Protein 2A67 (pdb70)

Secondary structure (DSSP, 8-state):
---EEEEEE--BTTS--SS---TTHHHHHHHHHHHHHHHHHTT--EEEEEE-BTTB-TTSTTTSBPTTS---TTSEEEEESSSSTTTTSSHHHHHHHTT--EEEEEEE-IIIIIHHHH--TTTT-EE--TT-EE----SSS-HHHHHHHHHHHHBTTTB----/---EEEEEE--BGGG--SS---TTHHHHHHHHHHHHHHHHHTT--EEEEEE-BTTB-TT-TTTSBPTTS---TTSEEEEESSSSTTTTSSHHHHHHHTT--EEEEEEE-IIIIIHHHH--TTTT-EE--TT-EE----SSS-HHHHHHHHHHHHBTTTB-----/---EEEEEE--BGGG-BTTBPPTTHHHHHHHHHHHHHHHHHTT--EEEEEE-BTTB-TTSTTTSB-TTS---TTSEEEEESSSSTTTTSSHHHHHHHTT--EEEEEEE-IIIIIHHHH--TTTT-EE--TT-EE----SSS-HHHHHHHHHHHHBTTTB-PPP-/---EEEEEE--BGGG--SS-PPTTHHHHHHHHHHHHHHHHHTT--EEEEEE-BTTB-TTSTTTSBPTTS---TTSEEEEESSSSTTTTSSHHHHHHHTT--EEEEEEE-IIIIIHHHH--TTTT-EE--TT-EE----SSS-HHHHHHHHHHHHBTTTB-PPP-

InterPro domains:
  IPR000868 Isochorismatase-like domain [PF00857] (5-142)
  IPR036380 Isochorismatase-like superfamily [G3DSA:3.40.50.850] (1-166)
  IPR036380 Isochorismatase-like superfamily [SSF52499] (2-164)
  IPR050272 Isochorismatase-like hydrolase [PTHR43540] (2-146)

Foldseek 3Di:
DPLEEEEEEAQFPQVDDVVWDKPPVVVLQVVVLVVVVVCVVVVHAYEYEFEDDPSQHPPDNRRDHDPSHDDDPPHHYKYDHFLASPVPICVVVVSVVRNHQEYEYAYDDQVTNRLNNLVNQVVRGAYEEPPNHIGQQDVPHHGVRSNVVRVVVCDPPRYHYDD/DPLEEEEEEAQFPLQDDDPKDKPPVVVLQVVVQVVVVVCVVVVHAYEYEWEADPSQHPPDRRSDHDPSHPDDPPGHYWYDHALARVPPTCPVVVSVVRNHQEYEYAYDDQVGSRLNNQVCQVVRHAYEEPSNHIYTCDVPHGRVVSNVVRVVVCDPPRYHYDDD/DPLEEEEEEAQFQLLDDPVWDWPPVVVLLVVVLVVVVVCVVVVHAYEYEFEDDPSQHPPDNRRDHDPSHDDDPPHHYKYDHFLASVPPTCVVVVSVVRSHQEYEYAYDDLVGNRLNNLVNQVVRRAYEEPPNHTYTQDVPGGRVRSNVVRVVVCDPPRYHYDDD/DPLEEEEEEAQFPQVDDPVWDWPPVVVLLVVVLVVVVVCVVVVHAYEYEFEDDPSQHPPDNRRDHDPSHDDDPRHHYKYDHALASPVPICVVVVSVVRSHQEYEYAYDDLVTSRLRNLCNQVVRGAYEEPSNHIYTQPVPHGRVRSNVVSVVVCDPPRYHYDDD

Nearest PDB structures (foldseek):
  2a67-assembly1_A  TM=1.003E+00  e=1.237E-33  Enterococcus faecalis V583
  5ha8-assembly1_A-2  TM=8.898E-01  e=1.789E-13  Microbacterium hydrocarbonoxydans
  5hwg-assembly1_A  TM=9.023E-01  e=3.830E-13  Microbacterium hydrocarbonoxydans
  6azn-assembly1_B  TM=8.658E-01  e=1.253E-11  Rhizobium johnstonii 3841
  6kua-assembly2_F  TM=7.590E-01  e=1.915E-10  Staphylococcus aureus

Sequence (655 aa):
AKNRALLLIDFQKGIESPTQQQLYRLPAVLDKVNQRIAVYRQHHAPIIFVQHEETEELPFGSDSWQLFEKLDTQPTDFFIRKTHANAFYQTNNLNDLLTEQAVQTLEIAGVQTEFCVDTTIRAHGLGYTCLTPKTTSTLDNGHLTAAQIIQHHEAIWAGRFLTFLSAKNRALLLIDFQKGIESPTQQLYRLPAVLDKVNQRIAVYRQHHAPIIFVQHEETELPFGSDSWQLFEKLDTQPTDFFIRKTHANAFYQTNLNDLLTEQAVQQTLEIAGVQTEFCVDTTIRAHGLGYTCLTPKTTSTLDNGHLTAAQIIQQHHEAIWAGRFLTFLSLAKNRALLLIDFQKGIESPTQQLYRLPAVLDKVNQRIAVYRQHHAPIIFVQHEETELPFGSDSWQLFEKLDTQPTDFFIRKTHANAFYQTNLNDLLTEQAVQTLEIAGVQTEFCVDTTIRAHGLGYTCLTPKTTSTLDNGHLTAAQIIQHHEAIWAGRFLTFLSLAKNRALLLIDFQKGIESPTQQQLYRLPAVLDKVNQRIAVYRQHHAPIIFVQHEETTEELPFGSDSWQLFEKLDDTQPTDFFIRKTHANAFYQTNNLNDLLTEQAVQTLEIAGVQTEFCVDTTIRAHGLGYTCLTPKTTSTLDNGHLTAAQIIQHHEAIWAGRFLTFLSL

Solvent-accessible surface area: 29812 Å² total

Structure (mmCIF, N/CA/C/O backbone):
data_2A67
#
_entry.id   2A67
#
_cell.length_a   114.972
_cell.length_b   102.601
_cell.length_c   91.088
_cell.angle_alpha   90.00
_cell.angle_beta   116.93
_cell.angle_gamma   90.00
#
_symmetry.space_group_name_H-M   'C 1 2 1'
#
loop_
_entity.id
_entity.type
_entity.pdbx_description
1 polymer 'isochorismatase family protein'
2 water water
#
loop_
_atom_site.group_PDB
_atom_site.id
_atom_site.type_symbol
_atom_site.label_atom_id
_atom_site.label_alt_id
_atom_site.label_comp_id
_atom_site.label_asym_id
_atom_site.label_entity_id
_atom_site.label_seq_id
_atom_site.pdbx_PDB_ins_code
_atom_site.Cartn_x
_atom_site.Cartn_y
_atom_site.Cartn_z
_atom_site.occupancy
_atom_site.B_iso_or_equiv
_atom_site.auth_seq_id
_atom_site.auth_comp_id
_atom_site.auth_asym_id
_atom_site.auth_atom_id
_atom_site.pdbx_PDB_model_num
ATOM 1 N N . ALA A 1 1 ? 51.959 40.209 29.536 1.00 37.25 0 ALA A N 1
ATOM 2 C CA . ALA A 1 1 ? 53.292 39.624 29.172 1.00 38.59 0 ALA A CA 1
ATOM 3 C C . ALA A 1 1 ? 53.233 38.887 27.840 1.00 38.33 0 ALA A C 1
ATOM 4 O O . ALA A 1 1 ? 54.311 38.628 27.228 1.00 38.52 0 ALA A O 1
ATOM 14 N N . LYS A 1 3 ? 50.987 39.936 25.290 1.00 36.84 2 LYS A N 1
ATOM 15 C CA . LYS A 1 3 ? 50.465 40.877 24.299 1.00 36.66 2 LYS A CA 1
ATOM 16 C C . LYS A 1 3 ? 51.614 41.475 23.492 1.00 33.71 2 LYS A C 1
ATOM 17 O O . LYS A 1 3 ? 52.744 41.582 23.999 1.00 33.73 2 LYS A O 1
ATOM 23 N N . ASN A 1 4 ? 51.322 41.910 22.269 1.00 32.46 3 ASN A N 1
ATOM 24 C CA . ASN A 1 4 ? 52.300 42.585 21.400 1.00 29.77 3 ASN A CA 1
ATOM 25 C C . ASN A 1 4 ? 53.600 41.814 21.351 1.00 26.98 3 ASN A C 1
ATOM 26 O O . ASN A 1 4 ? 54.656 42.407 21.463 1.00 26.11 3 ASN A O 1
ATOM 31 N N . ARG A 1 5 ? 53.502 40.495 21.214 1.00 25.65 4 ARG A N 1
ATOM 32 C CA . ARG A 1 5 ? 54.641 39.575 21.350 1.00 27.53 4 ARG A CA 1
ATOM 33 C C . ARG A 1 5 ? 54.488 38.447 20.344 1.00 27.76 4 ARG A C 1
ATOM 34 O O . ARG A 1 5 ? 53.366 37.954 20.151 1.00 28.03 4 ARG A O 1
ATOM 42 N N . ALA A 1 6 ? 55.586 38.071 19.671 1.00 26.88 5 ALA A N 1
ATOM 43 C CA . ALA A 1 6 ? 55.569 36.993 18.677 1.00 25.90 5 ALA A CA 1
ATOM 44 C C . ALA A 1 6 ? 56.676 36.013 18.974 1.00 25.35 5 ALA A C 1
ATOM 45 O O . ALA A 1 6 ? 57.738 36.373 19.510 1.00 26.04 5 ALA A O 1
ATOM 47 N N . LEU A 1 7 ? 56.419 34.758 18.623 1.00 25.23 6 LEU A N 1
ATOM 48 C CA . LEU A 1 7 ? 57.442 33.715 18.576 1.00 24.63 6 LEU A CA 1
ATOM 49 C C . LEU A 1 7 ? 58.107 33.686 17.161 1.00 24.00 6 LEU A C 1
ATOM 50 O O . LEU A 1 7 ? 57.440 33.539 16.135 1.00 25.24 6 LEU A O 1
ATOM 55 N N . LEU A 1 8 ? 59.410 33.886 17.127 1.00 23.76 7 LEU A N 1
ATOM 56 C CA . LEU A 1 8 ? 60.142 34.048 15.815 1.00 23.20 7 LEU A CA 1
ATOM 57 C C . LEU A 1 8 ? 61.079 32.833 15.655 1.00 23.57 7 LEU A C 1
ATOM 58 O O . LEU A 1 8 ? 62.069 32.682 16.389 1.00 24.19 7 LEU A O 1
ATOM 63 N N . LEU A 1 9 ? 60.710 31.901 14.778 1.00 24.32 8 LEU A N 1
ATOM 64 C CA . LEU A 1 9 ? 61.386 30.576 14.687 1.00 25.09 8 LEU A CA 1
ATOM 65 C C . LEU A 1 9 ? 62.242 30.531 13.380 1.00 25.86 8 LEU A C 1
ATOM 66 O O . LEU A 1 9 ? 61.695 30.491 12.271 1.00 27.60 8 LEU A O 1
ATOM 71 N N . ILE A 1 10 ? 63.560 30.511 13.541 1.00 26.31 9 ILE A N 1
ATOM 72 C CA . ILE A 1 10 ? 64.483 30.778 12.429 1.00 26.95 9 ILE A CA 1
ATOM 73 C C . ILE A 1 10 ? 65.070 29.514 11.846 1.00 27.20 9 ILE A C 1
ATOM 74 O O . ILE A 1 10 ? 65.754 28.723 12.516 1.00 25.65 9 ILE A O 1
ATOM 79 N N . ASP A 1 11 ? 64.718 29.300 10.585 1.00 27.82 10 ASP A N 1
ATOM 80 C CA . ASP A 1 11 ? 65.399 28.335 9.713 1.00 28.96 10 ASP A CA 1
ATOM 81 C C . ASP A 1 11 ? 65.328 26.887 10.078 1.00 29.56 10 ASP A C 1
ATOM 82 O O . ASP A 1 11 ? 66.270 26.127 9.824 1.00 31.00 10 ASP A O 1
ATOM 87 N N . PHE A 1 12 ? 64.172 26.467 10.580 1.00 28.41 11 PHE A N 1
ATOM 88 C CA . PHE A 1 12 ? 63.966 25.093 10.970 1.00 29.36 11 PHE A CA 1
ATOM 89 C C . PHE A 1 12 ? 63.541 24.278 9.740 1.00 29.24 11 PHE A C 1
ATOM 90 O O . PHE A 1 12 ? 62.411 23.786 9.646 1.00 28.60 11 PHE A O 1
ATOM 98 N N . GLN A 1 13 ? 64.492 24.080 8.833 1.00 29.46 12 GLN A N 1
ATOM 99 C CA . GLN A 1 13 ? 64.218 23.488 7.510 1.00 31.18 12 GLN A CA 1
ATOM 100 C C . GLN A 1 13 ? 65.014 22.214 7.344 1.00 32.23 12 GLN A C 1
ATOM 101 O O . GLN A 1 13 ? 66.131 22.139 7.835 1.00 32.36 12 GLN A O 1
ATOM 107 N N . LYS A 1 14 ? 64.425 21.231 6.671 1.00 33.66 13 LYS A N 1
ATOM 108 C CA . LYS A 1 14 ? 65.017 19.905 6.492 1.00 36.15 13 LYS A CA 1
ATOM 109 C C . LYS A 1 14 ? 66.485 19.923 6.009 1.00 37.66 13 LYS A C 1
ATOM 110 O O . LYS A 1 14 ? 67.334 19.234 6.584 1.00 37.22 13 LYS A O 1
ATOM 116 N N . GLY A 1 15 ? 66.796 20.757 5.017 1.00 38.71 14 GLY A N 1
ATOM 117 C CA . GLY A 1 15 ? 68.127 20.777 4.437 1.00 42.44 14 GLY A CA 1
ATOM 118 C C . GLY A 1 15 ? 69.245 21.467 5.199 1.00 45.25 14 GLY A C 1
ATOM 119 O O . GLY A 1 15 ? 70.319 21.688 4.638 1.00 45.62 14 GLY A O 1
ATOM 120 N N . ILE A 1 16 ? 69.053 21.781 6.482 1.00 47.99 15 ILE A N 1
ATOM 121 C CA . ILE A 1 16 ? 70.086 22.588 7.212 1.00 50.01 15 ILE A CA 1
ATOM 122 C C . ILE A 1 16 ? 71.539 22.083 7.553 1.00 52.06 15 ILE A C 1
ATOM 123 O O . ILE A 1 16 ? 72.462 22.837 7.228 1.00 52.85 15 ILE A O 1
ATOM 128 N N . GLU A 1 17 ? 71.865 20.897 8.118 1.00 54.08 16 GLU A N 1
ATOM 129 C CA . GLU A 1 17 ? 71.239 19.540 8.170 1.00 55.56 16 GLU A CA 1
ATOM 130 C C . GLU A 1 17 ? 71.630 18.614 6.984 1.00 56.59 16 GLU A C 1
ATOM 131 O O . GLU A 1 17 ? 71.581 19.011 5.802 1.00 56.60 16 GLU A O 1
ATOM 137 N N . SER A 1 18 ? 72.075 17.405 7.340 1.00 57.14 17 SER A N 1
ATOM 138 C CA . SER A 1 18 ? 72.430 16.333 6.396 1.00 57.40 17 SER A CA 1
ATOM 139 C C . SER A 1 18 ? 73.155 15.214 7.151 1.00 57.81 17 SER A C 1
ATOM 140 O O . SER A 1 18 ? 73.540 15.409 8.315 1.00 57.81 17 SER A O 1
ATOM 143 N N . PRO A 1 19 ? 73.348 14.039 6.500 1.00 57.92 18 PRO A N 1
ATOM 144 C CA . PRO A 1 19 ? 74.366 13.129 7.022 1.00 57.89 18 PRO A CA 1
ATOM 145 C C . PRO A 1 19 ? 75.709 13.865 7.021 1.00 57.90 18 PRO A C 1
ATOM 146 O O . PRO A 1 19 ? 75.981 14.625 6.084 1.00 58.07 18 PRO A O 1
ATOM 150 N N . THR A 1 20 ? 76.510 13.663 8.073 1.00 57.74 19 THR A N 1
ATOM 151 C CA . THR A 1 20 ? 77.805 14.364 8.308 1.00 57.66 19 THR A CA 1
ATOM 152 C C . THR A 1 20 ? 77.669 15.789 8.870 1.00 56.58 19 THR A C 1
ATOM 153 O O . THR A 1 20 ? 78.549 16.245 9.610 1.00 57.62 19 THR A O 1
ATOM 157 N N . GLN A 1 21 ? 76.584 16.477 8.500 1.00 54.93 20 GLN A N 1
ATOM 158 C CA A GLN A 1 21 ? 76.326 17.838 8.973 0.50 53.74 20 GLN A CA 1
ATOM 159 C CA B GLN A 1 21 ? 76.304 17.853 8.934 0.50 53.36 20 GLN A CA 1
ATOM 160 C C . GLN A 1 21 ? 75.073 17.882 9.871 1.00 52.65 20 GLN A C 1
ATOM 161 O O . GLN A 1 21 ? 73.964 18.265 9.464 1.00 52.85 20 GLN A O 1
ATOM 172 N N . GLN A 1 22 ? 75.275 17.469 11.118 1.00 50.30 21 GLN A N 1
ATOM 173 C CA . GLN A 1 22 ? 74.188 17.292 12.070 1.00 48.21 21 GLN A CA 1
ATOM 174 C C . GLN A 1 22 ? 74.096 18.365 13.165 1.00 45.01 21 GLN A C 1
ATOM 175 O O . GLN A 1 22 ? 75.071 18.658 13.873 1.00 44.42 21 GLN A O 1
ATOM 181 N N . LEU A 1 23 ? 72.909 18.938 13.302 1.00 41.22 22 LEU A N 1
ATOM 182 C CA . LEU A 1 23 ? 72.696 19.994 14.271 1.00 38.65 22 LEU A CA 1
ATOM 183 C C . LEU A 1 23 ? 72.745 19.410 15.683 1.00 38.29 22 LEU A C 1
ATOM 184 O O . LEU A 1 23 ? 72.128 18.377 15.955 1.00 38.05 22 LEU A O 1
ATOM 189 N N . TYR A 1 24 ? 73.512 20.054 16.551 1.00 37.14 23 TYR A N 1
ATOM 190 C CA . TYR A 1 24 ? 73.658 19.654 17.943 1.00 37.14 23 TYR A CA 1
ATOM 191 C C . TYR A 1 24 ? 72.333 19.605 18.724 1.00 36.61 23 TYR A C 1
ATOM 192 O O . TYR A 1 24 ? 71.634 20.618 18.867 1.00 35.73 23 TYR A O 1
ATOM 201 N N . ARG A 1 25 ? 71.980 18.417 19.216 1.00 36.05 24 ARG A N 1
ATOM 202 C CA . ARG A 1 25 ? 70.805 18.266 20.082 1.00 35.53 24 ARG A CA 1
ATOM 203 C C . ARG A 1 25 ? 69.524 18.802 19.480 1.00 34.94 24 ARG A C 1
ATOM 204 O O . ARG A 1 25 ? 68.680 19.347 20.204 1.00 34.09 24 ARG A O 1
ATOM 212 N N . LEU A 1 26 ? 69.374 18.622 18.159 1.00 34.56 25 LEU A N 1
ATOM 213 C CA . LEU A 1 26 ? 68.198 19.109 17.421 1.00 34.83 25 LEU A CA 1
ATOM 214 C C . LEU A 1 26 ? 66.846 18.582 17.936 1.00 34.87 25 LEU A C 1
ATOM 215 O O . LEU A 1 26 ? 65.896 19.359 18.024 1.00 34.25 25 LEU A O 1
ATOM 220 N N . PRO A 1 27 ? 66.729 17.252 18.215 1.00 35.21 26 PRO A N 1
ATOM 221 C CA . PRO A 1 27 ? 65.407 16.797 18.680 1.00 35.13 26 PRO A CA 1
ATOM 222 C C . PRO A 1 27 ? 64.908 17.511 19.933 1.00 34.34 26 PRO A C 1
ATOM 223 O O . PRO A 1 27 ? 63.768 17.915 19.977 1.00 33.85 26 PRO A O 1
ATOM 227 N N . ALA A 1 28 ? 65.776 17.670 20.929 1.00 34.39 27 ALA A N 1
ATOM 228 C CA . ALA A 1 28 ? 65.450 18.417 22.131 1.00 33.02 27 ALA A CA 1
ATOM 229 C C . ALA A 1 28 ? 65.105 19.873 21.844 1.00 32.41 27 ALA A C 1
ATOM 230 O O . ALA A 1 28 ? 64.244 20.460 22.505 1.00 31.25 27 ALA A O 1
ATOM 232 N N . VAL A 1 29 ? 65.772 20.493 20.871 1.00 31.26 28 VAL A N 1
ATOM 233 C CA . VAL A 1 29 ? 65.384 21.860 20.498 1.00 30.14 28 VAL A CA 1
ATOM 234 C C . VAL A 1 29 ? 63.968 21.910 19.916 1.00 29.46 28 VAL A C 1
ATOM 235 O O . VAL A 1 29 ? 63.170 22.758 20.259 1.00 29.31 28 VAL A O 1
ATOM 239 N N . LEU A 1 30 ? 63.666 20.985 19.019 1.00 30.00 29 LEU A N 1
ATOM 240 C CA . LEU A 1 30 ? 62.388 21.020 18.340 1.00 29.96 29 LEU A CA 1
ATOM 241 C C . LEU A 1 30 ? 61.279 20.680 19.302 1.00 30.38 29 LEU A C 1
ATOM 242 O O . LEU A 1 30 ? 60.170 21.214 19.184 1.00 31.38 29 LEU A O 1
ATOM 247 N N . ASP A 1 31 ? 61.566 19.799 20.268 1.00 31.07 30 ASP A N 1
ATOM 248 C CA . ASP A 1 31 ? 60.584 19.538 21.345 1.00 29.93 30 ASP A CA 1
ATOM 249 C C . ASP A 1 31 ? 60.286 20.783 22.153 1.00 29.17 30 ASP A C 1
ATOM 250 O O . ASP A 1 31 ? 59.116 21.071 22.437 1.00 30.58 30 ASP A O 1
ATOM 255 N N . LYS A 1 32 ? 61.310 21.507 22.596 1.00 28.85 31 LYS A N 1
ATOM 256 C CA . LYS A 1 32 ? 61.049 22.751 23.377 1.00 29.54 31 LYS A CA 1
ATOM 257 C C . LYS A 1 32 ? 60.341 23.832 22.574 1.00 30.09 31 LYS A C 1
ATOM 258 O O . LYS A 1 32 ? 59.512 24.559 23.108 1.00 30.53 31 LYS A O 1
ATOM 264 N N . VAL A 1 33 ? 60.697 23.976 21.283 1.00 30.12 32 VAL A N 1
ATOM 265 C CA . VAL A 1 33 ? 59.984 24.921 20.400 1.00 28.51 32 VAL A CA 1
ATOM 266 C C . VAL A 1 33 ? 58.472 24.586 20.275 1.00 27.65 32 VAL A C 1
ATOM 267 O O . VAL A 1 33 ? 57.608 25.473 20.318 1.00 25.83 32 VAL A O 1
ATOM 271 N N . ASN A 1 34 ? 58.155 23.312 20.067 1.00 29.12 33 ASN A N 1
ATOM 272 C CA . ASN A 1 34 ? 56.732 22.882 20.016 1.00 30.34 33 ASN A CA 1
ATOM 273 C C . ASN A 1 34 ? 55.918 23.196 21.275 1.00 29.75 33 ASN A C 1
ATOM 274 O O . ASN A 1 34 ? 54.700 23.446 21.151 1.00 28.68 33 ASN A O 1
ATOM 279 N N . GLN A 1 35 ? 56.589 23.194 22.437 1.00 29.72 34 GLN A N 1
ATOM 280 C CA . GLN A 1 35 ? 56.021 23.601 23.744 1.00 31.26 34 GLN A CA 1
ATOM 281 C C . GLN A 1 35 ? 55.696 25.058 23.697 1.00 30.69 34 GLN A C 1
ATOM 282 O O . GLN A 1 35 ? 54.610 25.455 24.077 1.00 27.53 34 GLN A O 1
ATOM 288 N N . ARG A 1 36 ? 56.634 25.859 23.174 1.00 30.39 35 ARG A N 1
ATOM 289 C CA . ARG A 1 36 ? 56.421 27.307 23.106 1.00 30.09 35 ARG A CA 1
ATOM 290 C C . ARG A 1 36 ? 55.337 27.606 22.105 1.00 29.81 35 ARG A C 1
ATOM 291 O O . ARG A 1 36 ? 54.516 28.464 22.364 1.00 29.88 35 ARG A O 1
ATOM 299 N N . ILE A 1 37 ? 55.380 26.957 20.927 1.00 30.35 36 ILE A N 1
ATOM 300 C CA . ILE A 1 37 ? 54.291 27.073 19.921 1.00 28.75 36 ILE A CA 1
ATOM 301 C C . ILE A 1 37 ? 52.918 26.864 20.647 1.00 29.79 36 ILE A C 1
ATOM 302 O O . ILE A 1 37 ? 52.003 27.707 20.552 1.00 29.24 36 ILE A O 1
ATOM 307 N N . ALA A 1 38 ? 52.825 25.789 21.431 1.00 29.71 37 ALA A N 1
ATOM 308 C CA . ALA A 1 38 ? 51.556 25.529 22.194 1.00 30.67 37 ALA A CA 1
ATOM 309 C C . ALA A 1 38 ? 51.170 26.716 23.081 1.00 30.07 37 ALA A C 1
ATOM 310 O O . ALA A 1 38 ? 50.026 27.121 23.082 1.00 32.27 37 ALA A O 1
ATOM 312 N N . VAL A 1 39 ? 52.121 27.276 23.838 1.00 31.09 38 VAL A N 1
ATOM 313 C CA . VAL A 1 39 ? 51.854 28.466 24.658 1.00 30.75 38 VAL A CA 1
ATOM 314 C C . VAL A 1 39 ? 51.297 29.625 23.828 1.00 30.72 38 VAL A C 1
ATOM 315 O O . VAL A 1 39 ? 50.269 30.240 24.189 1.00 30.46 38 VAL A O 1
ATOM 319 N N . TYR A 1 40 ? 51.946 29.908 22.693 1.00 29.28 39 TYR A N 1
ATOM 320 C CA . TYR A 1 40 ? 51.513 30.997 21.792 1.00 26.99 39 TYR A CA 1
ATOM 321 C C . TYR A 1 40 ? 50.108 30.803 21.252 1.00 27.94 39 TYR A C 1
ATOM 322 O O . TYR A 1 40 ? 49.336 31.777 21.176 1.00 28.83 39 TYR A O 1
ATOM 331 N N . ARG A 1 41 ? 49.750 29.576 20.858 1.00 28.78 40 ARG A N 1
ATOM 332 C CA . ARG A 1 41 ? 48.390 29.337 20.317 1.00 29.47 40 ARG A CA 1
ATOM 333 C C . ARG A 1 41 ? 47.367 29.568 21.441 1.00 31.79 40 ARG A C 1
ATOM 334 O O . ARG A 1 41 ? 46.333 30.213 21.230 1.00 31.27 40 ARG A O 1
ATOM 342 N N . GLN A 1 42 ? 47.690 29.088 22.638 1.00 32.94 41 GLN A N 1
ATOM 343 C CA . GLN A 1 42 ? 46.815 29.335 23.770 1.00 35.33 41 GLN A CA 1
ATOM 344 C C . GLN A 1 42 ? 46.505 30.803 24.002 1.00 35.33 41 GLN A C 1
ATOM 345 O O . GLN A 1 42 ? 45.373 31.159 24.351 1.00 36.02 41 GLN A O 1
ATOM 351 N N . HIS A 1 43 ? 47.508 31.648 23.883 1.00 34.53 42 HIS A N 1
ATOM 352 C CA . HIS A 1 43 ? 47.286 33.066 24.030 1.00 34.75 42 HIS A CA 1
ATOM 353 C C . HIS A 1 43 ? 46.919 33.764 22.688 1.00 35.17 42 HIS A C 1
ATOM 354 O O . HIS A 1 43 ? 46.855 34.996 22.628 1.00 35.64 42 HIS A O 1
ATOM 361 N N . HIS A 1 44 ? 46.642 33.013 21.617 1.00 35.35 43 HIS A N 1
ATOM 362 C CA . HIS A 1 44 ? 46.316 33.663 20.344 1.00 36.79 43 HIS A CA 1
ATOM 363 C C . HIS A 1 44 ? 47.395 34.722 19.997 1.00 35.78 43 HIS A C 1
ATOM 364 O O . HIS A 1 44 ? 47.080 35.859 19.591 1.00 35.50 43 HIS A O 1
ATOM 371 N N . ALA A 1 45 ? 48.667 34.343 20.197 1.00 34.64 44 ALA A N 1
ATOM 372 C CA . ALA A 1 45 ? 49.829 35.209 19.916 1.00 33.47 44 ALA A CA 1
ATOM 373 C C . ALA A 1 45 ? 50.589 34.761 18.617 1.00 32.16 44 ALA A C 1
ATOM 374 O O . ALA A 1 45 ? 50.698 33.566 18.355 1.00 31.70 44 ALA A O 1
ATOM 376 N N . PRO A 1 46 ? 51.009 35.728 17.779 1.00 31.78 45 PRO A N 1
ATOM 377 C CA . PRO A 1 46 ? 51.619 35.377 16.475 1.00 30.95 45 PRO A CA 1
ATOM 378 C C . PRO A 1 46 ? 52.847 34.467 16.561 1.00 29.56 45 PRO A C 1
ATOM 379 O O . PRO A 1 46 ? 53.708 34.617 17.423 1.00 27.38 45 PRO A O 1
ATOM 383 N N . ILE A 1 47 ? 52.899 33.495 15.647 1.00 29.66 46 ILE A N 1
ATOM 384 C CA . ILE A 1 47 ? 54.035 32.589 15.537 1.00 26.40 46 ILE A CA 1
ATOM 385 C C . ILE A 1 47 ? 54.531 32.814 14.089 1.00 27.67 46 ILE A C 1
ATOM 386 O O . ILE A 1 47 ? 53.722 32.780 13.164 1.00 27.58 46 ILE A O 1
ATOM 391 N N . ILE A 1 48 ? 55.829 33.058 13.930 1.00 27.40 47 ILE A N 1
ATOM 392 C CA . ILE A 1 48 ? 56.408 33.406 12.614 1.00 27.25 47 ILE A CA 1
ATOM 393 C C . ILE A 1 48 ? 57.580 32.532 12.305 1.00 27.22 47 ILE A C 1
ATOM 394 O O . ILE A 1 48 ? 58.568 32.518 13.030 1.00 27.01 47 ILE A O 1
ATOM 399 N N . PHE A 1 49 ? 57.483 31.808 11.197 1.00 26.58 48 PHE A N 1
ATOM 400 C CA . PHE A 1 49 ? 58.534 30.909 10.818 1.00 26.34 48 PHE A CA 1
ATOM 401 C C . PHE A 1 49 ? 59.328 31.651 9.750 1.00 26.03 48 PHE A C 1
ATOM 402 O O . PHE A 1 49 ? 58.748 32.150 8.796 1.00 25.70 48 PHE A O 1
ATOM 410 N N . VAL A 1 50 ? 60.640 31.740 9.941 1.00 26.36 49 VAL A N 1
ATOM 411 C CA . VAL A 1 50 ? 61.535 32.245 8.891 1.00 26.52 49 VAL A CA 1
ATOM 412 C C . VAL A 1 50 ? 62.120 31.074 8.097 1.00 27.35 49 VAL A C 1
ATOM 413 O O . VAL A 1 50 ? 62.569 30.069 8.690 1.00 27.61 49 VAL A O 1
ATOM 417 N N . GLN A 1 51 ? 62.132 31.189 6.745 1.00 27.83 50 GLN A N 1
ATOM 418 C CA . GLN A 1 51 ? 62.730 30.149 5.901 1.00 26.60 50 GLN A CA 1
ATOM 419 C C . GLN A 1 51 ? 63.733 30.808 4.966 1.00 26.53 50 GLN A C 1
ATOM 420 O O . GLN A 1 51 ? 63.421 31.767 4.294 1.00 24.51 50 GLN A O 1
ATOM 426 N N . HIS A 1 52 ? 64.947 30.304 5.010 1.00 26.36 51 HIS A N 1
ATOM 427 C CA . HIS A 1 52 ? 66.049 30.774 4.149 1.00 25.76 51 HIS A CA 1
ATOM 428 C C . HIS A 1 52 ? 65.946 30.083 2.792 1.00 25.03 51 HIS A C 1
ATOM 429 O O . HIS A 1 52 ? 65.456 28.952 2.664 1.00 25.02 51 HIS A O 1
ATOM 436 N N . GLU A 1 53 ? 66.414 30.772 1.761 1.00 27.04 52 GLU A N 1
ATOM 437 C CA . GLU A 1 53 ? 66.479 30.164 0.416 1.00 25.48 52 GLU A CA 1
ATOM 438 C C . GLU A 1 53 ? 67.804 30.580 -0.188 1.00 26.01 52 GLU A C 1
ATOM 439 O O . GLU A 1 53 ? 68.314 31.640 0.097 1.00 23.93 52 GLU A O 1
ATOM 445 N N . GLU A 1 54 ? 68.375 29.672 -0.988 1.00 26.92 53 GLU A N 1
ATOM 446 C CA . GLU A 1 54 ? 69.632 29.894 -1.688 1.00 29.22 53 GLU A CA 1
ATOM 447 C C . GLU A 1 54 ? 69.722 28.795 -2.720 1.00 29.46 53 GLU A C 1
ATOM 448 O O . GLU A 1 54 ? 68.931 27.868 -2.690 1.00 28.78 53 GLU A O 1
ATOM 454 N N . THR A 1 55 ? 70.718 28.854 -3.589 1.00 31.05 54 THR A N 1
ATOM 455 C CA . THR A 1 55 ? 70.784 27.854 -4.653 1.00 32.83 54 THR A CA 1
ATOM 456 C C . THR A 1 55 ? 70.883 26.437 -4.065 1.00 32.70 54 THR A C 1
ATOM 457 O O . THR A 1 55 ? 70.263 25.528 -4.581 1.00 32.89 54 THR A O 1
ATOM 461 N N . GLU A 1 56 ? 71.522 26.296 -2.907 1.00 33.76 55 GLU A N 1
ATOM 462 C CA A GLU A 1 56 ? 71.635 24.972 -2.292 0.50 34.37 55 GLU A CA 1
ATOM 463 C CA B GLU A 1 56 ? 71.699 25.034 -2.184 0.50 34.47 55 GLU A CA 1
ATOM 464 C C . GLU A 1 56 ? 70.483 24.643 -1.322 1.00 34.54 55 GLU A C 1
ATOM 465 O O . GLU A 1 56 ? 70.465 23.594 -0.687 1.00 35.10 55 GLU A O 1
ATOM 476 N N . LEU A 1 57 ? 69.490 25.517 -1.245 1.00 33.77 56 LEU A N 1
ATOM 477 C CA . LEU A 1 57 ? 68.275 25.270 -0.456 1.00 31.69 56 LEU A CA 1
ATOM 478 C C . LEU A 1 57 ? 67.160 25.929 -1.270 1.00 30.17 56 LEU A C 1
ATOM 479 O O . LEU A 1 57 ? 66.693 26.996 -0.916 1.00 29.81 56 LEU A O 1
ATOM 484 N N . PRO A 1 58 ? 66.810 25.349 -2.427 1.00 28.56 57 PRO A N 1
ATOM 485 C CA . PRO A 1 58 ? 65.960 26.125 -3.315 1.00 28.22 57 PRO A CA 1
ATOM 486 C C . PRO A 1 58 ? 64.546 26.421 -2.798 1.00 27.67 57 PRO A C 1
ATOM 487 O O . PRO A 1 58 ? 63.923 25.563 -2.180 1.00 26.77 57 PRO A O 1
ATOM 491 N N . PHE A 1 59 ? 64.053 27.619 -3.121 1.00 27.73 58 PHE A N 1
ATOM 492 C CA . PHE A 1 59 ? 62.788 28.081 -2.612 1.00 28.37 58 PHE A CA 1
ATOM 493 C C . PHE A 1 59 ? 61.688 27.075 -3.006 1.00 28.67 58 PHE A C 1
ATOM 494 O O . PHE A 1 59 ? 61.595 26.674 -4.170 1.00 26.57 58 PHE A O 1
ATOM 502 N N . GLY A 1 60 ? 60.887 26.660 -2.024 1.00 27.99 59 GLY A N 1
ATOM 503 C CA . GLY A 1 60 ? 59.779 25.747 -2.273 1.00 28.10 59 GLY A CA 1
ATOM 504 C C . GLY A 1 60 ? 60.133 24.280 -2.437 1.00 28.88 59 GLY A C 1
ATOM 505 O O . GLY A 1 60 ? 59.241 23.471 -2.676 1.00 29.70 59 GLY A O 1
ATOM 506 N N . SER A 1 61 ? 61.431 23.946 -2.383 1.00 29.44 60 SER A N 1
ATOM 507 C CA . SER A 1 61 ? 61.920 22.572 -2.559 1.00 30.47 60 SER A CA 1
ATOM 508 C C . SER A 1 61 ? 61.666 21.734 -1.289 1.00 30.56 60 SER A C 1
ATOM 509 O O . SER A 1 61 ? 61.439 22.292 -0.192 1.00 30.47 60 SER A O 1
ATOM 512 N N . ASP A 1 62 ? 61.720 20.407 -1.408 1.00 30.19 61 ASP A N 1
ATOM 513 C CA . ASP A 1 62 ? 61.543 19.553 -0.221 1.00 31.59 61 ASP A CA 1
ATOM 514 C C . ASP A 1 62 ? 62.587 19.915 0.845 1.00 30.95 61 ASP A C 1
ATOM 515 O O . ASP A 1 62 ? 62.300 19.902 2.015 1.00 31.38 61 ASP A O 1
ATOM 520 N N . SER A 1 63 ? 63.822 20.219 0.443 1.00 31.04 62 SER A N 1
ATOM 521 C CA . SER A 1 63 ? 64.854 20.517 1.440 1.00 30.75 62 SER A CA 1
ATOM 522 C C . SER A 1 63 ? 64.572 21.864 2.170 1.00 30.68 62 SER A C 1
ATOM 523 O O . SER A 1 63 ? 64.951 22.022 3.324 1.00 31.54 62 SER A O 1
ATOM 526 N N . TRP A 1 64 ? 63.845 22.784 1.522 1.00 29.29 63 TRP A N 1
ATOM 527 C CA . TRP A 1 64 ? 63.585 24.100 2.053 1.00 27.26 63 TRP A CA 1
ATOM 528 C C . TRP A 1 64 ? 62.398 24.068 3.016 1.00 27.76 63 TRP A C 1
ATOM 529 O O . TRP A 1 64 ? 62.238 24.958 3.807 1.00 27.67 63 TRP A O 1
ATOM 540 N N . GLN A 1 65 ? 61.571 23.037 2.913 1.00 27.45 64 GLN A N 1
ATOM 541 C CA . GLN A 1 65 ? 60.410 22.854 3.752 1.00 28.29 64 GLN A CA 1
ATOM 542 C C . GLN A 1 65 ? 60.784 22.669 5.242 1.00 28.35 64 GLN A C 1
ATOM 543 O O . GLN A 1 65 ? 61.821 22.080 5.566 1.00 27.46 64 GLN A O 1
ATOM 549 N N . LEU A 1 66 ? 59.950 23.213 6.124 1.00 29.31 65 LEU A N 1
ATOM 550 C CA . LEU A 1 66 ? 60.114 23.069 7.578 1.00 30.25 65 LEU A CA 1
ATOM 551 C C . LEU A 1 66 ? 60.122 21.617 8.037 1.00 31.60 65 LEU A C 1
ATOM 552 O O . LEU A 1 66 ? 59.371 20.771 7.496 1.00 32.07 65 LEU A O 1
ATOM 557 N N . PHE A 1 67 ? 60.928 21.328 9.057 1.00 32.76 66 PHE A N 1
ATOM 558 C CA . PHE A 1 67 ? 60.957 19.980 9.649 1.00 35.24 66 PHE A CA 1
ATOM 559 C C . PHE A 1 67 ? 59.522 19.540 9.956 1.00 36.63 66 PHE A C 1
ATOM 560 O O . PHE A 1 67 ? 58.744 20.320 10.515 1.00 37.00 66 PHE A O 1
ATOM 568 N N . GLU A 1 68 ? 59.158 18.308 9.600 1.00 39.07 67 GLU A N 1
ATOM 569 C CA . GLU A 1 68 ? 57.768 17.822 9.774 1.00 41.45 67 GLU A CA 1
ATOM 570 C C . GLU A 1 68 ? 57.292 17.847 11.239 1.00 41.58 67 GLU A C 1
ATOM 571 O O . GLU A 1 68 ? 56.098 18.045 11.509 1.00 41.05 67 GLU A O 1
ATOM 577 N N . LYS A 1 69 ? 58.241 17.649 12.156 1.00 41.69 68 LYS A N 1
ATOM 578 C CA . LYS A 1 69 ? 58.001 17.562 13.608 1.00 41.89 6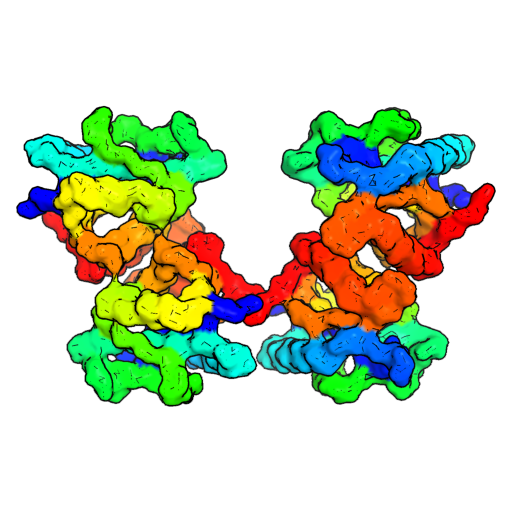8 LYS A CA 1
ATOM 579 C C . LYS A 1 69 ? 57.398 18.848 14.169 1.00 41.66 68 LYS A C 1
ATOM 580 O O . LYS A 1 69 ? 56.742 18.821 15.198 1.00 41.46 68 LYS A O 1
ATOM 586 N N . LEU A 1 70 ? 57.649 19.980 13.516 1.00 41.12 69 LEU A N 1
ATOM 587 C CA . LEU A 1 70 ? 57.130 21.262 14.008 1.00 40.83 69 LEU A CA 1
ATOM 588 C C . LEU A 1 70 ? 55.633 21.353 13.827 1.00 40.16 69 LEU A C 1
ATOM 589 O O . LEU A 1 70 ? 55.083 20.922 12.811 1.00 39.01 69 LEU A O 1
ATOM 594 N N . ASP A 1 71 ? 54.979 21.932 14.832 1.00 41.14 70 ASP A N 1
ATOM 595 C CA . ASP A 1 71 ? 53.538 22.064 14.834 1.00 40.94 70 ASP A CA 1
ATOM 596 C C . ASP A 1 71 ? 53.185 23.396 14.218 1.00 39.98 70 ASP A C 1
ATOM 597 O O . ASP A 1 71 ? 53.044 24.396 14.915 1.00 39.98 70 ASP A O 1
ATOM 602 N N . THR A 1 72 ? 53.033 23.398 12.899 1.00 39.24 71 THR A N 1
ATOM 603 C CA . THR A 1 72 ? 52.656 24.613 12.164 1.00 37.51 71 THR A CA 1
ATOM 604 C C . THR A 1 72 ? 51.187 24.573 11.830 1.00 37.85 71 THR A C 1
ATOM 605 O O . THR A 1 72 ? 50.572 23.521 11.799 1.00 38.47 71 THR A O 1
ATOM 609 N N . GLN A 1 73 ? 50.627 25.731 11.550 1.00 38.23 72 GLN A N 1
ATOM 610 C CA . GLN A 1 73 ? 49.261 25.826 11.121 1.00 39.33 72 GLN A CA 1
ATOM 611 C C . GLN A 1 73 ? 49.224 26.813 9.989 1.00 38.53 72 GLN A C 1
ATOM 612 O O . GLN A 1 73 ? 50.120 27.643 9.877 1.00 38.82 72 GLN A O 1
ATOM 618 N N . PRO A 1 74 ? 48.190 26.728 9.134 1.00 38.96 73 PRO A N 1
ATOM 619 C CA . PRO A 1 74 ? 48.055 27.553 7.908 1.00 39.05 73 PRO A CA 1
ATOM 620 C C . PRO A 1 74 ? 47.980 29.051 8.226 1.00 38.83 73 PRO A C 1
ATOM 621 O O . PRO A 1 74 ? 48.361 29.885 7.405 1.00 40.81 73 PRO A O 1
ATOM 625 N N . THR A 1 75 ? 47.505 29.308 9.436 1.00 38.34 74 THR A N 1
ATOM 626 C CA . THR A 1 75 ? 47.298 30.561 10.134 1.00 38.12 74 THR A CA 1
ATOM 627 C C . THR A 1 75 ? 48.561 31.273 10.694 1.00 35.17 74 THR A C 1
ATOM 628 O O . THR A 1 75 ? 48.544 32.471 10.964 1.00 34.86 74 THR A O 1
ATOM 632 N N . ASP A 1 76 ? 49.633 30.529 10.890 1.00 32.43 75 ASP A N 1
ATOM 633 C CA . ASP A 1 76 ? 50.931 31.105 11.253 1.00 30.62 75 ASP A CA 1
ATOM 634 C C . ASP A 1 76 ? 51.451 32.011 10.159 1.00 29.89 75 ASP A C 1
ATOM 635 O O . ASP A 1 76 ? 50.900 31.994 9.046 1.00 28.53 75 ASP A O 1
ATOM 640 N N . PHE A 1 77 ? 52.480 32.809 10.464 1.00 28.82 76 PHE A N 1
ATOM 641 C CA . PHE A 1 77 ? 53.110 33.690 9.445 1.00 27.88 76 PHE A CA 1
ATOM 642 C C . PHE A 1 77 ? 54.416 33.100 8.978 1.00 27.34 76 PHE A C 1
ATOM 643 O O . PHE A 1 77 ? 55.059 32.340 9.727 1.00 27.35 76 PHE A O 1
ATOM 651 N N . PHE A 1 78 ? 54.793 33.420 7.732 1.00 25.75 77 PHE A N 1
ATOM 652 C CA . PHE A 1 78 ? 55.994 32.867 7.114 1.00 26.40 77 PHE A CA 1
ATOM 653 C C . PHE A 1 78 ? 56.720 33.961 6.428 1.00 25.30 77 PHE A C 1
ATOM 654 O O . PHE A 1 78 ? 56.107 34.732 5.669 1.00 28.34 77 PHE A O 1
ATOM 662 N N . ILE A 1 79 ? 58.024 34.021 6.679 1.00 24.70 78 ILE A N 1
ATOM 663 C CA . ILE A 1 79 ? 58.921 35.034 6.133 1.00 25.15 78 ILE A CA 1
ATOM 664 C C . ILE A 1 79 ? 60.006 34.323 5.301 1.00 25.59 78 ILE A C 1
ATOM 665 O O . ILE A 1 79 ? 60.652 33.372 5.769 1.00 26.19 78 ILE A O 1
ATOM 670 N N . ARG A 1 80 ? 60.193 34.790 4.062 1.00 25.50 79 ARG A N 1
ATOM 671 C CA . ARG A 1 80 ? 61.327 34.354 3.217 1.00 25.13 79 ARG A CA 1
ATOM 672 C C . ARG A 1 80 ? 62.509 35.253 3.458 1.00 24.80 79 ARG A C 1
ATOM 673 O O . ARG A 1 80 ? 62.376 36.482 3.444 1.00 26.70 79 ARG A O 1
ATOM 681 N N . LYS A 1 81 ? 63.685 34.645 3.564 1.00 25.68 80 LYS A N 1
ATOM 682 C CA . LYS A 1 81 ? 64.923 35.393 3.639 1.00 27.41 80 LYS A CA 1
ATOM 683 C C . LYS A 1 81 ? 66.046 34.835 2.744 1.00 26.62 80 LYS A C 1
ATOM 684 O O . LYS A 1 81 ? 66.019 33.712 2.378 1.00 25.93 80 LYS A O 1
ATOM 690 N N . THR A 1 82 ? 67.027 35.663 2.463 1.00 27.13 81 THR A N 1
ATOM 691 C CA . THR A 1 82 ? 68.110 35.279 1.556 1.00 29.35 81 THR A CA 1
ATOM 692 C C . THR A 1 82 ? 69.474 35.494 2.219 1.00 28.91 81 THR A C 1
ATOM 693 O O . THR A 1 82 ? 70.507 35.079 1.665 1.00 27.54 81 THR A O 1
ATOM 697 N N . HIS A 1 83 ? 69.489 36.198 3.374 1.00 28.65 82 HIS A N 1
ATOM 698 C CA . HIS A 1 83 ? 70.746 36.538 4.073 1.00 29.72 82 HIS A CA 1
ATOM 699 C C . HIS A 1 83 ? 70.631 36.082 5.528 1.00 29.60 82 HIS A C 1
ATOM 700 O O . HIS A 1 83 ? 69.499 35.806 5.964 1.00 27.89 82 HIS A O 1
ATOM 707 N N . ALA A 1 84 ? 71.757 35.965 6.260 1.00 28.62 83 ALA A N 1
ATOM 708 C CA . ALA A 1 84 ? 71.685 35.608 7.737 1.00 29.37 83 ALA A CA 1
ATOM 709 C C . ALA A 1 84 ? 70.705 36.518 8.486 1.00 28.59 83 ALA A C 1
ATOM 710 O O . ALA A 1 84 ? 69.924 36.083 9.388 1.00 30.21 83 ALA A O 1
ATOM 712 N N . ASN A 1 85 ? 70.700 37.799 8.140 1.00 28.14 84 ASN A N 1
ATOM 713 C CA . ASN A 1 85 ? 69.793 38.753 8.818 1.00 27.56 84 ASN A CA 1
ATOM 714 C C . ASN A 1 85 ? 68.305 38.574 8.378 1.00 27.79 84 ASN A C 1
ATOM 715 O O . ASN A 1 85 ? 67.961 38.839 7.218 1.00 25.73 84 ASN A O 1
ATOM 720 N N . ALA A 1 86 ? 67.398 38.149 9.291 1.00 27.44 85 ALA A N 1
ATOM 721 C CA . ALA A 1 86 ? 65.987 37.890 8.893 1.00 25.33 85 ALA A CA 1
ATOM 722 C C . ALA A 1 86 ? 65.222 39.151 8.548 1.00 25.55 85 ALA A C 1
ATOM 723 O O . ALA A 1 86 ? 64.090 39.070 8.019 1.00 26.04 85 ALA A O 1
ATOM 725 N N . PHE A 1 87 ? 65.809 40.324 8.818 1.00 24.28 86 PHE A N 1
ATOM 726 C CA . PHE A 1 87 ? 65.192 41.580 8.406 1.00 24.60 86 PHE A CA 1
ATOM 727 C C . PHE A 1 87 ? 65.720 42.088 7.035 1.00 25.42 86 PHE A C 1
ATOM 728 O O . PHE A 1 87 ? 65.114 42.972 6.449 1.00 27.24 86 PHE A O 1
ATOM 736 N N . TYR A 1 88 ? 66.848 41.574 6.560 1.00 23.78 87 TYR A N 1
ATOM 737 C CA . TYR A 1 88 ? 67.556 42.237 5.424 1.00 25.17 87 TYR A CA 1
ATOM 738 C C . TYR A 1 88 ? 66.831 41.870 4.115 1.00 25.21 87 TYR A C 1
ATOM 739 O O . TYR A 1 88 ? 66.800 40.696 3.768 1.00 26.37 87 TYR A O 1
ATOM 748 N N . GLN A 1 89 ? 66.170 42.865 3.511 1.00 25.78 88 GLN A N 1
ATOM 749 C CA . GLN A 1 89 ? 65.408 42.741 2.264 1.00 27.37 88 GLN A CA 1
ATOM 750 C C . GLN A 1 89 ? 64.237 41.807 2.429 1.00 28.21 88 GLN A C 1
ATOM 751 O O . GLN A 1 89 ? 63.869 41.114 1.490 1.00 28.36 88 GLN A O 1
ATOM 757 N N . THR A 1 90 ? 63.661 41.756 3.646 1.00 27.15 89 THR A N 1
ATOM 758 C CA . THR A 1 90 ? 62.488 40.944 3.869 1.00 27.01 89 THR A CA 1
ATOM 759 C C . THR A 1 90 ? 61.325 41.805 4.352 1.00 26.58 89 THR A C 1
ATOM 760 O O . THR A 1 90 ? 61.437 43.008 4.580 1.00 27.27 89 THR A O 1
ATOM 764 N N . ASN A 1 91 ? 60.199 41.164 4.502 1.00 26.43 90 ASN A N 1
ATOM 765 C CA A ASN A 1 91 ? 59.056 41.928 5.032 0.50 27.44 90 ASN A CA 1
ATOM 766 C CA B ASN A 1 91 ? 58.962 41.749 4.982 0.50 27.30 90 ASN A CA 1
ATOM 767 C C . ASN A 1 91 ? 58.815 41.641 6.517 1.00 27.47 90 ASN A C 1
ATOM 768 O O . ASN A 1 91 ? 57.732 41.975 7.075 1.00 27.31 90 ASN A O 1
ATOM 777 N N . LEU A 1 92 ? 59.848 41.109 7.185 1.00 26.24 91 LEU A N 1
ATOM 778 C CA . LEU A 1 92 ? 59.734 40.928 8.661 1.00 26.46 91 LEU A CA 1
ATOM 779 C C . LEU A 1 92 ? 59.324 42.219 9.399 1.00 27.72 91 LEU A C 1
ATOM 780 O O . LEU A 1 92 ? 58.301 42.260 10.111 1.00 29.98 91 LEU A O 1
ATOM 785 N N . ASN A 1 93 ? 60.097 43.281 9.249 1.00 29.44 92 ASN A N 1
ATOM 786 C CA . ASN A 1 93 ? 59.766 44.503 9.942 1.00 32.04 92 ASN A CA 1
ATOM 787 C C . ASN A 1 93 ? 58.306 44.990 9.667 1.00 32.59 92 ASN A C 1
ATOM 788 O O . ASN A 1 93 ? 57.568 45.303 10.632 1.00 31.02 92 ASN A O 1
ATOM 793 N N . ASP A 1 94 ? 57.874 45.008 8.397 1.00 32.03 93 ASP A N 1
ATOM 794 C CA . ASP A 1 94 ? 56.484 45.351 8.024 1.00 32.05 93 ASP A CA 1
ATOM 795 C C . ASP A 1 94 ? 55.425 44.451 8.667 1.00 30.40 93 ASP A C 1
ATOM 796 O O . ASP A 1 94 ? 54.353 44.926 9.065 1.00 30.44 93 ASP A O 1
ATOM 801 N N . LEU A 1 95 ? 55.695 43.148 8.753 1.00 29.45 94 LEU A N 1
ATOM 802 C CA . LEU A 1 95 ? 54.738 42.227 9.358 1.00 30.75 94 LEU A CA 1
ATOM 803 C C . LEU A 1 95 ? 54.622 42.535 10.867 1.00 30.43 94 LEU A C 1
ATOM 804 O O . LEU A 1 95 ? 53.500 42.579 11.464 1.00 31.71 94 LEU A O 1
ATOM 809 N N . LEU A 1 96 ? 55.777 42.719 11.503 1.00 29.95 95 LEU A N 1
ATOM 810 C CA . LEU A 1 96 ? 55.798 43.050 12.954 1.00 29.38 95 LEU A CA 1
ATOM 811 C C . LEU A 1 96 ? 55.041 44.337 13.219 1.00 30.06 95 LEU A C 1
ATOM 812 O O . LEU A 1 96 ? 54.269 44.428 14.171 1.00 31.30 95 LEU A O 1
ATOM 817 N N . THR A 1 97 ? 55.280 45.356 12.389 1.00 31.54 96 THR A N 1
ATOM 818 C CA . THR A 1 97 ? 54.568 46.624 12.493 1.00 32.82 96 THR A CA 1
ATOM 819 C C . THR A 1 97 ? 53.055 46.405 12.318 1.00 33.26 96 THR A C 1
ATOM 820 O O . THR A 1 97 ? 52.242 46.927 13.086 1.00 32.08 96 THR A O 1
ATOM 824 N N . GLU A 1 98 ? 52.682 45.677 11.268 1.00 33.51 97 GLU A N 1
ATOM 825 C CA . GLU A 1 98 ? 51.275 45.363 11.029 1.00 34.83 97 GLU A CA 1
ATOM 826 C C . GLU A 1 98 ? 50.602 44.559 12.192 1.00 34.02 97 GLU A C 1
ATOM 827 O O . GLU A 1 98 ? 49.428 44.761 12.499 1.00 32.42 97 GLU A O 1
ATOM 833 N N . GLN A 1 99 ? 51.337 43.627 12.797 1.00 33.18 98 GLN A N 1
ATOM 834 C CA . GLN A 1 99 ? 50.781 42.840 13.882 1.00 33.87 98 GLN A CA 1
ATOM 835 C C . GLN A 1 99 ? 50.918 43.484 15.257 1.00 33.24 98 GLN A C 1
ATOM 836 O O . GLN A 1 99 ? 50.587 42.847 16.242 1.00 34.40 98 GLN A O 1
ATOM 842 N N . ALA A 1 100 ? 51.417 44.721 15.319 1.00 31.95 99 ALA A N 1
ATOM 843 C CA . ALA A 1 100 ? 51.661 45.459 16.564 1.00 31.67 99 ALA A CA 1
ATOM 844 C C . ALA A 1 100 ? 52.554 44.720 17.568 1.00 31.86 99 ALA A C 1
ATOM 845 O O . ALA A 1 100 ? 52.295 44.704 18.798 1.00 30.28 99 ALA A O 1
ATOM 847 N N . VAL A 1 101 ? 53.625 44.116 17.040 1.00 30.91 100 VAL A N 1
ATOM 848 C CA . VAL A 1 101 ? 54.595 43.391 17.843 1.00 30.29 100 VAL A CA 1
ATOM 849 C C . VAL A 1 101 ? 55.785 44.229 18.283 1.00 30.83 100 VAL A C 1
ATOM 850 O O . VAL A 1 101 ? 56.425 44.900 17.482 1.00 30.25 100 VAL A O 1
ATOM 854 N N . GLN A 1 102 ? 56.035 44.228 19.599 1.00 31.17 101 GLN A N 1
ATOM 855 C CA . GLN A 1 102 ? 57.157 44.922 20.199 1.00 30.75 101 GLN A CA 1
ATOM 856 C C . GLN A 1 102 ? 58.160 43.921 20.782 1.00 29.34 101 GLN A C 1
ATOM 857 O O . GLN A 1 102 ? 59.358 44.197 20.803 1.00 29.36 101 GLN A O 1
ATOM 863 N N . THR A 1 103 ? 57.666 42.749 21.203 1.00 27.62 102 THR A N 1
ATOM 864 C CA . THR A 1 103 ? 58.486 41.712 21.869 1.00 24.98 102 THR A CA 1
ATOM 865 C C . THR A 1 103 ? 58.583 40.451 21.040 1.00 25.53 102 THR A C 1
ATOM 866 O O . THR A 1 103 ? 57.574 39.957 20.498 1.00 25.94 102 THR A O 1
ATOM 870 N N . LEU A 1 104 ? 59.828 39.985 20.872 1.00 25.16 103 LEU A N 1
ATOM 871 C CA . LEU A 1 104 ? 60.137 38.838 20.090 1.00 25.30 103 LEU A CA 1
ATOM 872 C C . LEU A 1 104 ? 60.808 37.787 20.956 1.00 25.18 103 LEU A C 1
ATOM 873 O O . LEU A 1 104 ? 61.819 38.048 21.612 1.00 24.98 103 LEU A O 1
ATOM 878 N N . GLU A 1 105 ? 60.255 36.589 20.946 1.00 25.20 104 GLU A N 1
ATOM 879 C CA . GLU A 1 105 ? 60.959 35.444 21.513 1.00 27.14 104 GLU A CA 1
ATOM 880 C C . GLU A 1 105 ? 61.541 34.607 20.397 1.00 26.71 104 GLU A C 1
ATOM 881 O O . GLU A 1 105 ? 60.811 34.125 19.537 1.00 27.18 104 GLU A O 1
ATOM 887 N N . ILE A 1 106 ? 62.856 34.425 20.408 1.00 26.71 105 ILE A N 1
ATOM 888 C CA . ILE A 1 106 ? 63.573 34.039 19.152 1.00 27.25 105 ILE A CA 1
ATOM 889 C C . ILE A 1 106 ? 64.195 32.677 19.414 1.00 27.63 105 ILE A C 1
ATOM 890 O O . ILE A 1 106 ? 64.734 32.431 20.525 1.00 26.03 105 ILE A O 1
ATOM 895 N N . ALA A 1 107 ? 64.084 31.792 18.432 1.00 27.11 106 ALA A N 1
ATOM 896 C CA . ALA A 1 107 ? 64.696 30.465 18.461 1.00 27.05 106 ALA A CA 1
ATOM 897 C C . ALA A 1 107 ? 65.124 30.161 17.024 1.00 27.74 106 ALA A C 1
ATOM 898 O O . ALA A 1 107 ? 64.646 30.804 16.102 1.00 26.62 106 ALA A O 1
ATOM 900 N N . GLY A 1 108 ? 66.038 29.209 16.851 1.00 27.92 107 GLY A N 1
ATOM 901 C CA . GLY A 1 108 ? 66.386 28.708 15.537 1.00 27.46 107 GLY A CA 1
ATOM 902 C C . GLY A 1 108 ? 67.813 28.234 15.331 1.00 27.61 107 GLY A C 1
ATOM 903 O O . GLY A 1 108 ? 68.558 27.989 16.278 1.00 26.44 107 GLY A O 1
ATOM 904 N N . VAL A 1 109 ? 68.200 28.166 14.054 1.00 27.96 108 VAL A N 1
ATOM 905 C CA . VAL A 1 109 ? 69.487 27.731 13.649 1.00 26.81 108 VAL A CA 1
ATOM 906 C C . VAL A 1 109 ? 69.941 28.646 12.478 1.00 28.02 108 VAL A C 1
ATOM 907 O O . VAL A 1 109 ? 69.103 29.239 11.826 1.00 27.03 108 VAL A O 1
ATOM 911 N N . GLN A 1 110 ? 71.244 28.828 12.249 1.00 27.29 109 GLN A N 1
ATOM 912 C CA . GLN A 1 110 ? 72.304 28.368 13.130 1.00 26.90 109 GLN A CA 1
ATOM 913 C C . GLN A 1 110 ? 72.657 29.499 14.131 1.00 26.78 109 GLN A C 1
ATOM 914 O O . GLN A 1 110 ? 72.676 30.697 13.778 1.00 26.25 109 GLN A O 1
ATOM 920 N N . THR A 1 111 ? 72.991 29.110 15.351 1.00 24.42 110 THR A N 1
ATOM 921 C CA . THR A 1 111 ? 73.353 30.052 16.424 1.00 25.38 110 THR A CA 1
ATOM 922 C C . THR A 1 111 ? 74.155 31.265 16.000 1.00 25.39 110 THR A C 1
ATOM 923 O O . THR A 1 111 ? 73.747 32.385 16.290 1.00 25.33 110 THR A O 1
ATOM 927 N N . GLU A 1 112 ? 75.324 31.042 15.378 1.00 24.05 111 GLU A N 1
ATOM 928 C CA . GLU A 1 112 ? 76.272 32.124 15.182 1.00 26.37 111 GLU A CA 1
ATOM 929 C C . GLU A 1 112 ? 75.999 32.928 13.886 1.00 25.84 111 GLU A C 1
ATOM 930 O O . GLU A 1 112 ? 76.605 33.975 13.649 1.00 27.48 111 GLU A O 1
ATOM 936 N N . PHE A 1 113 ? 75.134 32.393 13.025 1.00 26.04 112 PHE A N 1
ATOM 937 C CA . PHE A 1 113 ? 74.833 33.047 11.743 1.00 25.17 112 PHE A CA 1
ATOM 938 C C . PHE A 1 113 ? 73.472 33.734 11.850 1.00 24.57 112 PHE A C 1
ATOM 939 O O . PHE A 1 113 ? 73.416 34.866 12.292 1.00 25.64 112 PHE A O 1
ATOM 947 N N . CYS A 1 114 ? 72.400 33.083 11.423 1.00 23.36 113 CYS A N 1
ATOM 948 C CA . CYS A 1 114 ? 71.114 33.728 11.229 1.00 26.48 113 CYS A CA 1
ATOM 949 C C . CYS A 1 114 ? 70.538 34.154 12.583 1.00 24.48 113 CYS A C 1
ATOM 950 O O . CYS A 1 114 ? 69.902 35.186 12.676 1.00 23.71 113 CYS A O 1
ATOM 953 N N . VAL A 1 115 ? 70.727 33.328 13.613 1.00 24.88 114 VAL A N 1
ATOM 954 C CA . VAL A 1 115 ? 70.108 33.633 14.922 1.00 23.67 114 VAL A CA 1
ATOM 955 C C . VAL A 1 115 ? 70.831 34.825 15.562 1.00 23.30 114 VAL A C 1
ATOM 956 O O . VAL A 1 115 ? 70.190 35.813 15.908 1.00 23.48 114 VAL A O 1
ATOM 960 N N . ASP A 1 116 ? 72.164 34.751 15.696 1.00 23.02 115 ASP A N 1
ATOM 961 C CA . ASP A 1 116 ? 72.918 35.893 16.223 1.00 23.25 115 ASP A CA 1
ATOM 962 C C . ASP A 1 116 ? 72.577 37.188 15.445 1.00 24.16 115 ASP A C 1
ATOM 963 O O . ASP A 1 116 ? 72.254 38.230 16.012 1.00 23.70 115 ASP A O 1
ATOM 968 N N . THR A 1 117 ? 72.625 37.119 14.121 1.00 22.92 116 THR A N 1
ATOM 969 C CA . THR A 1 117 ? 72.388 38.352 13.329 1.00 22.58 116 THR A CA 1
ATOM 970 C C . THR A 1 117 ? 71.005 38.942 13.590 1.00 23.07 116 THR A C 1
ATOM 971 O O . THR A 1 117 ? 70.868 40.136 13.735 1.00 22.37 116 THR A O 1
ATOM 975 N N . THR A 1 118 ? 69.993 38.091 13.591 1.00 22.71 117 THR A N 1
ATOM 976 C CA . THR A 1 118 ? 68.611 38.543 13.687 1.00 24.99 117 THR A CA 1
ATOM 977 C C . THR A 1 118 ? 68.338 39.119 15.108 1.00 24.41 117 THR A C 1
ATOM 978 O O . THR A 1 118 ? 67.638 40.106 15.275 1.00 25.42 117 THR A O 1
ATOM 982 N N . ILE A 1 119 ? 68.974 38.527 16.095 1.00 25.02 118 ILE A N 1
ATOM 983 C CA . ILE A 1 119 ? 68.935 39.073 17.468 1.00 23.76 118 ILE A CA 1
ATOM 984 C C . ILE A 1 119 ? 69.554 40.451 17.534 1.00 24.19 118 ILE A C 1
ATOM 985 O O . ILE A 1 119 ? 68.959 41.376 18.118 1.00 23.44 118 ILE A O 1
ATOM 990 N N . ARG A 1 120 ? 70.771 40.621 16.983 1.00 23.28 119 ARG A N 1
ATOM 991 C CA . ARG A 1 120 ? 71.448 41.928 17.112 1.00 23.08 119 ARG A CA 1
ATOM 992 C C . ARG A 1 120 ? 70.714 42.979 16.320 1.00 23.89 119 ARG A C 1
ATOM 993 O O . ARG A 1 120 ? 70.656 44.161 16.745 1.00 23.26 119 ARG A O 1
ATOM 1009 N N . ALA A 1 122 ? 67.321 42.861 15.612 1.00 22.03 121 ALA A N 1
ATOM 1010 C CA . ALA A 1 122 ? 66.024 43.107 16.271 1.00 23.54 121 ALA A CA 1
ATOM 1011 C C . ALA A 1 122 ? 66.271 44.011 17.456 1.00 22.28 121 ALA A C 1
ATOM 1012 O O . ALA A 1 122 ? 65.587 44.999 17.613 1.00 25.33 121 ALA A O 1
ATOM 1014 N N . HIS A 1 123 ? 67.304 43.741 18.240 1.00 23.07 122 HIS A N 1
ATOM 1015 C CA . HIS A 1 123 ? 67.580 44.637 19.379 1.00 23.83 122 HIS A CA 1
ATOM 1016 C C . HIS A 1 123 ? 67.857 46.059 18.851 1.00 23.65 122 HIS A C 1
ATOM 1017 O O . HIS A 1 123 ? 67.357 47.080 19.357 1.00 21.25 122 HIS A O 1
ATOM 1024 N N . GLY A 1 124 ? 68.690 46.160 17.812 1.00 21.20 123 GLY A N 1
ATOM 1025 C CA . GLY A 1 124 ? 69.126 47.491 17.372 1.00 20.87 123 GLY A CA 1
ATOM 1026 C C . GLY A 1 124 ? 68.021 48.271 16.689 1.00 22.01 123 GLY A C 1
ATOM 1027 O O . GLY A 1 124 ? 68.111 49.506 16.594 1.00 22.68 123 GLY A O 1
ATOM 1028 N N . LEU A 1 125 ? 66.974 47.575 16.223 1.00 21.87 124 LEU A N 1
ATOM 1029 C CA . LEU A 1 125 ? 65.772 48.247 15.671 1.00 24.40 124 LEU A CA 1
ATOM 1030 C C . LEU A 1 125 ? 64.722 48.645 16.763 1.00 25.16 124 LEU A C 1
ATOM 1031 O O . LEU A 1 125 ? 63.725 49.298 16.468 1.00 23.90 124 LEU A O 1
ATOM 1036 N N . GLY A 1 126 ? 64.956 48.184 17.986 1.00 26.42 125 GLY A N 1
ATOM 1037 C CA . GLY A 1 126 ? 64.159 48.622 19.144 1.00 26.64 125 GLY A CA 1
ATOM 1038 C C . GLY A 1 126 ? 63.156 47.597 19.628 1.00 27.59 125 GLY A C 1
ATOM 1039 O O . GLY A 1 126 ? 62.317 47.927 20.470 1.00 26.94 125 GLY A O 1
ATOM 1040 N N . TYR A 1 127 ? 63.228 46.371 19.117 1.00 26.44 126 TYR A N 1
ATOM 1041 C CA . TYR A 1 127 ? 62.392 45.298 19.601 1.00 26.87 126 TYR A CA 1
ATOM 1042 C C . TYR A 1 127 ? 62.932 44.802 20.925 1.00 26.85 126 TYR A C 1
ATOM 1043 O O . TYR A 1 127 ? 64.153 44.841 21.147 1.00 26.88 126 TYR A O 1
ATOM 1052 N N . THR A 1 128 ? 62.013 44.404 21.832 1.00 26.32 127 THR A N 1
ATOM 1053 C CA . THR A 1 128 ? 62.425 43.757 23.105 1.00 25.77 127 THR A CA 1
ATOM 1054 C C . THR A 1 128 ? 62.537 42.292 22.842 1.00 26.66 127 THR A C 1
ATOM 1055 O O . THR A 1 128 ? 61.609 41.709 22.282 1.00 29.09 127 THR A O 1
ATOM 1059 N N . CYS A 1 129 ? 63.695 41.695 23.142 1.00 26.60 128 CYS A N 1
ATOM 1060 C CA . CYS A 1 129 ? 63.969 40.327 22.729 1.00 25.17 128 CYS A CA 1
ATOM 1061 C C . CYS A 1 129 ? 64.038 39.378 23.897 1.00 25.55 128 CYS A C 1
ATOM 1062 O O . CYS A 1 129 ? 64.617 39.717 24.953 1.00 23.86 128 CYS A O 1
ATOM 1065 N N . LEU A 1 130 ? 63.545 38.165 23.656 1.00 25.16 129 LEU A N 1
ATOM 1066 C CA . LEU A 1 130 ? 63.510 37.104 24.668 1.00 26.52 129 LEU A CA 1
ATOM 1067 C C . LEU A 1 130 ? 63.933 35.799 24.060 1.00 27.49 129 LEU A C 1
ATOM 1068 O O . LEU A 1 130 ? 63.893 35.614 22.817 1.00 26.40 129 LEU A O 1
ATOM 1081 N N . THR A 1 132 ? 63.915 31.383 25.116 1.00 28.86 131 THR A N 1
ATOM 1082 C CA . THR A 1 132 ? 63.846 30.165 25.902 1.00 28.65 131 THR A CA 1
ATOM 1083 C C . THR A 1 132 ? 65.208 29.446 25.872 1.00 28.87 131 THR A C 1
ATOM 1084 O O . THR A 1 132 ? 65.790 29.220 24.787 1.00 27.39 131 THR A O 1
ATOM 1088 N N . PRO A 1 133 ? 65.753 29.087 27.067 1.00 28.13 132 PRO A N 1
ATOM 1089 C CA . PRO A 1 133 ? 67.038 28.408 27.077 1.00 28.47 132 PRO A CA 1
ATOM 1090 C C . PRO A 1 133 ? 66.974 27.118 26.215 1.00 28.70 132 PRO A C 1
ATOM 1091 O O . PRO A 1 133 ? 65.901 26.461 26.140 1.00 25.78 132 PRO A O 1
ATOM 1095 N N . LYS A 1 134 ? 68.089 26.815 25.553 1.00 28.21 133 LYS A N 1
ATOM 1096 C CA . LYS A 1 134 ? 68.266 25.594 24.699 1.00 30.19 133 LYS A CA 1
ATOM 1097 C C . LYS A 1 134 ? 67.340 25.542 23.489 1.00 29.36 133 LYS A C 1
ATOM 1098 O O . LYS A 1 134 ? 66.744 24.498 23.175 1.00 29.20 133 LYS A O 1
ATOM 1104 N N . THR A 1 135 ? 67.177 26.682 22.807 1.00 28.78 134 THR A N 1
ATOM 1105 C CA . THR A 1 135 ? 66.314 26.694 21.620 1.00 27.65 134 THR A CA 1
ATOM 1106 C C . THR A 1 135 ? 67.122 27.196 20.390 1.00 26.92 134 THR A C 1
ATOM 1107 O O . THR A 1 135 ? 66.527 27.594 19.409 1.00 27.89 134 THR A O 1
ATOM 1111 N N . THR A 1 136 ? 68.450 27.226 20.492 1.00 26.63 135 THR A N 1
ATOM 1112 C CA . THR A 1 136 ? 69.308 27.369 19.274 1.00 26.84 135 THR A CA 1
ATOM 1113 C C . THR A 1 136 ? 70.201 26.126 19.053 1.00 27.71 135 THR A C 1
ATOM 1114 O O . THR A 1 136 ? 70.438 25.349 19.975 1.00 26.13 135 THR A O 1
ATOM 1118 N N . SER A 1 137 ? 70.701 25.936 17.821 1.00 26.64 136 SER A N 1
ATOM 1119 C CA . SER A 1 137 ? 71.615 24.843 17.562 1.00 26.86 136 SER A CA 1
ATOM 1120 C C . SER A 1 137 ? 72.480 25.258 16.397 1.00 27.08 136 SER A C 1
ATOM 1121 O O . SER A 1 137 ? 72.172 26.228 15.698 1.00 26.78 136 SER A O 1
ATOM 1124 N N . THR A 1 138 ? 73.578 24.542 16.218 1.00 28.03 137 THR A N 1
ATOM 1125 C CA . THR A 1 138 ? 74.543 24.833 15.158 1.00 29.25 137 THR A CA 1
ATOM 1126 C C . THR A 1 138 ? 75.415 23.569 14.938 1.00 29.97 137 THR A C 1
ATOM 1127 O O . THR A 1 138 ? 75.138 22.526 15.547 1.00 28.59 137 THR A O 1
ATOM 1131 N N . LEU A 1 139 ? 76.429 23.659 14.059 1.00 31.07 138 LEU A N 1
ATOM 1132 C CA . LEU A 1 139 ? 77.307 22.518 13.673 1.00 32.43 138 LEU A CA 1
ATOM 1133 C C . LEU A 1 139 ? 78.700 22.699 14.310 1.00 33.59 138 LEU A C 1
ATOM 1134 O O . LEU A 1 139 ? 79.103 23.846 14.583 1.00 34.42 138 LEU A O 1
ATOM 1139 N N . ASP A 1 140 ? 79.444 21.605 14.532 1.00 33.71 139 ASP A N 1
ATOM 1140 C CA . ASP A 1 140 ? 80.887 21.723 14.786 1.00 35.05 139 ASP A CA 1
ATOM 1141 C C . ASP A 1 140 ? 81.463 22.409 13.512 1.00 34.67 139 ASP A C 1
ATOM 1142 O O . ASP A 1 140 ? 80.962 22.168 12.402 1.00 34.22 139 ASP A O 1
ATOM 1147 N N . ASN A 1 141 ? 82.436 23.308 13.665 1.00 34.54 140 ASN A N 1
ATOM 1148 C CA . ASN A 1 141 ? 82.888 24.110 12.506 1.00 35.43 140 ASN A CA 1
ATOM 1149 C C . ASN A 1 141 ? 84.346 23.892 12.109 1.00 35.56 140 ASN A C 1
ATOM 1150 O O . ASN A 1 141 ? 84.906 24.683 11.352 1.00 34.96 140 ASN A O 1
ATOM 1155 N N . GLY A 1 142 ? 84.970 22.844 12.649 1.00 35.74 141 GLY A N 1
ATOM 1156 C CA . GLY A 1 142 ? 86.380 22.612 12.355 1.00 36.62 141 GLY A CA 1
ATOM 1157 C C . GLY A 1 142 ? 87.325 23.315 13.307 1.00 36.64 141 GLY A C 1
ATOM 1158 O O . GLY A 1 142 ? 88.494 22.959 13.387 1.00 37.55 141 GLY A O 1
ATOM 1159 N N . HIS A 1 143 ? 86.855 24.319 14.024 1.00 36.12 142 HIS A N 1
ATOM 1160 C CA . HIS A 1 143 ? 87.695 24.983 15.042 1.00 35.90 142 HIS A CA 1
ATOM 1161 C C . HIS A 1 143 ? 87.071 24.881 16.395 1.00 35.89 142 HIS A C 1
ATOM 1162 O O . HIS A 1 143 ? 87.757 24.696 17.412 1.00 35.37 142 HIS A O 1
ATOM 1169 N N . LEU A 1 144 ? 85.747 24.992 16.392 1.00 35.36 143 LEU A N 1
ATOM 1170 C CA . LEU A 1 144 ? 84.973 25.033 17.594 1.00 35.41 143 LEU A CA 1
ATOM 1171 C C . LEU A 1 144 ? 83.823 24.031 17.473 1.00 34.95 143 LEU A C 1
ATOM 1172 O O . LEU A 1 144 ? 83.272 23.837 16.372 1.00 34.93 143 LEU A O 1
ATOM 1177 N N . THR A 1 145 ? 83.476 23.382 18.597 1.00 34.03 144 THR A N 1
ATOM 1178 C CA . THR A 1 145 ? 82.383 22.421 18.604 1.00 33.22 144 THR A CA 1
ATOM 1179 C C . THR A 1 145 ? 81.063 23.208 18.654 1.00 32.84 144 THR A C 1
ATOM 1180 O O . THR A 1 145 ? 81.072 24.400 18.984 1.00 33.10 144 THR A O 1
ATOM 1184 N N . ALA A 1 146 ? 79.943 22.554 18.334 1.00 31.33 145 ALA A N 1
ATOM 1185 C CA . ALA A 1 146 ? 78.653 23.218 18.426 1.00 30.74 145 ALA A CA 1
ATOM 1186 C C . ALA A 1 146 ? 78.426 23.743 19.841 1.00 30.52 145 ALA A C 1
ATOM 1187 O O . ALA A 1 146 ? 77.994 24.866 20.002 1.00 29.43 145 ALA A O 1
ATOM 1189 N N . ALA A 1 147 ? 78.735 22.949 20.869 1.00 31.05 146 ALA A N 1
ATOM 1190 C CA . ALA A 1 147 ? 78.487 23.363 22.274 1.00 30.40 146 ALA A CA 1
ATOM 1191 C C . ALA A 1 147 ? 79.289 24.637 22.644 1.00 29.99 146 ALA A C 1
ATOM 1192 O O . ALA A 1 147 ? 78.792 25.520 23.314 1.00 29.66 146 ALA A O 1
ATOM 1194 N N . GLN A 1 148 ? 80.550 24.705 22.233 1.00 29.96 147 GLN A N 1
ATOM 1195 C CA . GLN A 1 148 ? 81.370 25.905 22.482 1.00 30.65 147 GLN A CA 1
ATOM 1196 C C . GLN A 1 148 ? 80.778 27.161 21.815 1.00 30.35 147 GLN A C 1
ATOM 1197 O O . GLN A 1 148 ? 80.728 28.243 22.419 1.00 30.33 147 GLN A O 1
ATOM 1203 N N . ILE A 1 149 ? 80.359 27.000 20.567 1.00 30.24 148 ILE A N 1
ATOM 1204 C CA . ILE A 1 149 ? 79.725 28.106 19.805 1.00 28.89 148 ILE A CA 1
ATOM 1205 C C . ILE A 1 149 ? 78.442 28.575 20.513 1.00 29.04 148 ILE A C 1
ATOM 1206 O O . ILE A 1 149 ? 78.190 29.773 20.633 1.00 29.37 148 ILE A O 1
ATOM 1211 N N . ILE A 1 150 ? 77.603 27.631 20.937 1.00 29.47 149 ILE A N 1
ATOM 1212 C CA . ILE A 1 150 ? 76.339 27.962 21.638 1.00 29.84 149 ILE A CA 1
ATOM 1213 C C . ILE A 1 150 ? 76.654 28.688 22.933 1.00 31.26 149 ILE A C 1
ATOM 1214 O O . ILE A 1 150 ? 76.091 29.732 23.235 1.00 31.96 149 ILE A O 1
ATOM 1219 N N . GLN A 1 151 ? 77.606 28.163 23.704 1.00 32.78 150 GLN A N 1
ATOM 1220 C CA . GLN A 1 151 ? 77.950 28.807 24.967 1.00 33.69 150 GLN A CA 1
ATOM 1221 C C . GLN A 1 151 ? 78.439 30.232 24.685 1.00 32.02 150 GLN A C 1
ATOM 1222 O O . GLN A 1 151 ? 78.059 31.186 25.386 1.00 30.83 150 GLN A O 1
ATOM 1228 N N . HIS A 1 152 ? 79.278 30.376 23.644 1.00 29.77 151 HIS A N 1
ATOM 1229 C CA . HIS A 1 152 ? 79.866 31.677 23.342 1.00 28.42 151 HIS A CA 1
ATOM 1230 C C . HIS A 1 152 ? 78.792 32.710 22.984 1.00 28.29 151 HIS A C 1
ATOM 1231 O O . HIS A 1 152 ? 78.729 33.784 23.570 1.00 27.28 151 HIS A O 1
ATOM 1238 N N . HIS A 1 153 ? 77.901 32.363 22.062 1.00 28.27 152 HIS A N 1
ATOM 1239 C CA . HIS A 1 153 ? 76.965 33.355 21.585 1.00 27.73 152 HIS A CA 1
ATOM 1240 C C . HIS A 1 153 ? 75.882 33.660 22.609 1.00 28.15 152 HIS A C 1
ATOM 1241 O O . HIS A 1 153 ? 75.502 34.803 22.775 1.00 29.52 152 HIS A O 1
ATOM 1248 N N . GLU A 1 154 ? 75.355 32.631 23.247 1.00 28.68 153 GLU A N 1
ATOM 1249 C CA . GLU A 1 154 ? 74.314 32.822 24.245 1.00 28.45 153 GLU A CA 1
ATOM 1250 C C . GLU A 1 154 ? 74.774 33.725 25.404 1.00 28.39 153 GLU A C 1
ATOM 1251 O O . GLU A 1 154 ? 74.011 34.562 25.876 1.00 27.14 153 GLU A O 1
ATOM 1257 N N . ALA A 1 155 ? 76.037 33.598 25.800 1.00 28.39 154 ALA A N 1
ATOM 1258 C CA . ALA A 1 155 ? 76.642 34.476 26.808 1.00 28.25 154 ALA A CA 1
ATOM 1259 C C . ALA A 1 155 ? 76.748 35.916 26.345 1.00 27.68 154 ALA A C 1
ATOM 1260 O O . ALA A 1 155 ? 76.560 36.825 27.132 1.00 26.62 154 ALA A O 1
ATOM 1262 N N . ILE A 1 156 ? 77.069 36.152 25.062 1.00 26.11 155 ILE A N 1
ATOM 1263 C CA . ILE A 1 156 ? 77.014 37.511 24.563 1.00 25.35 155 ILE A CA 1
ATOM 1264 C C . ILE A 1 156 ? 75.592 38.075 24.641 1.00 24.69 155 ILE A C 1
ATOM 1265 O O . ILE A 1 156 ? 75.388 39.240 25.050 1.00 24.23 155 ILE A O 1
ATOM 1270 N N . TRP A 1 157 ? 74.606 37.286 24.183 1.00 24.31 156 TRP A N 1
ATOM 1271 C CA . TRP A 1 157 ? 73.240 37.780 24.047 1.00 24.27 156 TRP A CA 1
ATOM 1272 C C . TRP A 1 157 ? 72.607 38.117 25.384 1.00 25.99 156 TRP A C 1
ATOM 1273 O O . TRP A 1 157 ? 71.833 39.049 25.465 1.00 23.92 156 TRP A O 1
ATOM 1284 N N . ALA A 1 158 ? 72.920 37.314 26.394 1.00 26.09 157 ALA A N 1
ATOM 1285 C CA . ALA A 1 158 ? 72.251 37.448 27.745 1.00 26.69 157 ALA A CA 1
ATOM 1286 C C . ALA A 1 158 ? 72.495 38.843 28.309 1.00 28.01 157 ALA A C 1
ATOM 1287 O O . ALA A 1 158 ? 73.637 39.222 28.481 1.00 28.67 157 ALA A O 1
ATOM 1289 N N . GLY A 1 159 ? 71.432 39.590 28.619 1.00 30.60 158 GLY A N 1
ATOM 1290 C CA . GLY A 1 159 ? 71.533 40.939 29.234 1.00 32.17 158 GLY A CA 1
ATOM 1291 C C . GLY A 1 159 ? 71.738 42.025 28.181 1.00 34.73 158 GLY A C 1
ATOM 1292 O O . GLY A 1 159 ? 71.099 43.092 28.195 1.00 36.78 158 GLY A O 1
ATOM 1293 N N . ARG A 1 160 ? 72.586 41.739 27.205 1.00 34.02 159 ARG A N 1
ATOM 1294 C CA . ARG A 1 160 ? 72.982 42.738 26.229 1.00 33.14 159 ARG A CA 1
ATOM 1295 C C . ARG A 1 160 ? 71.948 42.914 25.067 1.00 30.73 159 ARG A C 1
ATOM 1296 O O . ARG A 1 160 ? 71.555 44.051 24.740 1.00 28.73 159 ARG A O 1
ATOM 1304 N N . PHE A 1 161 ? 71.457 41.810 24.512 1.00 27.56 160 PHE A N 1
ATOM 1305 C CA . PHE A 1 161 ? 70.498 41.929 23.425 1.00 26.90 160 PHE A CA 1
ATOM 1306 C C . PHE A 1 161 ? 69.120 41.390 23.787 1.00 26.64 160 PHE A C 1
ATOM 1307 O O . PHE A 1 161 ? 68.107 41.771 23.156 1.00 25.37 160 PHE A O 1
ATOM 1315 N N . LEU A 1 162 ? 69.092 40.444 24.735 1.00 24.62 161 LEU A N 1
ATOM 1316 C CA . LEU A 1 162 ? 67.838 39.781 25.064 1.00 25.22 161 LEU A CA 1
ATOM 1317 C C . LEU A 1 162 ? 67.828 39.277 26.502 1.00 25.20 161 LEU A C 1
ATOM 1318 O O . LEU A 1 162 ? 68.851 39.294 27.164 1.00 25.78 161 LEU A O 1
ATOM 1323 N N . THR A 1 163 ? 66.681 38.798 26.954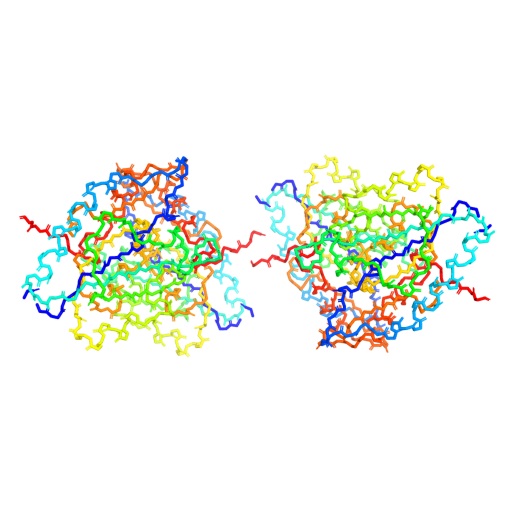 1.00 24.89 162 THR A N 1
ATOM 1324 C CA . THR A 1 163 ? 66.633 38.191 28.295 1.00 25.90 162 THR A CA 1
ATOM 1325 C C . THR A 1 163 ? 66.280 36.752 28.124 1.00 24.82 162 THR A C 1
ATOM 1326 O O . THR A 1 163 ? 65.301 36.449 27.495 1.00 24.60 162 THR A O 1
ATOM 1330 N N . PHE A 1 164 ? 67.051 35.859 28.727 1.00 26.06 163 PHE A N 1
ATOM 1331 C CA . PHE A 1 164 ? 66.609 34.500 28.787 1.00 27.46 163 PHE A CA 1
ATOM 1332 C C . PHE A 1 164 ? 65.432 34.357 29.700 1.00 29.08 163 PHE A C 1
ATOM 1333 O O . PHE A 1 164 ? 65.447 34.863 30.824 1.00 29.40 163 PHE A O 1
ATOM 1341 N N . LEU A 1 165 ? 64.440 33.618 29.245 1.00 29.69 164 LEU A N 1
ATOM 1342 C CA . LEU A 1 165 ? 63.304 33.290 30.115 1.00 30.07 164 LEU A CA 1
ATOM 1343 C C . LEU A 1 165 ? 63.791 32.477 31.346 1.00 32.15 164 LEU A C 1
ATOM 1344 O O . LEU A 1 165 ? 64.729 31.668 31.194 1.00 31.18 164 LEU A O 1
ATOM 1349 N N . SER A 1 166 ? 63.201 32.810 32.528 1.00 32.41 165 SER A N 1
ATOM 1350 C CA . SER A 1 166 ? 63.357 32.107 33.900 1.00 32.77 165 SER A CA 1
ATOM 1351 C C . SER A 1 166 ? 62.615 30.838 34.031 1.00 31.36 165 SER A C 1
ATOM 1352 O O . SER A 1 166 ? 61.418 30.982 34.063 1.00 32.83 165 SER A O 1
ATOM 1354 N N . ALA B 1 1 ? 60.272 37.614 84.130 1.00 51.21 0 ALA B N 1
ATOM 1355 C CA . ALA B 1 1 ? 59.547 38.514 83.159 1.00 50.83 0 ALA B CA 1
ATOM 1356 C C . ALA B 1 1 ? 60.514 39.360 82.320 1.00 50.26 0 ALA B C 1
ATOM 1357 O O . ALA B 1 1 ? 60.448 39.322 81.070 1.00 49.57 0 ALA B O 1
ATOM 1367 N N . LYS B 1 3 ? 63.917 38.969 82.573 1.00 43.93 2 LYS B N 1
ATOM 1368 C CA . LYS B 1 3 ? 65.149 38.193 82.418 1.00 41.93 2 LYS B CA 1
ATOM 1369 C C . LYS B 1 3 ? 65.251 37.535 81.034 1.00 39.39 2 LYS B C 1
ATOM 1370 O O . LYS B 1 3 ? 64.238 37.074 80.493 1.00 38.71 2 LYS B O 1
ATOM 1376 N N . ASN B 1 4 ? 66.478 37.434 80.509 1.00 36.38 3 ASN B N 1
ATOM 1377 C CA . ASN B 1 4 ? 66.760 36.750 79.239 1.00 34.41 3 ASN B CA 1
ATOM 1378 C C . ASN B 1 4 ? 65.939 37.358 78.103 1.00 32.60 3 ASN B C 1
ATOM 1379 O O . ASN B 1 4 ? 65.333 36.638 77.332 1.00 31.92 3 ASN B O 1
ATOM 1384 N N . ARG B 1 5 ? 65.898 38.677 78.042 1.00 31.54 4 ARG B N 1
ATOM 1385 C CA . ARG B 1 5 ? 64.964 39.368 77.194 1.00 31.18 4 ARG B CA 1
ATOM 1386 C C . ARG B 1 5 ? 65.627 40.619 76.648 1.00 31.90 4 ARG B C 1
ATOM 1387 O O . ARG B 1 5 ? 66.366 41.311 77.371 1.00 32.57 4 ARG B O 1
ATOM 1395 N N . ALA B 1 6 ? 65.320 40.961 75.400 1.00 30.08 5 ALA B N 1
ATOM 1396 C CA . ALA B 1 6 ? 65.896 42.147 74.850 1.00 30.05 5 ALA B CA 1
ATOM 1397 C C . ALA B 1 6 ? 64.875 42.965 74.110 1.00 29.58 5 ALA B C 1
ATOM 1398 O O . ALA B 1 6 ? 63.902 42.430 73.547 1.00 28.99 5 ALA B O 1
ATOM 1400 N N . LEU B 1 7 ? 65.086 44.272 74.105 1.00 29.94 6 LEU B N 1
ATOM 1401 C CA . LEU B 1 7 ? 64.310 45.116 73.194 1.00 30.01 6 LEU B CA 1
ATOM 1402 C C . LEU B 1 7 ? 65.044 45.249 71.845 1.00 30.31 6 LEU B C 1
ATOM 1403 O O . LEU B 1 7 ? 66.168 45.748 71.808 1.00 30.78 6 LEU B O 1
ATOM 1408 N N . LEU B 1 8 ? 64.394 44.811 70.755 1.00 30.46 7 LEU B N 1
ATOM 1409 C CA . LEU B 1 8 ? 64.987 44.768 69.404 1.00 29.82 7 LEU B CA 1
ATOM 1410 C C . LEU B 1 8 ? 64.347 45.835 68.516 1.00 29.24 7 LEU B C 1
ATOM 1411 O O . LEU B 1 8 ? 63.174 45.730 68.180 1.00 30.18 7 LEU B O 1
ATOM 1416 N N . LEU B 1 9 ? 65.105 46.865 68.156 1.00 27.99 8 LEU B N 1
ATOM 1417 C CA . LEU B 1 9 ? 64.545 48.040 67.507 1.00 27.93 8 LEU B CA 1
ATOM 1418 C C . LEU B 1 9 ? 65.077 48.173 66.058 1.00 29.51 8 LEU B C 1
ATOM 1419 O O . LEU B 1 9 ? 66.265 48.497 65.837 1.00 29.78 8 LEU B O 1
ATOM 1424 N N . ILE B 1 10 ? 64.176 47.968 65.107 1.00 29.04 9 ILE B N 1
ATOM 1425 C CA . ILE B 1 10 ? 64.522 47.766 63.701 1.00 29.79 9 ILE B CA 1
ATOM 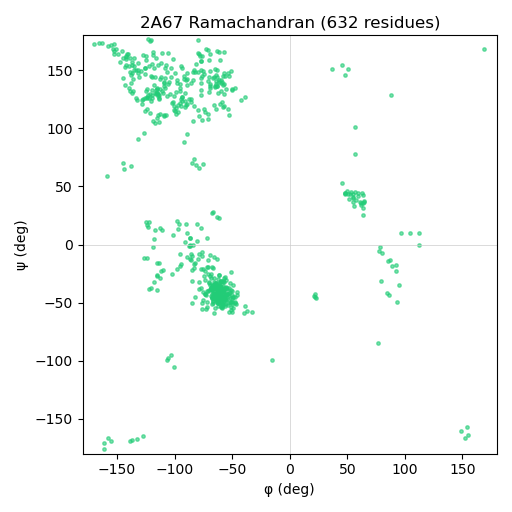1426 C C . ILE B 1 10 ? 64.482 49.025 62.822 1.00 30.32 9 ILE B C 1
ATOM 1427 O O . ILE B 1 10 ? 63.457 49.693 62.670 1.00 27.89 9 ILE B O 1
ATOM 1432 N N . ASP B 1 11 ? 65.647 49.356 62.253 1.00 30.60 10 ASP B N 1
ATOM 1433 C CA . ASP B 1 11 ? 65.733 50.338 61.188 1.00 31.31 10 ASP B CA 1
ATOM 1434 C C . ASP B 1 11 ? 65.153 51.715 61.489 1.00 30.67 10 ASP B C 1
ATOM 1435 O O . ASP B 1 11 ? 64.689 52.402 60.573 1.00 31.09 10 ASP B O 1
ATOM 1440 N N . PHE B 1 12 ? 65.236 52.170 62.739 1.00 29.38 11 PHE B N 1
ATOM 1441 C CA . PHE B 1 12 ? 64.777 53.509 63.044 1.00 29.95 11 PHE B CA 1
ATOM 1442 C C . PHE B 1 12 ? 65.760 54.596 62.553 1.00 30.84 11 PHE B C 1
ATOM 1443 O O . PHE B 1 12 ? 66.324 55.323 63.379 1.00 31.10 11 PHE B O 1
ATOM 1451 N N . GLN B 1 13 ? 65.872 54.774 61.223 1.00 31.18 12 GLN B N 1
ATOM 1452 C CA . GLN B 1 13 ? 66.942 55.625 60.598 1.00 31.38 12 GLN B CA 1
ATOM 1453 C C . GLN B 1 13 ? 66.393 56.681 59.685 1.00 31.58 12 GLN B C 1
ATOM 1454 O O . GLN B 1 13 ? 65.409 56.452 58.975 1.00 31.51 12 GLN B O 1
ATOM 1460 N N . LYS B 1 14 ? 67.073 57.822 59.649 1.00 32.99 13 LYS B N 1
ATOM 1461 C CA . LYS B 1 14 ? 66.608 58.968 58.895 1.00 34.92 13 LYS B CA 1
ATOM 1462 C C . LYS B 1 14 ? 66.321 58.708 57.419 1.00 35.31 13 LYS B C 1
ATOM 1463 O O . LYS B 1 14 ? 65.331 59.208 56.890 1.00 35.56 13 LYS B O 1
ATOM 1469 N N . GLY B 1 15 ? 67.140 57.887 56.781 1.00 35.49 14 GLY B N 1
ATOM 1470 C CA . GLY B 1 15 ? 67.020 57.659 55.336 1.00 36.50 14 GLY B CA 1
ATOM 1471 C C . GLY B 1 15 ? 65.813 56.841 54.906 1.00 37.35 14 GLY B C 1
ATOM 1472 O O . GLY B 1 15 ? 65.683 56.493 53.725 1.00 34.90 14 GLY B O 1
ATOM 1473 N N . ILE B 1 16 ? 64.931 56.509 55.865 1.00 38.27 15 ILE B N 1
ATOM 1474 C CA . ILE B 1 16 ? 63.711 55.753 55.533 1.00 39.05 15 ILE B CA 1
ATOM 1475 C C . ILE B 1 16 ? 62.473 56.355 54.753 1.00 39.69 15 ILE B C 1
ATOM 1476 O O . ILE B 1 16 ? 62.080 55.708 53.812 1.00 40.52 15 ILE B O 1
ATOM 1481 N N . GLU B 1 17 ? 61.802 57.484 54.972 1.00 41.86 16 GLU B N 1
ATOM 1482 C CA . GLU B 1 17 ? 62.060 58.926 55.063 1.00 43.66 16 GLU B CA 1
ATOM 1483 C C . GLU B 1 17 ? 62.729 59.672 53.888 1.00 45.81 16 GLU B C 1
ATOM 1484 O O . GLU B 1 17 ? 63.937 59.595 53.665 1.00 45.31 16 GLU B O 1
ATOM 1490 N N . SER B 1 18 ? 61.862 60.354 53.135 1.00 47.86 17 SER B N 1
ATOM 1491 C CA . SER B 1 18 ? 62.216 61.121 51.933 1.00 49.94 17 SER B CA 1
ATOM 1492 C C . SER B 1 18 ? 61.227 62.279 51.772 1.00 51.36 17 SER B C 1
ATOM 1493 O O . SER B 1 18 ? 60.203 62.312 52.472 1.00 51.48 17 SER B O 1
ATOM 1496 N N . PRO B 1 19 ? 61.531 63.243 50.868 1.00 52.93 18 PRO B N 1
ATOM 1497 C CA . PRO B 1 19 ? 60.686 64.411 50.568 1.00 53.50 18 PRO B CA 1
ATOM 1498 C C . PRO B 1 19 ? 59.185 64.501 50.997 1.00 53.75 18 PRO B C 1
ATOM 1499 O O . PRO B 1 19 ? 58.974 64.803 52.183 1.00 54.09 18 PRO B O 1
ATOM 1503 N N . THR B 1 20 ? 58.138 64.242 50.186 1.00 53.56 19 THR B N 1
ATOM 1504 C CA . THR B 1 20 ? 57.697 63.025 49.428 1.00 52.59 19 THR B CA 1
ATOM 1505 C C . THR B 1 20 ? 57.030 61.960 50.341 1.00 52.11 19 THR B C 1
ATOM 1506 O O . THR B 1 20 ? 55.800 61.972 50.494 1.00 51.81 19 THR B O 1
ATOM 1510 N N . GLN B 1 21 ? 57.830 61.100 50.983 1.00 50.83 20 GLN B N 1
ATOM 1511 C CA . GLN B 1 21 ? 57.330 59.956 51.762 1.00 49.40 20 GLN B CA 1
ATOM 1512 C C . GLN B 1 21 ? 57.726 60.049 53.242 1.00 47.41 20 GLN B C 1
ATOM 1513 O O . GLN B 1 21 ? 58.879 59.857 53.603 1.00 46.68 20 GLN B O 1
ATOM 1519 N N . GLN B 1 22 ? 56.757 60.359 54.087 1.00 45.72 21 GLN B N 1
ATOM 1520 C CA . GLN B 1 22 ? 56.982 60.456 55.519 1.00 44.35 21 GLN B CA 1
ATOM 1521 C C . GLN B 1 22 ? 56.367 59.262 56.271 1.00 42.54 21 GLN B C 1
ATOM 1522 O O . GLN B 1 22 ? 55.342 58.720 55.830 1.00 42.15 21 GLN B O 1
ATOM 1528 N N . LEU B 1 23 ? 56.991 58.854 57.387 1.00 40.51 22 LEU B N 1
ATOM 1529 C CA . LEU B 1 23 ? 56.568 57.657 58.137 1.00 38.18 22 LEU B CA 1
ATOM 1530 C C . LEU B 1 23 ? 55.321 57.959 58.974 1.00 38.09 22 LEU B C 1
ATOM 1531 O O . LEU B 1 23 ? 55.300 58.932 59.750 1.00 38.12 22 LEU B O 1
ATOM 1536 N N . TYR B 1 24 ? 54.304 57.120 58.827 1.00 36.18 23 TYR B N 1
ATOM 1537 C CA . TYR B 1 24 ? 53.048 57.274 59.587 1.00 35.20 23 TYR B CA 1
ATOM 1538 C C . TYR B 1 24 ? 53.199 57.361 61.115 1.00 34.02 23 TYR B C 1
ATOM 1539 O O . TYR B 1 24 ? 53.635 56.420 61.807 1.00 30.93 23 TYR B O 1
ATOM 1548 N N . ARG B 1 25 ? 52.795 58.520 61.632 1.00 34.14 24 ARG B N 1
ATOM 1549 C CA . ARG B 1 25 ? 52.700 58.747 63.077 1.00 34.98 24 ARG B CA 1
ATOM 1550 C C . ARG B 1 25 ? 54.017 58.441 63.770 1.00 34.47 24 ARG B C 1
ATOM 1551 O O . ARG B 1 25 ? 54.070 57.892 64.849 1.00 34.56 24 ARG B O 1
ATOM 1559 N N . LEU B 1 26 ? 55.102 58.828 63.122 1.00 34.06 25 LEU B N 1
ATOM 1560 C CA . LEU B 1 26 ? 56.397 58.545 63.672 1.00 33.97 25 LEU B CA 1
ATOM 1561 C C . LEU B 1 26 ? 56.721 59.192 65.038 1.00 33.73 25 LEU B C 1
ATOM 1562 O O . LEU B 1 26 ? 57.401 58.559 65.833 1.00 33.25 25 LEU B O 1
ATOM 1567 N N . PRO B 1 27 ? 56.321 60.463 65.282 1.00 34.31 26 PRO B N 1
ATOM 1568 C CA . PRO B 1 27 ? 56.554 61.006 66.638 1.00 34.37 26 PRO B CA 1
ATOM 1569 C C . PRO B 1 27 ? 55.946 60.164 67.769 1.00 33.42 26 PRO B C 1
ATOM 1570 O O . PRO B 1 27 ? 56.613 59.933 68.785 1.00 32.04 26 PRO B O 1
ATOM 1574 N N . ALA B 1 28 ? 54.715 59.693 67.581 1.00 32.28 27 ALA B N 1
ATOM 1575 C CA . ALA B 1 28 ? 54.088 58.873 68.602 1.00 32.49 27 ALA B CA 1
ATOM 1576 C C . ALA B 1 28 ? 54.751 57.489 68.704 1.00 32.90 27 ALA B C 1
ATOM 1577 O O . ALA B 1 28 ? 54.893 56.940 69.779 1.00 32.50 27 ALA B O 1
ATOM 1579 N N . VAL B 1 29 ? 55.117 56.897 67.562 1.00 32.79 28 VAL B N 1
ATOM 1580 C CA . VAL B 1 29 ? 55.865 55.636 67.593 1.00 30.94 28 VAL B CA 1
ATOM 1581 C C . VAL B 1 29 ? 57.148 55.807 68.422 1.00 30.75 28 VAL B C 1
ATOM 1582 O O . VAL B 1 29 ? 57.417 55.029 69.334 1.00 30.19 28 VAL B O 1
ATOM 1586 N N . LEU B 1 30 ? 57.935 56.835 68.112 1.00 30.96 29 LEU B N 1
ATOM 1587 C CA . LEU B 1 30 ? 59.202 57.077 68.813 1.00 31.05 29 LEU B CA 1
ATOM 1588 C C . LEU B 1 30 ? 59.057 57.415 70.318 1.00 30.80 29 LEU B C 1
ATOM 1589 O O . LEU B 1 30 ? 59.863 56.982 71.148 1.00 30.05 29 LEU B O 1
ATOM 1594 N N . ASP B 1 31 ? 58.039 58.181 70.669 1.00 31.00 30 ASP B N 1
ATOM 1595 C CA . ASP B 1 31 ? 57.701 58.380 72.086 1.00 31.48 30 ASP B CA 1
ATOM 1596 C C . ASP B 1 31 ? 57.450 57.058 72.830 1.00 31.23 30 ASP B C 1
ATOM 1597 O O . ASP B 1 31 ? 57.973 56.843 73.931 1.00 31.10 30 ASP B O 1
ATOM 1602 N N . LYS B 1 32 ? 56.653 56.173 72.234 1.00 31.15 31 LYS B N 1
ATOM 1603 C CA . LYS B 1 32 ? 56.309 54.910 72.888 1.00 30.51 31 LYS B CA 1
ATOM 1604 C C . LYS B 1 32 ? 57.520 54.025 72.971 1.00 30.17 31 LYS B C 1
ATOM 1605 O O . LYS B 1 32 ? 57.753 53.373 73.988 1.00 29.98 31 LYS B O 1
ATOM 1611 N N . VAL B 1 33 ? 58.346 54.034 71.919 1.00 29.35 32 VAL B N 1
ATOM 1612 C CA . VAL B 1 33 ? 59.590 53.258 71.960 1.00 27.96 32 VAL B CA 1
ATOM 1613 C C . VAL B 1 33 ? 60.545 53.774 73.063 1.00 28.27 32 VAL B C 1
ATOM 1614 O O . VAL B 1 33 ? 61.146 52.988 73.806 1.00 27.57 32 VAL B O 1
ATOM 1618 N N . ASN B 1 34 ? 60.660 55.091 73.174 1.00 27.93 33 ASN B N 1
ATOM 1619 C CA . ASN B 1 34 ? 61.488 55.711 74.234 1.00 29.52 33 ASN B CA 1
ATOM 1620 C C . ASN B 1 34 ? 61.028 55.291 75.643 1.00 29.60 33 ASN B C 1
ATOM 1621 O O . ASN B 1 34 ? 61.837 55.159 76.548 1.00 29.97 33 ASN B O 1
ATOM 1626 N N . GLN B 1 35 ? 59.722 55.126 75.818 1.00 30.61 34 GLN B N 1
ATOM 1627 C CA . GLN B 1 35 ? 59.154 54.662 77.100 1.00 31.37 34 GLN B CA 1
ATOM 1628 C C . GLN B 1 35 ? 59.618 53.239 77.425 1.00 30.99 34 GLN B C 1
ATOM 1629 O O . GLN B 1 35 ? 59.958 52.906 78.569 1.00 30.53 34 GLN B O 1
ATOM 1635 N N . ARG B 1 36 ? 59.612 52.384 76.404 1.00 30.77 35 ARG B N 1
ATOM 1636 C CA . ARG B 1 36 ? 60.057 50.993 76.545 1.00 29.84 35 ARG B CA 1
ATOM 1637 C C . ARG B 1 36 ? 61.543 50.911 76.813 1.00 29.30 35 ARG B C 1
ATOM 1638 O O . ARG B 1 36 ? 61.979 50.133 77.663 1.00 30.29 35 ARG B O 1
ATOM 1646 N N . ILE B 1 37 ? 62.302 51.714 76.092 1.00 29.07 36 ILE B N 1
ATOM 1647 C CA . ILE B 1 37 ? 63.763 51.870 76.306 1.00 29.87 36 ILE B CA 1
ATOM 1648 C C . ILE B 1 37 ? 64.082 52.164 77.792 1.00 30.52 36 ILE B C 1
ATOM 1649 O O . ILE B 1 37 ? 64.894 51.479 78.396 1.00 31.50 36 ILE B O 1
ATOM 1654 N N . ALA B 1 38 ? 63.388 53.137 78.379 1.00 31.38 37 ALA B N 1
ATOM 1655 C CA . ALA B 1 38 ? 63.552 53.488 79.802 1.00 31.08 37 ALA B CA 1
ATOM 1656 C C . ALA B 1 38 ? 63.262 52.269 80.694 1.00 31.40 37 ALA B C 1
ATOM 1657 O O . ALA B 1 38 ? 64.014 51.991 81.603 1.00 31.79 37 ALA B O 1
ATOM 1659 N N . VAL B 1 39 ? 62.196 51.518 80.418 1.00 31.51 38 VAL B N 1
ATOM 1660 C CA . VAL B 1 39 ? 61.898 50.293 81.201 1.00 30.85 38 VAL B CA 1
ATOM 1661 C C . VAL B 1 39 ? 63.023 49.263 81.053 1.00 31.40 38 VAL B C 1
ATOM 1662 O O . VAL B 1 39 ? 63.423 48.621 82.051 1.00 31.15 38 VAL B O 1
ATOM 1666 N N . TYR B 1 40 ? 63.533 49.072 79.822 1.00 30.61 39 TYR B N 1
ATOM 1667 C CA . TYR B 1 40 ? 64.649 48.120 79.674 1.00 30.73 39 TYR B CA 1
ATOM 1668 C C . TYR B 1 40 ? 65.878 48.533 80.482 1.00 33.01 39 TYR B C 1
ATOM 1669 O O . TYR B 1 40 ? 66.509 47.680 81.118 1.00 33.59 39 TYR B O 1
ATOM 1678 N N . ARG B 1 41 ? 66.203 49.832 80.469 1.00 34.63 40 ARG B N 1
ATOM 1679 C CA . ARG B 1 41 ? 67.312 50.360 81.265 1.00 36.74 40 ARG B CA 1
ATOM 1680 C C . ARG B 1 41 ? 67.106 50.073 82.764 1.00 38.14 40 ARG B C 1
ATOM 1681 O O . ARG B 1 41 ? 67.991 49.477 83.388 1.00 38.63 40 ARG B O 1
ATOM 1689 N N . GLN B 1 42 ? 65.952 50.464 83.324 1.00 38.69 41 GLN B N 1
ATOM 1690 C CA . GLN B 1 42 ? 65.596 50.134 84.702 1.00 40.64 41 GLN B CA 1
ATOM 1691 C C . GLN B 1 42 ? 65.863 48.663 85.030 1.00 38.81 41 GLN B C 1
ATOM 1692 O O . GLN B 1 42 ? 66.324 48.362 86.107 1.00 39.44 41 GLN B O 1
ATOM 1698 N N . HIS B 1 43 ? 65.559 47.744 84.120 1.00 37.96 42 HIS B N 1
ATOM 1699 C CA . HIS B 1 43 ? 65.648 46.319 84.426 1.00 37.16 42 HIS B CA 1
ATOM 1700 C C . HIS B 1 43 ? 66.917 45.674 83.978 1.00 36.77 42 HIS B C 1
ATOM 1701 O O . HIS B 1 43 ? 67.004 44.450 83.999 1.00 36.71 42 HIS B O 1
ATOM 1708 N N . HIS B 1 44 ? 67.910 46.490 83.609 1.00 35.76 43 HIS B N 1
ATOM 1709 C CA . HIS B 1 44 ? 69.228 45.976 83.225 1.00 35.82 43 HIS B CA 1
ATOM 1710 C C . HIS B 1 44 ? 69.074 44.985 82.057 1.00 36.20 43 HIS B C 1
ATOM 1711 O O . HIS B 1 44 ? 69.752 43.948 82.037 1.00 36.75 43 HIS B O 1
ATOM 1718 N N . ALA B 1 45 ? 68.164 45.286 81.117 1.00 35.49 44 ALA B N 1
ATOM 1719 C CA . ALA B 1 45 ? 67.857 44.406 79.968 1.00 35.02 44 ALA B CA 1
ATOM 1720 C C . ALA B 1 45 ? 68.392 45.037 78.673 1.00 34.22 44 ALA B C 1
ATOM 1721 O O . ALA B 1 45 ? 68.243 46.227 78.483 1.00 34.06 44 ALA B O 1
ATOM 1723 N N . PRO B 1 46 ? 69.033 44.241 77.788 1.00 34.74 45 PRO B N 1
ATOM 1724 C CA . PRO B 1 46 ? 69.682 44.846 76.608 1.00 34.34 45 PRO B CA 1
ATOM 1725 C C . PRO B 1 46 ? 68.711 45.527 75.633 1.00 33.82 45 PRO B C 1
ATOM 1726 O O . PRO B 1 46 ? 67.637 45.011 75.413 1.00 33.17 45 PRO B O 1
ATOM 1730 N N . ILE B 1 47 ? 69.104 46.679 75.075 1.00 33.28 46 ILE B N 1
ATOM 1731 C CA . ILE B 1 47 ? 68.422 47.310 73.939 1.00 31.99 46 ILE B CA 1
ATOM 1732 C C . ILE B 1 47 ? 69.370 47.162 72.745 1.00 32.51 46 ILE B C 1
ATOM 1733 O O . ILE B 1 47 ? 70.561 47.479 72.857 1.00 32.00 46 ILE B O 1
ATOM 1738 N N . ILE B 1 48 ? 68.827 46.681 71.620 1.00 31.12 47 ILE B N 1
ATOM 1739 C CA . ILE B 1 48 ? 69.572 46.382 70.422 1.00 31.35 47 ILE B CA 1
ATOM 1740 C C . ILE B 1 48 ? 68.987 47.213 69.287 1.00 31.71 47 ILE B C 1
ATOM 1741 O O . ILE B 1 48 ? 67.825 47.012 68.887 1.00 30.63 47 ILE B O 1
ATOM 1746 N N . PHE B 1 49 ? 69.780 48.161 68.795 1.00 30.94 48 PHE B N 1
ATOM 1747 C CA . PHE B 1 49 ? 69.418 48.909 67.592 1.00 31.66 48 PHE B CA 1
ATOM 1748 C C . PHE B 1 49 ? 69.966 48.236 66.353 1.00 33.06 48 PHE B C 1
ATOM 1749 O O . PHE B 1 49 ? 71.196 48.076 66.171 1.00 34.47 48 PHE B O 1
ATOM 1757 N N . VAL B 1 50 ? 69.072 47.831 65.481 1.00 33.98 49 VAL B N 1
ATOM 1758 C CA . VAL B 1 50 ? 69.457 47.307 64.175 1.00 33.59 49 VAL B CA 1
ATOM 1759 C C . VAL B 1 50 ? 69.404 48.439 63.142 1.00 34.18 49 VAL B C 1
ATOM 1760 O O . VAL B 1 50 ? 68.487 49.275 63.176 1.00 34.07 49 VAL B O 1
ATOM 1764 N N . GLN B 1 51 ? 70.404 48.490 62.248 1.00 34.07 50 GLN B N 1
ATOM 1765 C CA . GLN B 1 51 ? 70.499 49.514 61.205 1.00 33.91 50 GLN B CA 1
ATOM 1766 C C . GLN B 1 51 ? 70.806 48.856 59.837 1.00 34.71 50 GLN B C 1
ATOM 1767 O O . GLN B 1 51 ? 71.730 48.076 59.720 1.00 32.29 50 GLN B O 1
ATOM 1773 N N . HIS B 1 52 ? 69.949 49.128 58.853 1.00 35.55 51 HIS B N 1
ATOM 1774 C CA . HIS B 1 52 ? 70.108 48.706 57.485 1.00 36.17 51 HIS B CA 1
ATOM 1775 C C . HIS B 1 52 ? 71.158 49.607 56.819 1.00 36.59 51 HIS B C 1
ATOM 1776 O O . HIS B 1 52 ? 71.224 50.826 57.056 1.00 36.08 51 HIS B O 1
ATOM 1783 N N . GLU B 1 53 ? 71.948 48.991 55.955 1.00 37.78 52 GLU B N 1
ATOM 1784 C CA . GLU B 1 53 ? 72.854 49.741 55.058 1.00 38.79 52 GLU B CA 1
ATOM 1785 C C . GLU B 1 53 ? 72.781 49.229 53.634 1.00 39.70 52 GLU B C 1
ATOM 1786 O O . GLU B 1 53 ? 72.515 48.055 53.414 1.00 39.40 52 GLU B O 1
ATOM 1792 N N . GLU B 1 54 ? 73.027 50.121 52.670 1.00 41.92 53 GLU B N 1
ATOM 1793 C CA . GLU B 1 54 ? 73.154 49.768 51.236 1.00 43.59 53 GLU B CA 1
ATOM 1794 C C . GLU B 1 54 ? 73.846 50.924 50.503 1.00 45.06 53 GLU B C 1
ATOM 1795 O O . GLU B 1 54 ? 74.063 51.991 51.094 1.00 44.58 53 GLU B O 1
ATOM 1801 N N . THR B 1 55 ? 74.164 50.734 49.221 1.00 46.43 54 THR B N 1
ATOM 1802 C CA . THR B 1 55 ? 74.871 51.777 48.460 1.00 48.09 54 THR B CA 1
ATOM 1803 C C . THR B 1 55 ? 74.271 53.193 48.683 1.00 48.77 54 THR B C 1
ATOM 1804 O O . THR B 1 55 ? 75.006 54.146 48.917 1.00 48.84 54 THR B O 1
ATOM 1808 N N . GLU B 1 56 ? 72.939 53.292 48.674 1.00 49.84 55 GLU B N 1
ATOM 1809 C CA . GLU B 1 56 ? 72.188 54.547 48.925 1.00 50.99 55 GLU B CA 1
ATOM 1810 C C . GLU B 1 56 ? 71.843 54.751 50.414 1.00 50.37 55 GLU B C 1
ATOM 1811 O O . GLU B 1 56 ? 70.940 55.517 50.764 1.00 51.29 55 GLU B O 1
ATOM 1817 N N . LEU B 1 57 ? 72.532 54.036 51.293 1.00 49.40 56 LEU B N 1
ATOM 1818 C CA . LEU B 1 57 ? 72.408 54.245 52.739 1.00 47.84 56 LEU B CA 1
ATOM 1819 C C . LEU B 1 57 ? 73.674 53.661 53.338 1.00 46.62 56 LEU B C 1
ATO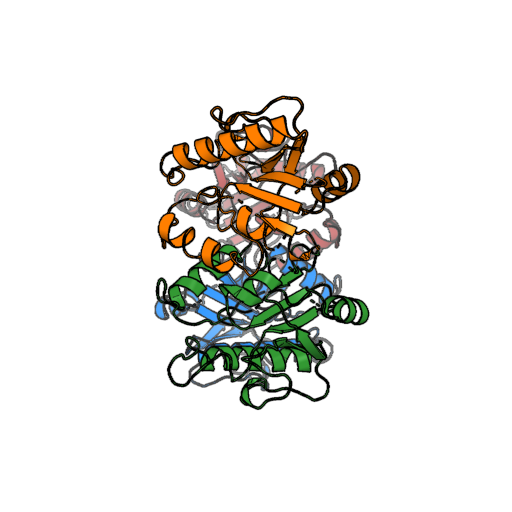M 1820 O O . LEU B 1 57 ? 73.614 52.717 54.121 1.00 46.26 56 LEU B O 1
ATOM 1825 N N . PRO B 1 58 ? 74.848 54.178 52.919 1.00 45.19 57 PRO B N 1
ATOM 1826 C CA . PRO B 1 58 ? 76.033 53.508 53.420 1.00 43.92 57 PRO B CA 1
ATOM 1827 C C . PRO B 1 58 ? 76.195 53.759 54.899 1.00 42.69 57 PRO B C 1
ATOM 1828 O O . PRO B 1 58 ? 75.788 54.805 55.389 1.00 42.92 57 PRO B O 1
ATOM 1832 N N . PHE B 1 59 ? 76.774 52.782 55.580 1.00 41.61 58 PHE B N 1
ATOM 1833 C CA . PHE B 1 59 ? 77.209 52.870 56.970 1.00 41.47 58 PHE B CA 1
ATOM 1834 C C . PHE B 1 59 ? 77.919 54.180 57.361 1.00 41.01 58 PHE B C 1
ATOM 1835 O O . PHE B 1 59 ? 78.944 54.557 56.768 1.00 40.75 58 PHE B O 1
ATOM 1843 N N . GLY B 1 60 ? 77.404 54.858 58.378 1.00 39.84 59 GLY B N 1
ATOM 1844 C CA . GLY B 1 60 ? 78.039 56.077 58.854 1.00 38.70 59 GLY B CA 1
ATOM 1845 C C . GLY B 1 60 ? 77.588 57.324 58.123 1.00 38.56 59 GLY B C 1
ATOM 1846 O O . GLY B 1 60 ? 77.864 58.426 58.586 1.00 38.20 59 GLY B O 1
ATOM 1847 N N . SER B 1 61 ? 76.904 57.173 56.984 1.00 38.65 60 SER B N 1
ATOM 1848 C CA . SER B 1 61 ? 76.297 58.328 56.305 1.00 39.25 60 SER B CA 1
ATOM 1849 C C . SER B 1 61 ? 75.272 59.000 57.212 1.00 39.97 60 SER B C 1
ATOM 1850 O O . SER B 1 61 ? 74.775 58.377 58.164 1.00 39.87 60 SER B O 1
ATOM 1853 N N . ASP B 1 62 ? 74.972 60.268 56.935 1.00 40.64 61 ASP B N 1
ATOM 1854 C CA . ASP B 1 62 ? 74.067 61.054 57.771 1.00 41.50 61 ASP B CA 1
ATOM 1855 C C . ASP B 1 62 ? 72.645 60.502 57.741 1.00 41.04 61 ASP B C 1
ATOM 1856 O O . ASP B 1 62 ? 71.964 60.520 58.760 1.00 40.78 61 ASP B O 1
ATOM 1861 N N . SER B 1 63 ? 72.217 59.999 56.577 1.00 40.45 62 SER B N 1
ATOM 1862 C CA . SER B 1 63 ? 70.883 59.418 56.413 1.00 40.44 62 SER B CA 1
ATOM 1863 C C . SER B 1 63 ? 70.772 57.987 57.009 1.00 39.21 62 SER B C 1
ATOM 1864 O O . SER B 1 63 ? 69.684 57.524 57.342 1.00 39.91 62 SER B O 1
ATOM 1867 N N . TRP B 1 64 ? 71.916 57.319 57.184 1.00 37.85 63 TRP B N 1
ATOM 1868 C CA . TRP B 1 64 ? 72.009 56.034 57.900 1.00 36.29 63 TRP B CA 1
ATOM 1869 C C . TRP B 1 64 ? 71.810 56.174 59.413 1.00 35.54 63 TRP B C 1
ATOM 1870 O O . TRP B 1 64 ? 71.391 55.218 60.072 1.00 35.22 63 TRP B O 1
ATOM 1881 N N . GLN B 1 65 ? 72.095 57.352 59.961 1.00 34.67 64 GLN B N 1
ATOM 1882 C CA . GLN B 1 65 ? 71.920 57.589 61.398 1.00 34.32 64 GLN B CA 1
ATOM 1883 C C . GLN B 1 65 ? 70.490 57.328 61.926 1.00 34.19 64 GLN B C 1
ATOM 1884 O O . GLN B 1 65 ? 69.476 57.542 61.218 1.00 33.04 64 GLN B O 1
ATOM 1890 N N . LEU B 1 66 ? 70.441 56.875 63.178 1.00 33.70 65 LEU B N 1
ATOM 1891 C CA . LEU B 1 66 ? 69.201 56.719 63.927 1.00 34.64 65 LEU B CA 1
ATOM 1892 C C . LEU B 1 66 ? 68.524 58.058 64.136 1.00 35.29 65 LEU B C 1
ATOM 1893 O O . LEU B 1 66 ? 69.192 59.100 64.217 1.00 34.72 65 LEU B O 1
ATOM 1898 N N . PHE B 1 67 ? 67.192 58.038 64.226 1.00 35.59 66 PHE B N 1
ATOM 1899 C CA . PHE B 1 67 ? 66.450 59.270 64.509 1.00 36.30 66 PHE B CA 1
ATOM 1900 C C . PHE B 1 67 ? 66.957 59.904 65.790 1.00 36.65 66 PHE B C 1
ATOM 1901 O O . PHE B 1 67 ? 67.143 59.221 66.813 1.00 37.67 66 PHE B O 1
ATOM 1909 N N . GLU B 1 68 ? 67.181 61.208 65.729 1.00 37.07 67 GLU B N 1
ATOM 1910 C CA . GLU B 1 68 ? 67.750 61.954 66.833 1.00 37.85 67 GLU B CA 1
ATOM 1911 C C . GLU B 1 68 ? 66.886 61.840 68.080 1.00 37.33 67 GLU B C 1
ATOM 1912 O O . GLU B 1 68 ? 67.413 61.783 69.184 1.00 36.93 67 GLU B O 1
ATOM 1918 N N . LYS B 1 69 ? 65.570 61.845 67.876 1.00 36.44 68 LYS B N 1
ATOM 1919 C CA . LYS B 1 69 ? 64.582 61.664 68.947 1.00 36.77 68 LYS B CA 1
ATOM 1920 C C . LYS B 1 69 ? 64.714 60.387 69.791 1.00 35.91 68 LYS B C 1
ATOM 1921 O O . LYS B 1 69 ? 64.276 60.367 70.947 1.00 34.68 68 LYS B O 1
ATOM 1927 N N . LEU B 1 70 ? 65.255 59.313 69.219 1.00 34.54 69 LEU B N 1
ATOM 1928 C CA . LEU B 1 70 ? 65.404 58.074 69.962 1.00 34.27 69 LEU B CA 1
ATOM 1929 C C . LEU B 1 70 ? 66.461 58.188 71.067 1.00 34.57 69 LEU B C 1
ATOM 1930 O O . LEU B 1 70 ? 67.575 58.696 70.847 1.00 32.83 69 LEU B O 1
ATOM 1935 N N . ASP B 1 71 ? 66.128 57.627 72.225 1.00 35.42 70 ASP B N 1
ATOM 1936 C CA . ASP B 1 71 ? 66.990 57.634 73.412 1.00 37.01 70 ASP B CA 1
ATOM 1937 C C . ASP B 1 71 ? 68.053 56.509 73.378 1.00 37.14 70 ASP B C 1
ATOM 1938 O O . ASP B 1 71 ? 67.976 55.485 74.095 1.00 36.93 70 ASP B O 1
ATOM 1943 N N . THR B 1 72 ? 69.050 56.725 72.518 1.00 38.03 71 THR B N 1
ATOM 1944 C CA . THR B 1 72 ? 70.169 55.790 72.290 1.00 38.56 71 THR B CA 1
ATOM 1945 C C . THR B 1 72 ? 71.356 56.175 73.191 1.00 39.56 71 THR B C 1
ATOM 1946 O O . THR B 1 72 ? 71.483 57.328 73.573 1.00 40.23 71 THR B O 1
ATOM 1950 N N . GLN B 1 73 ? 72.195 55.210 73.562 1.00 39.85 72 GLN B N 1
ATOM 1951 C CA . GLN B 1 73 ? 73.385 55.490 74.335 1.00 40.62 72 GLN B CA 1
ATOM 1952 C C . GLN B 1 73 ? 74.453 54.679 73.650 1.00 40.03 72 GLN B C 1
ATOM 1953 O O . GLN B 1 73 ? 74.152 53.650 73.050 1.00 39.26 72 GLN B O 1
ATOM 1959 N N . PRO B 1 74 ? 75.714 55.123 73.765 1.00 40.52 73 PRO B N 1
ATOM 1960 C CA . PRO B 1 74 ? 76.850 54.369 73.215 1.00 40.24 73 PRO B CA 1
ATOM 1961 C C . PRO B 1 74 ? 76.940 52.942 73.764 1.00 39.89 73 PRO B C 1
ATOM 1962 O O . PRO B 1 74 ? 77.407 52.039 73.074 1.00 40.30 73 PRO B O 1
ATOM 1966 N N . THR B 1 75 ? 76.462 52.737 74.982 1.00 39.62 74 THR B N 1
ATOM 1967 C CA . THR B 1 75 ? 76.610 51.449 75.646 1.00 39.96 74 THR B CA 1
ATOM 1968 C C . THR B 1 75 ? 75.493 50.448 75.315 1.00 40.22 74 THR B C 1
ATOM 1969 O O . THR B 1 75 ? 75.466 49.337 75.876 1.00 41.22 74 THR B O 1
ATOM 1973 N N . ASP B 1 76 ? 74.596 50.818 74.386 1.00 38.58 75 ASP B N 1
ATOM 1974 C CA . ASP B 1 76 ? 73.597 49.875 73.844 1.00 36.94 75 ASP B CA 1
ATOM 1975 C C . ASP B 1 76 ? 74.228 48.983 72.799 1.00 36.25 75 ASP B C 1
ATOM 1976 O O . ASP B 1 76 ? 75.392 49.175 72.439 1.00 36.59 75 ASP B O 1
ATOM 1981 N N . PHE B 1 77 ? 73.474 48.021 72.279 1.00 35.40 76 PHE B N 1
ATOM 1982 C CA . PHE B 1 77 ? 74.016 47.148 71.249 1.00 34.59 76 PHE B CA 1
ATOM 1983 C C . PHE B 1 77 ? 73.590 47.611 69.868 1.00 34.97 76 PHE B C 1
ATOM 1984 O O . PHE B 1 77 ? 72.455 48.051 69.689 1.00 33.43 76 PHE B O 1
ATOM 1992 N N . PHE B 1 78 ? 74.501 47.510 68.894 1.00 34.84 77 PHE B N 1
ATOM 1993 C CA . PHE B 1 78 ? 74.218 47.973 67.539 1.00 35.67 77 PHE B CA 1
ATOM 1994 C C . PHE B 1 78 ? 74.524 46.901 66.509 1.00 36.97 77 PHE B C 1
ATOM 1995 O O . PHE B 1 78 ? 75.638 46.380 66.453 1.00 37.73 77 PHE B O 1
ATOM 2003 N N . ILE B 1 79 ? 73.527 46.562 65.702 1.00 36.72 78 ILE B N 1
ATOM 2004 C CA . ILE B 1 79 ? 73.654 45.515 64.708 1.00 37.04 78 ILE B CA 1
ATOM 2005 C C . ILE B 1 79 ? 73.514 46.173 63.334 1.00 37.34 78 ILE B C 1
ATOM 2006 O O . ILE B 1 79 ? 72.637 47.010 63.134 1.00 35.63 78 ILE B O 1
ATOM 2011 N N . ARG B 1 80 ? 74.423 45.809 62.428 1.00 37.67 79 ARG B N 1
ATOM 2012 C CA . ARG B 1 80 ? 74.377 46.149 61.007 1.00 39.00 79 ARG B CA 1
ATOM 2013 C C . ARG B 1 80 ? 73.807 44.984 60.236 1.00 39.01 79 ARG B C 1
ATOM 2014 O O . ARG B 1 80 ? 74.208 43.839 60.474 1.00 39.40 79 ARG B O 1
ATOM 2022 N N . LYS B 1 81 ? 72.944 45.281 59.264 1.00 39.39 80 LYS B N 1
ATOM 2023 C CA . LYS B 1 81 ? 72.398 44.287 58.327 1.00 40.52 80 LYS B CA 1
ATOM 2024 C C . LYS B 1 81 ? 72.246 44.835 56.876 1.00 41.67 80 LYS B C 1
ATOM 2025 O O . LYS B 1 81 ? 72.194 46.061 56.672 1.00 39.85 80 LYS B O 1
ATOM 2031 N N . THR B 1 82 ? 72.117 43.921 55.900 1.00 43.57 81 THR B N 1
ATOM 2032 C CA . THR B 1 82 ? 71.896 44.296 54.487 1.00 46.42 81 THR B CA 1
ATOM 2033 C C . THR B 1 82 ? 70.587 43.797 53.835 1.00 48.21 81 THR B C 1
ATOM 2034 O O . THR B 1 82 ? 70.335 44.124 52.657 1.00 48.28 81 THR B O 1
ATOM 2038 N N . HIS B 1 83 ? 69.774 43.024 54.582 1.00 48.79 82 HIS B N 1
ATOM 2039 C CA . HIS B 1 83 ? 68.457 42.512 54.137 1.00 49.72 82 HIS B CA 1
ATOM 2040 C C . HIS B 1 83 ? 67.282 42.878 55.073 1.00 49.72 82 HIS B C 1
ATOM 2041 O O . HIS B 1 83 ? 67.527 43.239 56.223 1.00 49.94 82 HIS B O 1
ATOM 2048 N N . ALA B 1 84 ? 66.026 42.780 54.583 1.00 49.01 83 ALA B N 1
ATOM 2049 C CA . ALA B 1 84 ? 64.796 42.854 55.451 1.00 48.32 83 ALA B CA 1
ATOM 2050 C C . ALA B 1 84 ? 64.885 41.868 56.613 1.00 46.56 83 ALA B C 1
ATOM 2051 O O . ALA B 1 84 ? 64.419 42.152 57.714 1.00 46.98 83 ALA B O 1
ATOM 2053 N N . ASN B 1 85 ? 65.524 40.733 56.399 1.00 44.57 84 ASN B N 1
ATOM 2054 C CA . ASN B 1 85 ? 65.750 39.835 57.506 1.00 43.54 84 ASN B CA 1
ATOM 2055 C C . ASN B 1 85 ? 66.931 40.264 58.372 1.00 43.50 84 ASN B C 1
ATOM 2056 O O . ASN B 1 85 ? 68.081 40.213 57.910 1.00 43.56 84 ASN B O 1
ATOM 2061 N N . ALA B 1 86 ? 66.671 40.616 59.636 1.00 41.11 85 ALA B N 1
ATOM 2062 C CA . ALA B 1 86 ? 67.736 41.065 60.553 1.00 40.49 85 ALA B CA 1
ATOM 2063 C C . ALA B 1 86 ? 68.717 39.999 61.037 1.00 40.33 85 ALA B C 1
ATOM 2064 O O . ALA B 1 86 ? 69.773 40.326 61.611 1.00 39.93 85 ALA B O 1
ATOM 2066 N N . PHE B 1 87 ? 68.372 38.735 60.821 1.00 39.81 86 PHE B N 1
ATOM 2067 C CA . PHE B 1 87 ? 69.249 37.616 61.209 1.00 39.97 86 PHE B CA 1
ATOM 2068 C C . PHE B 1 87 ? 70.114 37.176 60.009 1.00 40.36 86 PHE B C 1
ATOM 2069 O O . PHE B 1 87 ? 71.014 36.341 60.156 1.00 40.36 86 PHE B O 1
ATOM 2077 N N . TYR B 1 88 ? 69.822 37.725 58.832 1.00 40.87 87 TYR B N 1
ATOM 2078 C CA . TYR B 1 88 ? 70.377 37.182 57.583 1.00 42.55 87 TYR B CA 1
ATOM 2079 C C . TYR B 1 88 ? 71.778 37.765 57.354 1.00 43.13 87 TYR B C 1
ATOM 2080 O O . TYR B 1 88 ? 71.929 38.953 57.015 1.00 43.55 87 TYR B O 1
ATOM 2089 N N . GLN B 1 89 ? 72.782 36.914 57.565 1.00 43.52 88 GLN B N 1
ATOM 2090 C CA . GLN B 1 89 ? 74.196 37.262 57.387 1.00 43.95 88 GLN B CA 1
ATOM 2091 C C . GLN B 1 89 ? 74.614 38.392 58.361 1.00 42.72 88 GLN B C 1
ATOM 2092 O O . GLN B 1 89 ? 75.415 39.270 58.011 1.00 42.41 88 GLN B O 1
ATOM 2098 N N . THR B 1 90 ? 74.055 38.381 59.573 1.00 40.68 89 THR B N 1
ATOM 2099 C CA . THR B 1 90 ? 74.440 39.350 60.611 1.00 38.59 89 THR B CA 1
ATOM 2100 C C . THR B 1 90 ? 74.910 38.571 61.851 1.00 37.89 89 THR B C 1
ATOM 2101 O O . THR B 1 90 ? 74.842 37.350 61.860 1.00 37.33 89 THR B O 1
ATOM 2105 N N . ASN B 1 91 ? 75.370 39.273 62.885 1.00 37.28 90 ASN B N 1
ATOM 2106 C CA . ASN B 1 91 ? 75.720 38.644 64.177 1.00 38.53 90 ASN B CA 1
ATOM 2107 C C . ASN B 1 91 ? 74.618 38.737 65.260 1.00 37.70 90 ASN B C 1
ATOM 2108 O O . ASN B 1 91 ? 74.891 38.637 66.472 1.00 37.72 90 ASN B O 1
ATOM 2113 N N . LEU B 1 92 ? 73.390 38.973 64.823 1.00 36.40 91 LEU B N 1
ATOM 2114 C CA . LEU B 1 92 ? 72.270 39.092 65.780 1.00 35.74 91 LEU B CA 1
ATOM 2115 C C . LEU B 1 92 ? 72.103 37.813 66.616 1.00 36.16 91 LEU B C 1
ATOM 2116 O O . LEU B 1 92 ? 72.034 37.863 67.837 1.00 35.76 91 LEU B O 1
ATOM 2121 N N . ASN B 1 93 ? 72.039 36.663 65.960 1.00 37.88 92 ASN B N 1
ATOM 2122 C CA . ASN B 1 93 ? 71.770 35.405 66.657 1.00 39.31 92 ASN B CA 1
ATOM 2123 C C . ASN B 1 93 ? 72.927 35.056 67.605 1.00 39.53 92 ASN B C 1
ATOM 2124 O O . ASN B 1 93 ? 72.717 34.559 68.710 1.00 39.88 92 ASN B O 1
ATOM 2129 N N . ASP B 1 94 ? 74.145 35.370 67.175 1.00 40.00 93 ASP B N 1
ATOM 2130 C CA . ASP B 1 94 ? 75.343 35.282 68.009 1.00 40.00 93 ASP B CA 1
ATOM 2131 C C . ASP B 1 94 ? 75.300 36.242 69.194 1.00 39.27 93 ASP B C 1
ATOM 2132 O O . ASP B 1 94 ? 75.651 35.854 70.310 1.00 38.73 93 ASP B O 1
ATOM 2137 N N . LEU B 1 95 ? 74.902 37.497 68.950 1.00 37.83 94 LEU B N 1
ATOM 2138 C CA . LEU B 1 95 ? 74.762 38.453 70.056 1.00 37.23 94 LEU B CA 1
ATOM 2139 C C . LEU B 1 95 ? 73.722 37.978 71.070 1.00 36.39 94 LEU B C 1
ATOM 2140 O O . LEU B 1 95 ? 73.945 38.053 72.265 1.00 35.73 94 LEU B O 1
ATOM 2145 N N . LEU B 1 96 ? 72.598 37.464 70.582 1.00 36.77 95 LEU B N 1
ATOM 2146 C CA . LEU B 1 96 ? 71.511 36.994 71.469 1.00 37.22 95 LEU B CA 1
ATOM 2147 C C . LEU B 1 96 ? 71.895 35.742 72.269 1.00 38.15 95 LEU B C 1
ATOM 2148 O O . LEU B 1 96 ? 71.501 35.585 73.423 1.00 38.30 95 LEU B O 1
ATOM 2153 N N . THR B 1 97 ? 72.642 34.846 71.637 1.00 38.87 96 THR B N 1
ATOM 2154 C CA . THR B 1 97 ? 73.216 33.684 72.332 1.00 40.02 96 THR B CA 1
ATOM 2155 C C . THR B 1 97 ? 74.118 34.138 73.469 1.00 40.41 96 THR B C 1
ATOM 2156 O O . THR B 1 97 ? 73.921 33.745 74.639 1.00 39.91 96 THR B O 1
ATOM 2160 N N . GLU B 1 98 ? 75.091 34.986 73.119 1.00 41.48 97 GLU B N 1
ATOM 2161 C CA . GLU B 1 98 ? 76.048 35.527 74.088 1.00 42.71 97 GLU B CA 1
ATOM 2162 C C . GLU B 1 98 ? 75.326 36.223 75.251 1.00 42.26 97 GLU B C 1
ATOM 2163 O O . GLU B 1 98 ? 75.736 36.076 76.393 1.00 43.56 97 GLU B O 1
ATOM 2169 N N . GLN B 1 99 ? 74.216 36.919 74.978 1.00 41.65 98 GLN B N 1
ATOM 2170 C CA . GLN B 1 99 ? 73.483 37.651 76.018 1.00 40.09 98 GLN B CA 1
ATOM 2171 C C . GLN B 1 99 ? 72.426 36.810 76.766 1.00 38.94 98 GLN B C 1
ATOM 2172 O O . GLN B 1 99 ? 71.759 37.303 77.697 1.00 39.18 98 GLN B O 1
ATOM 2178 N N . ALA B 1 100 ? 72.292 35.545 76.367 1.00 37.12 99 ALA B N 1
ATOM 2179 C CA . ALA B 1 100 ? 71.310 34.597 76.912 1.00 35.96 99 ALA B CA 1
ATOM 2180 C C . ALA B 1 100 ? 69.818 34.990 76.727 1.00 35.72 99 ALA B C 1
ATOM 2181 O O . ALA B 1 100 ? 68.953 34.711 77.580 1.00 35.42 99 ALA B O 1
ATOM 2183 N N . VAL B 1 101 ? 69.524 35.605 75.581 1.00 34.99 100 VAL B N 1
ATOM 2184 C CA . VAL B 1 101 ? 68.192 36.129 75.279 1.00 33.87 100 VAL B CA 1
ATOM 2185 C C . VAL B 1 101 ? 67.252 35.055 74.661 1.00 33.73 100 VAL B C 1
ATOM 2186 O O . VAL B 1 101 ? 67.597 34.434 73.654 1.00 33.92 100 VAL B O 1
ATOM 2190 N N . GLN B 1 102 ? 66.085 34.859 75.291 1.00 32.87 101 GLN B N 1
ATOM 2191 C CA A GLN B 1 102 ? 65.053 33.973 74.708 0.50 31.84 101 GLN B CA 1
ATOM 2192 C CA B GLN B 1 102 ? 64.995 33.957 74.887 0.50 33.19 101 GLN B CA 1
ATOM 2193 C C . GLN B 1 102 ? 63.834 34.752 74.211 1.00 32.12 101 GLN B C 1
ATOM 2194 O O . GLN B 1 102 ? 63.179 34.304 73.249 1.00 32.26 101 GLN B O 1
ATOM 2205 N N . THR B 1 103 ? 63.562 35.923 74.794 1.00 31.74 102 THR B N 1
ATOM 2206 C CA . THR B 1 103 ? 62.380 36.708 74.483 1.00 29.72 102 THR B CA 1
ATOM 2207 C C . THR B 1 103 ? 62.796 37.998 73.859 1.00 29.88 102 THR B C 1
ATOM 2208 O O . THR B 1 103 ? 63.763 38.600 74.315 1.00 30.03 102 THR B O 1
ATOM 2212 N N . LEU B 1 104 ? 62.126 38.392 72.766 1.00 28.19 103 LEU B N 1
ATOM 2213 C CA . LEU B 1 104 ? 62.465 39.609 72.052 1.00 26.84 103 LEU B CA 1
ATOM 2214 C C . LEU B 1 104 ? 61.230 40.460 71.997 1.00 25.58 103 LEU B C 1
ATOM 2215 O O . LEU B 1 104 ? 60.224 40.016 71.494 1.00 26.35 103 LEU B O 1
ATOM 2220 N N . GLU B 1 105 ? 61.339 41.694 72.420 1.00 26.00 104 GLU B N 1
ATOM 2221 C CA . GLU B 1 105 ? 60.267 42.631 72.177 1.00 27.70 104 GLU B CA 1
ATOM 2222 C C . GLU B 1 105 ? 60.697 43.501 70.985 1.00 27.32 104 GLU B C 1
ATOM 2223 O O . GLU B 1 105 ? 61.769 44.143 70.984 1.00 27.28 104 GLU B O 1
ATOM 2229 N N . ILE B 1 106 ? 59.864 43.478 69.964 1.00 27.07 105 ILE B N 1
ATOM 2230 C CA . ILE B 1 106 ? 60.279 43.989 68.621 1.00 26.23 105 ILE B CA 1
ATOM 2231 C C . ILE B 1 106 ? 59.509 45.240 68.265 1.00 25.75 105 ILE B C 1
ATOM 2232 O O . ILE B 1 106 ? 58.305 45.283 68.471 1.00 23.91 105 ILE B O 1
ATOM 2237 N N . ALA B 1 107 ? 60.202 46.274 67.773 1.00 26.52 106 ALA B N 1
ATOM 2238 C CA . ALA B 1 107 ? 59.568 47.470 67.190 1.00 28.34 106 ALA B CA 1
ATOM 2239 C C . ALA B 1 107 ? 60.368 47.921 65.948 1.00 27.66 106 ALA B C 1
ATOM 2240 O O . ALA B 1 107 ? 61.480 47.493 65.760 1.00 26.91 106 ALA B O 1
ATOM 2242 N N . GLY B 1 108 ? 59.816 48.772 65.093 1.00 27.70 107 GLY B N 1
ATOM 2243 C CA . GLY B 1 108 ? 60.674 49.296 64.063 1.00 28.64 107 GLY B CA 1
ATOM 2244 C C . GLY B 1 108 ? 59.905 49.710 62.856 1.00 28.77 107 GLY B C 1
ATOM 2245 O O . GLY B 1 108 ? 58.680 49.823 62.900 1.00 26.75 107 GLY B O 1
ATOM 2246 N N . VAL B 1 109 ? 60.648 49.882 61.762 1.00 27.06 108 VAL B N 1
ATOM 2247 C CA . VAL B 1 109 ? 60.114 50.312 60.474 1.00 27.58 108 VAL B CA 1
ATOM 2248 C C . VAL B 1 109 ? 60.932 49.501 59.378 1.00 28.11 108 VAL B C 1
ATOM 2249 O O . VAL B 1 109 ? 61.975 48.956 59.697 1.00 27.41 108 VAL B O 1
ATOM 2253 N N . GLN B 1 110 ? 60.385 49.235 58.196 1.00 27.05 109 GLN B N 1
ATOM 2254 C CA . GLN B 1 110 ? 59.000 49.431 57.856 1.00 27.47 109 GLN B CA 1
ATOM 2255 C C . GLN B 1 110 ? 58.223 48.168 58.187 1.00 27.08 109 GLN B C 1
ATOM 2256 O O . GLN B 1 110 ? 58.739 47.074 57.996 1.00 25.84 109 GLN B O 1
ATOM 2262 N N . THR B 1 111 ? 56.985 48.349 58.678 1.00 26.87 110 THR B N 1
ATOM 2263 C CA . THR B 1 111 ? 56.046 47.261 59.000 1.00 26.40 110 THR B CA 1
ATOM 2264 C C . THR B 1 111 ? 56.102 46.017 58.152 1.00 26.61 110 THR B C 1
ATOM 2265 O O . THR B 1 111 ? 56.302 44.906 58.668 1.00 26.19 110 THR B O 1
ATOM 2269 N N . GLU B 1 112 ? 55.905 46.175 56.832 1.00 25.04 111 GLU B N 1
ATOM 2270 C CA . GLU B 1 112 ? 55.701 45.023 56.013 1.00 24.53 111 GLU B CA 1
ATOM 2271 C C . GLU B 1 112 ? 57.013 44.410 55.558 1.00 24.65 111 GLU B C 1
ATOM 2272 O O . GLU B 1 112 ? 57.007 43.346 54.952 1.00 25.24 111 GLU B O 1
ATOM 2278 N N . PHE B 1 113 ? 58.095 45.160 55.748 1.00 25.44 112 PHE B N 1
ATOM 2279 C CA . PHE B 1 113 ? 59.413 44.800 55.219 1.00 27.27 112 PHE B CA 1
ATOM 2280 C C . PHE B 1 113 ? 60.278 44.187 56.312 1.00 28.23 112 PHE B C 1
ATOM 2281 O O . PHE B 1 113 ? 60.034 43.026 56.662 1.00 28.29 112 PHE B O 1
ATOM 2289 N N . CYS B 1 114 ? 61.264 44.917 56.839 1.00 30.52 113 CYS B N 1
ATOM 2290 C CA . CYS B 1 114 ? 62.146 44.309 57.828 1.00 31.11 113 CYS B CA 1
ATOM 2291 C C . CYS B 1 114 ? 61.457 43.900 59.126 1.00 30.06 113 CYS B C 1
ATOM 2292 O O . CYS B 1 114 ? 61.876 42.925 59.714 1.00 29.83 113 CYS B O 1
ATOM 2295 N N . VAL B 1 115 ? 60.446 44.648 59.578 1.00 29.40 114 VAL B N 1
ATOM 2296 C CA . VAL B 1 115 ? 59.806 44.300 60.877 1.00 27.22 114 VAL B CA 1
ATOM 2297 C C . VAL B 1 115 ? 59.096 42.935 60.739 1.00 27.16 114 VAL B C 1
ATOM 2298 O O . VAL B 1 115 ? 59.413 41.962 61.467 1.00 27.60 114 VAL B O 1
ATOM 2302 N N . ASP B 1 116 ? 58.153 42.846 59.806 1.00 25.40 115 ASP B N 1
ATOM 2303 C CA . ASP B 1 116 ? 57.495 41.584 59.496 1.00 26.35 115 ASP B CA 1
ATOM 2304 C C . ASP B 1 116 ? 58.478 40.416 59.341 1.00 27.21 115 ASP B C 1
ATOM 2305 O O . ASP B 1 116 ? 58.311 39.319 59.960 1.00 28.27 115 ASP B O 1
ATOM 2310 N N . THR B 1 117 ? 59.509 40.618 58.500 1.00 27.05 116 THR B N 1
ATOM 2311 C CA . THR B 1 117 ? 60.435 39.530 58.226 1.00 25.45 116 THR B CA 1
ATOM 2312 C C . THR B 1 117 ? 61.129 39.089 59.501 1.00 25.64 116 THR B C 1
ATOM 2313 O O . THR B 1 117 ? 61.290 37.903 59.748 1.00 26.30 116 THR B O 1
ATOM 2317 N N . THR B 1 118 ? 61.624 40.055 60.260 1.00 25.97 117 THR B N 1
ATOM 2318 C CA . THR B 1 118 ? 62.347 39.746 61.491 1.00 28.22 117 THR B CA 1
ATOM 2319 C C . THR B 1 118 ? 61.436 39.069 62.555 1.00 26.79 117 THR B C 1
ATOM 2320 O O . THR B 1 118 ? 61.844 38.111 63.210 1.00 25.27 117 THR B O 1
ATOM 2324 N N . ILE B 1 119 ? 60.177 39.486 62.620 1.00 26.86 118 ILE B N 1
ATOM 2325 C CA . ILE B 1 119 ? 59.194 38.766 63.450 1.00 25.27 118 ILE B CA 1
ATOM 2326 C C . ILE B 1 119 ? 59.009 37.301 63.038 1.00 24.44 118 ILE B C 1
ATOM 2327 O O . ILE B 1 119 ? 59.089 36.392 63.881 1.00 24.83 118 ILE B O 1
ATOM 2332 N N . ARG B 1 120 ? 58.712 37.045 61.761 1.00 24.35 119 ARG B N 1
ATOM 2333 C CA . ARG B 1 120 ? 58.424 35.672 61.358 1.00 24.33 119 ARG B CA 1
ATOM 2334 C C . ARG B 1 120 ? 59.664 34.806 61.486 1.00 24.67 119 ARG B C 1
ATOM 2335 O O . ARG B 1 120 ? 59.565 33.618 61.822 1.00 24.78 119 ARG B O 1
ATOM 2351 N N . ALA B 1 122 ? 62.249 35.394 63.746 1.00 24.98 121 ALA B N 1
ATOM 2352 C CA . ALA B 1 122 ? 62.524 35.234 65.192 1.00 24.27 121 ALA B CA 1
ATOM 2353 C C . ALA B 1 122 ? 61.588 34.163 65.744 1.00 24.96 121 ALA B C 1
ATOM 2354 O O . ALA B 1 122 ? 62.025 33.238 66.405 1.00 25.41 121 ALA B O 1
ATOM 2356 N N . HIS B 1 123 ? 60.297 34.226 65.397 1.00 25.76 122 HIS B N 1
ATOM 2357 C CA . HIS B 1 123 ? 59.369 33.149 65.823 1.00 25.22 122 HIS B CA 1
ATOM 2358 C C . HIS B 1 123 ? 59.812 31.764 65.323 1.00 25.94 122 HIS B C 1
ATOM 2359 O O . HIS B 1 123 ? 59.887 30.758 66.086 1.00 24.22 122 HIS B O 1
ATOM 2366 N N . GLY B 1 124 ? 60.113 31.677 64.015 1.00 25.37 123 GLY B N 1
ATOM 2367 C CA . GLY B 1 124 ? 60.566 30.419 63.451 1.00 25.23 123 GLY B CA 1
ATOM 2368 C C . GLY B 1 124 ? 61.879 29.873 64.012 1.00 25.55 123 GLY B C 1
ATOM 2369 O O . GLY B 1 124 ? 62.085 28.659 64.011 1.00 24.64 123 GLY B O 1
ATOM 2370 N N . LEU B 1 125 ? 62.787 30.742 64.456 1.00 26.48 124 LEU B N 1
ATOM 2371 C CA . LEU B 1 125 ? 64.011 30.262 65.116 1.00 28.00 124 LEU B CA 1
ATOM 2372 C C . LEU B 1 125 ? 63.841 29.783 66.572 1.00 29.28 124 LEU B C 1
ATOM 2373 O O . LEU B 1 125 ? 64.743 29.183 67.144 1.00 29.58 124 LEU B O 1
ATOM 2378 N N . GLY B 1 126 ? 62.687 30.027 67.165 1.00 28.59 125 GLY B N 1
ATOM 2379 C CA . GLY B 1 126 ? 62.437 29.558 68.546 1.00 28.49 125 GLY B CA 1
ATOM 2380 C C . GLY B 1 126 ? 62.329 30.691 69.562 1.00 28.82 125 GLY B C 1
ATOM 2381 O O . GLY B 1 126 ? 62.141 30.422 70.746 1.00 28.22 125 GLY B O 1
ATOM 2382 N N . TYR B 1 127 ? 62.476 31.956 69.141 1.00 28.82 126 TYR B N 1
ATOM 2383 C CA . TYR B 1 127 ? 62.364 33.061 70.127 1.00 28.65 126 TYR B CA 1
ATOM 2384 C C . TYR B 1 127 ? 60.922 33.328 70.516 1.00 28.09 126 TYR B C 1
ATOM 2385 O O . TYR B 1 127 ? 60.009 33.108 69.698 1.00 27.41 126 TYR B O 1
ATOM 2394 N N . THR B 1 128 ? 60.714 33.778 71.769 1.00 27.63 127 THR B N 1
ATOM 2395 C CA . THR B 1 128 ? 59.390 34.203 72.242 1.00 25.73 127 THR B CA 1
ATOM 2396 C C . THR B 1 128 ? 59.319 35.683 71.940 1.00 25.19 127 THR B C 1
ATOM 2397 O O . THR B 1 128 ? 60.164 36.447 72.345 1.00 26.52 127 THR B O 1
ATOM 2401 N N . CYS B 1 129 ? 58.311 36.067 71.183 1.00 25.58 128 CYS B N 1
ATOM 2402 C CA . CYS B 1 129 ? 58.222 37.423 70.626 1.00 25.38 128 CYS B CA 1
ATOM 2403 C C . CYS B 1 129 ? 57.067 38.194 71.232 1.00 24.79 128 CYS B C 1
ATOM 2404 O O . CYS B 1 129 ? 55.985 37.650 71.462 1.00 24.20 128 CYS B O 1
ATOM 2407 N N . LEU B 1 130 ? 57.307 39.479 71.440 1.00 25.70 129 LEU B N 1
ATOM 2408 C CA . LEU B 1 130 ? 56.367 40.367 72.152 1.00 25.32 129 LEU B CA 1
ATOM 2409 C C . LEU B 1 130 ? 56.358 41.659 71.391 1.00 25.36 129 LEU B C 1
ATOM 2410 O O . LEU B 1 130 ? 57.324 41.973 70.655 1.00 26.74 129 LEU B O 1
ATOM 2423 N N . THR B 1 132 ? 54.787 45.938 71.906 1.00 26.82 131 THR B N 1
ATOM 2424 C CA . THR B 1 132 ? 54.015 46.981 72.559 1.00 27.95 131 THR B CA 1
ATOM 2425 C C . THR B 1 132 ? 53.094 47.564 71.478 1.00 27.19 131 THR B C 1
ATOM 2426 O O . THR B 1 132 ? 53.567 47.808 70.328 1.00 28.36 131 THR B O 1
ATOM 2430 N N . PRO B 1 133 ? 51.798 47.757 71.779 1.00 27.07 132 PRO B N 1
ATOM 2431 C CA . PRO B 1 133 ? 50.982 48.372 70.702 1.00 27.57 132 PRO B CA 1
ATOM 2432 C C . PRO B 1 133 ? 51.527 49.693 70.130 1.00 28.55 132 PRO B C 1
ATOM 2433 O O . PRO B 1 133 ? 52.133 50.463 70.851 1.00 28.53 132 PRO B O 1
ATOM 2437 N N . LYS B 1 134 ? 51.292 49.938 68.833 1.00 29.35 133 LYS B N 1
ATOM 2438 C CA . LYS B 1 134 ? 51.658 51.224 68.175 1.00 30.15 133 LYS B CA 1
ATOM 2439 C C . LYS B 1 134 ? 53.168 51.482 68.188 1.00 28.97 133 LYS B C 1
ATOM 2440 O O . LYS B 1 134 ? 53.617 52.584 68.486 1.00 29.67 133 LYS B O 1
ATOM 2446 N N . THR B 1 135 ? 53.968 50.462 67.869 1.00 27.89 134 THR B N 1
ATOM 2447 C CA . THR B 1 135 ? 55.406 50.687 67.830 1.00 27.59 134 THR B CA 1
ATOM 2448 C C . THR B 1 135 ? 56.025 50.305 66.460 1.00 27.86 134 THR B C 1
ATOM 2449 O O . THR B 1 135 ? 57.228 50.097 66.393 1.00 28.06 134 THR B O 1
ATOM 2453 N N . THR B 1 136 ? 55.196 50.163 65.415 1.00 27.61 135 THR B N 1
ATOM 2454 C CA . THR B 1 136 ? 55.707 49.997 64.037 1.00 27.70 135 THR B CA 1
ATOM 2455 C C . THR B 1 136 ? 55.168 51.088 63.138 1.00 27.52 135 THR B C 1
ATOM 2456 O O . THR B 1 136 ? 54.119 51.650 63.405 1.00 28.23 135 THR B O 1
ATOM 2460 N N . SER B 1 137 ? 55.892 51.428 62.075 1.00 26.65 136 SER B N 1
ATOM 2461 C CA . SER B 1 137 ? 55.350 52.413 61.149 1.00 27.60 136 SER B CA 1
ATOM 2462 C C . SER B 1 137 ? 55.826 52.020 59.737 1.00 27.50 136 SER B C 1
ATOM 2463 O O . SER B 1 137 ? 56.688 51.137 59.605 1.00 27.07 136 SER B O 1
ATOM 2466 N N . THR B 1 138 ? 55.217 52.617 58.711 1.00 27.64 137 THR B N 1
ATOM 2467 C CA . THR B 1 138 ? 55.646 52.408 57.327 1.00 28.23 137 THR B CA 1
ATOM 2468 C C . THR B 1 138 ? 55.156 53.616 56.484 1.00 28.53 137 THR B C 1
ATOM 2469 O O . THR B 1 138 ? 54.691 54.636 57.055 1.00 29.08 137 THR B O 1
ATOM 2473 N N . LEU B 1 139 ? 55.203 53.481 55.158 1.00 27.71 138 LEU B N 1
ATOM 2474 C CA . LEU B 1 139 ? 54.769 54.546 54.243 1.00 28.90 138 LEU B CA 1
ATOM 2475 C C . LEU B 1 139 ? 53.542 54.147 53.433 1.00 28.97 138 LEU B C 1
ATOM 2476 O O . LEU B 1 139 ? 53.336 52.967 53.164 1.00 29.85 138 LEU B O 1
ATOM 2481 N N . ASP B 1 140 ? 52.741 55.115 52.981 1.00 30.63 139 ASP B N 1
ATOM 2482 C CA . ASP B 1 140 ? 51.794 54.835 51.905 1.00 31.84 139 ASP B CA 1
ATOM 2483 C C . ASP B 1 140 ? 52.635 54.339 50.710 1.00 31.69 139 ASP B C 1
ATOM 2484 O O . ASP B 1 140 ? 53.689 54.910 50.425 1.00 30.66 139 ASP B O 1
ATOM 2489 N N . ASN B 1 141 ? 52.161 53.297 50.035 1.00 31.99 140 ASN B N 1
ATOM 2490 C CA . ASN B 1 141 ? 52.913 52.646 48.955 1.00 33.50 140 ASN B CA 1
ATOM 2491 C C . ASN B 1 141 ? 52.361 52.764 47.502 1.00 34.01 140 ASN B C 1
ATOM 2492 O O . ASN B 1 141 ? 52.767 52.007 46.622 1.00 34.76 140 ASN B O 1
ATOM 2497 N N . GLY B 1 142 ? 51.417 53.666 47.253 1.00 33.75 141 GLY B N 1
ATOM 2498 C CA . GLY B 1 142 ? 50.769 53.729 45.926 1.00 33.22 141 GLY B CA 1
ATOM 2499 C C . GLY B 1 142 ? 49.493 52.894 45.845 1.00 33.17 141 GLY B C 1
ATOM 2500 O O . GLY B 1 142 ? 48.635 53.130 45.005 1.00 32.34 141 GLY B O 1
ATOM 2501 N N . HIS B 1 143 ? 49.361 51.890 46.711 1.00 31.67 142 HIS B N 1
ATOM 2502 C CA . HIS B 1 143 ? 48.241 50.954 46.609 1.00 31.34 142 HIS B CA 1
ATOM 2503 C C . HIS B 1 143 ? 47.427 50.924 47.900 1.00 30.58 142 HIS B C 1
ATOM 2504 O O . HIS B 1 143 ? 46.202 50.821 47.871 1.00 31.22 142 HIS B O 1
ATOM 2511 N N . LEU B 1 144 ? 48.143 51.003 49.017 1.00 29.92 143 LEU B N 1
ATOM 2512 C CA . LEU B 1 144 ? 47.566 50.946 50.388 1.00 28.68 143 LEU B CA 1
ATOM 2513 C C . LEU B 1 144 ? 48.140 52.097 51.199 1.00 28.00 143 LEU B C 1
ATOM 2514 O O . LEU B 1 144 ? 49.260 52.546 50.935 1.00 28.00 143 LEU B O 1
ATOM 2519 N N . THR B 1 145 ? 47.369 52.584 52.161 1.00 26.98 144 THR B N 1
ATOM 2520 C CA . THR B 1 145 ? 47.870 53.569 53.113 1.00 27.37 144 THR B CA 1
ATOM 2521 C C . THR B 1 145 ? 48.744 52.857 54.145 1.00 27.13 144 THR B C 1
ATOM 2522 O O . THR B 1 145 ? 48.644 51.659 54.305 1.00 27.92 144 THR B O 1
ATOM 2526 N N . ALA B 1 146 ? 49.632 53.596 54.790 1.00 26.67 145 ALA B N 1
ATOM 2527 C CA . ALA B 1 146 ? 50.424 53.107 55.888 1.00 27.04 145 ALA B CA 1
ATOM 2528 C C . ALA B 1 146 ? 49.471 52.473 56.907 1.00 27.96 145 ALA B C 1
ATOM 2529 O O . ALA B 1 146 ? 49.734 51.395 57.435 1.00 27.55 145 ALA B O 1
ATOM 2531 N N . ALA B 1 147 ? 48.325 53.124 57.140 1.00 27.68 146 ALA B N 1
ATOM 2532 C CA . ALA B 1 147 ? 47.379 52.625 58.137 1.00 28.12 146 ALA B CA 1
ATOM 2533 C C . ALA B 1 147 ? 46.773 51.264 57.794 1.00 27.30 146 ALA B C 1
ATOM 2534 O O . ALA B 1 147 ? 46.669 50.382 58.648 1.00 25.18 146 ALA B O 1
ATOM 2536 N N . GLN B 1 148 ? 46.388 51.081 56.538 1.00 26.51 147 GLN B N 1
ATOM 2537 C CA . GLN B 1 148 ? 45.917 49.781 56.079 1.00 26.01 147 GLN B CA 1
ATOM 2538 C C . GLN B 1 148 ? 47.013 48.718 56.212 1.00 25.15 147 GLN B C 1
ATOM 2539 O O . GLN B 1 148 ? 46.746 47.561 56.540 1.00 25.50 147 GLN B O 1
ATOM 2545 N N . ILE B 1 149 ? 48.252 49.118 55.985 1.00 24.70 148 ILE B N 1
ATOM 2546 C CA . ILE B 1 149 ? 49.371 48.148 55.935 1.00 24.85 148 ILE B CA 1
ATOM 2547 C C . ILE B 1 149 ? 49.671 47.729 57.385 1.00 25.08 148 ILE B C 1
ATOM 2548 O O . ILE B 1 149 ? 49.829 46.571 57.691 1.00 26.51 148 ILE B O 1
ATOM 2553 N N . ILE B 1 150 ? 49.770 48.700 58.261 1.00 25.86 149 ILE B N 1
ATOM 2554 C CA . ILE B 1 150 ? 49.904 48.457 59.676 1.00 25.71 149 ILE B CA 1
ATOM 2555 C C . ILE B 1 150 ? 48.783 47.533 60.207 1.00 25.49 149 ILE B C 1
ATOM 2556 O O . ILE B 1 150 ? 49.076 46.528 60.828 1.00 24.94 149 ILE B O 1
ATOM 2561 N N . GLN B 1 151 ? 47.518 47.858 59.939 1.00 26.71 150 GLN B N 1
ATOM 2562 C CA A GLN B 1 151 ? 46.391 47.037 60.380 0.50 27.35 150 GLN B CA 1
ATOM 2563 C CA B GLN B 1 151 ? 46.385 47.007 60.403 0.50 27.06 150 GLN B CA 1
ATOM 2564 C C . GLN B 1 151 ? 46.572 45.578 59.926 1.00 27.12 150 GLN B C 1
ATOM 2565 O O . GLN B 1 151 ? 46.500 44.649 60.705 1.00 26.09 150 GLN B O 1
ATOM 2576 N N . HIS B 1 152 ? 46.803 45.408 58.621 1.00 26.03 151 HIS B N 1
ATOM 2577 C CA . HIS B 1 152 ? 46.998 44.111 58.024 1.00 24.35 151 HIS B CA 1
ATOM 2578 C C . HIS B 1 152 ? 48.046 43.243 58.743 1.00 24.69 151 HIS B C 1
ATOM 2579 O O . HIS B 1 152 ? 47.751 42.113 59.116 1.00 25.36 151 HIS B O 1
ATOM 2586 N N . HIS B 1 153 ? 49.284 43.749 58.841 1.00 24.38 152 HIS B N 1
ATOM 2587 C CA . HIS B 1 153 ? 50.383 42.967 59.339 1.00 23.85 152 HIS B CA 1
ATOM 2588 C C . HIS B 1 153 ? 50.285 42.721 60.847 1.00 24.14 152 HIS B C 1
ATOM 2589 O O . HIS B 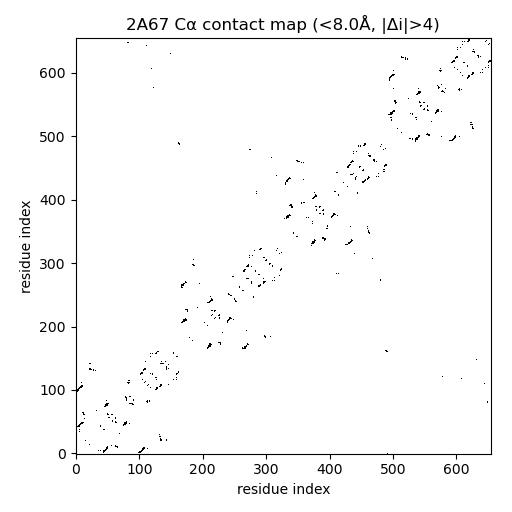1 153 ? 50.607 41.654 61.288 1.00 24.65 152 HIS B O 1
ATOM 2596 N N . GLU B 1 154 ? 49.870 43.720 61.620 1.00 24.96 153 GLU B N 1
ATOM 2597 C CA . GLU B 1 154 ? 49.727 43.532 63.086 1.00 25.49 153 GLU B CA 1
ATOM 2598 C C . GLU B 1 154 ? 48.699 42.475 63.425 1.00 25.93 153 GLU B C 1
ATOM 2599 O O . GLU B 1 154 ? 48.900 41.714 64.390 1.00 26.45 153 GLU B O 1
ATOM 2605 N N . ALA B 1 155 ? 47.607 42.407 62.653 1.00 24.44 154 ALA B N 1
ATOM 2606 C CA . ALA B 1 155 ? 46.590 41.375 62.838 1.00 23.53 154 ALA B CA 1
ATOM 2607 C C . ALA B 1 155 ? 47.111 40.000 62.489 1.00 24.10 154 ALA B C 1
ATOM 2608 O O . ALA B 1 155 ? 46.715 39.010 63.095 1.00 23.24 154 ALA B O 1
ATOM 2610 N N . ILE B 1 156 ? 47.974 39.892 61.461 1.00 22.43 155 ILE B N 1
ATOM 2611 C CA . ILE B 1 156 ? 48.633 38.607 61.242 1.00 21.42 155 ILE B CA 1
ATOM 2612 C C . ILE B 1 156 ? 49.545 38.199 62.365 1.00 20.34 155 ILE B C 1
ATOM 2613 O O . ILE B 1 156 ? 49.634 37.014 62.702 1.00 22.09 155 ILE B O 1
ATOM 2618 N N . TRP B 1 157 ? 50.324 39.132 62.903 1.00 21.06 156 TRP B N 1
ATOM 2619 C CA . TRP B 1 157 ? 51.316 38.755 63.923 1.00 21.12 156 TRP B CA 1
ATOM 2620 C C . TRP B 1 157 ? 50.696 38.286 65.255 1.00 23.26 156 TRP B C 1
ATOM 2621 O O . TRP B 1 157 ? 51.265 37.422 65.947 1.00 22.17 156 TRP B O 1
ATOM 2632 N N . ALA B 1 158 ? 49.620 38.968 65.637 1.00 24.12 157 ALA B N 1
ATOM 2633 C CA . ALA B 1 158 ? 49.023 38.841 66.981 1.00 25.19 157 ALA B CA 1
ATOM 2634 C C . ALA B 1 158 ? 48.604 37.383 67.129 1.00 27.50 157 ALA B C 1
ATOM 2635 O O . ALA B 1 158 ? 47.822 36.861 66.320 1.00 26.86 157 ALA B O 1
ATOM 2637 N N . GLY B 1 159 ? 49.139 36.694 68.133 1.00 29.78 158 GLY B N 1
ATOM 2638 C CA . GLY B 1 159 ? 48.670 35.309 68.395 1.00 31.12 158 GLY B CA 1
ATOM 2639 C C . GLY B 1 159 ? 49.563 34.309 67.672 1.00 31.77 158 GLY B C 1
ATOM 2640 O O . GLY B 1 159 ? 50.136 33.388 68.277 1.00 33.08 158 GLY B O 1
ATOM 2641 N N . ARG B 1 160 ? 49.780 34.566 66.394 1.00 29.27 159 ARG B N 1
ATOM 2642 C CA . ARG B 1 160 ? 50.513 33.689 65.537 1.00 28.03 159 ARG B CA 1
ATOM 2643 C C . ARG B 1 160 ? 52.004 33.732 65.721 1.00 26.33 159 ARG B C 1
ATOM 2644 O O . ARG B 1 160 ? 52.630 32.697 65.854 1.00 25.67 159 ARG B O 1
ATOM 2652 N N . PHE B 1 161 ? 52.598 34.918 65.722 1.00 25.79 160 PHE B N 1
ATOM 2653 C CA . PHE B 1 161 ? 54.053 35.016 65.892 1.00 26.40 160 PHE B CA 1
ATOM 2654 C C . PHE B 1 161 ? 54.470 35.636 67.189 1.00 26.30 160 PHE B C 1
ATOM 2655 O O . PHE B 1 161 ? 55.615 35.485 67.567 1.00 26.72 160 PHE B O 1
ATOM 2663 N N . LEU B 1 162 ? 53.579 36.420 67.795 1.00 24.77 161 LEU B N 1
ATOM 2664 C CA . LEU B 1 162 ? 53.971 37.218 68.932 1.00 25.37 161 LEU B CA 1
ATOM 2665 C C . LEU B 1 162 ? 52.750 37.560 69.752 1.00 25.41 161 LEU B C 1
ATOM 2666 O O . LEU B 1 162 ? 51.647 37.273 69.325 1.00 24.89 161 LEU B O 1
ATOM 2671 N N . THR B 1 163 ? 52.992 38.127 70.940 1.00 24.52 162 THR B N 1
ATOM 2672 C CA . THR B 1 163 ? 51.920 38.561 71.817 1.00 25.38 162 THR B CA 1
ATOM 2673 C C . THR B 1 163 ? 52.047 40.069 71.966 1.00 23.41 162 THR B C 1
ATOM 2674 O O . THR B 1 163 ? 53.098 40.551 72.300 1.00 23.84 162 THR B O 1
ATOM 2678 N N . PHE B 1 164 ? 50.952 40.800 71.780 1.00 23.98 163 PHE B N 1
ATOM 2679 C CA . PHE B 1 164 ? 50.922 42.231 72.117 1.00 24.53 163 PHE B CA 1
ATOM 2680 C C . PHE B 1 164 ? 50.788 42.429 73.616 1.00 25.78 163 PHE B C 1
ATOM 2681 O O . PHE B 1 164 ? 49.968 41.737 74.236 1.00 24.51 163 PHE B O 1
ATOM 2689 N N . LEU B 1 165 ? 51.534 43.401 74.143 1.00 24.75 164 LEU B N 1
ATOM 2690 C CA . LEU B 1 165 ? 51.605 43.648 75.589 1.00 25.05 164 LEU B CA 1
ATOM 2691 C C . LEU B 1 165 ? 50.433 44.516 76.032 1.00 25.66 164 LEU B C 1
ATOM 2692 O O . LEU B 1 165 ? 49.985 45.416 75.292 1.00 23.30 164 LEU B O 1
ATOM 2697 N N . SER B 1 166 ? 49.913 44.183 77.220 1.00 24.88 165 SER B N 1
ATOM 2698 C CA . SER B 1 166 ? 48.894 44.994 77.874 1.00 27.28 165 SER B CA 1
ATOM 2699 C C . SER B 1 166 ? 49.585 45.849 78.909 1.00 26.76 165 SER B C 1
ATOM 2700 O O . SER B 1 166 ? 50.097 45.343 79.892 1.00 25.85 165 SER B O 1
ATOM 2703 N N . LEU B 1 167 ? 49.603 47.145 78.681 1.00 28.22 166 LEU B N 1
ATOM 2704 C CA . LEU B 1 167 ? 50.380 48.021 79.521 1.00 29.67 166 LEU B CA 1
ATOM 2705 C C . LEU B 1 167 ? 49.502 49.107 80.187 1.00 29.93 166 LEU B C 1
ATOM 2706 O O . LEU B 1 167 ? 49.904 49.660 81.218 1.00 30.48 166 LEU B O 1
ATOM 2712 N N . ALA C 1 1 ? 69.814 23.200 36.659 1.00 46.59 0 ALA C N 1
ATOM 2713 C CA . ALA C 1 1 ? 68.781 24.308 36.742 1.00 45.84 0 ALA C CA 1
ATOM 2714 C C . ALA C 1 1 ? 67.488 23.778 37.376 1.00 44.87 0 ALA C C 1
ATOM 2715 O O . ALA C 1 1 ? 66.812 24.468 38.207 1.00 44.42 0 ALA C O 1
ATOM 2725 N N . LYS C 1 3 ? 68.142 20.787 38.675 1.00 37.76 2 LYS C N 1
ATOM 2726 C CA . LYS C 1 3 ? 68.856 20.007 39.706 1.00 36.84 2 LYS C CA 1
ATOM 2727 C C . LYS C 1 3 ? 68.617 20.592 41.108 1.00 34.60 2 LYS C C 1
ATOM 2728 O O . LYS C 1 3 ? 68.421 21.791 41.242 1.00 34.20 2 LYS C O 1
ATOM 2734 N N . ASN C 1 4 ? 68.661 19.747 42.134 1.00 32.77 3 ASN C N 1
ATOM 2735 C CA . ASN C 1 4 ? 68.582 20.181 43.546 1.00 31.47 3 ASN C CA 1
ATOM 2736 C C . ASN C 1 4 ? 67.433 21.156 43.747 1.00 29.41 3 ASN C C 1
ATOM 2737 O O . ASN C 1 4 ? 67.613 22.174 44.371 1.00 30.09 3 ASN C O 1
ATOM 2742 N N . ARG C 1 5 ? 66.285 20.858 43.150 1.00 28.84 4 ARG C N 1
ATOM 2743 C CA . ARG C 1 5 ? 65.121 21.758 43.126 1.00 28.90 4 ARG C CA 1
ATOM 2744 C C . ARG C 1 5 ? 63.787 21.004 43.330 1.00 29.51 4 ARG C C 1
ATOM 2745 O O . ARG C 1 5 ? 63.540 19.955 42.696 1.00 29.25 4 ARG C O 1
ATOM 2753 N N . ALA C 1 6 ? 62.929 21.560 44.194 1.00 28.50 5 ALA C N 1
ATOM 2754 C CA . ALA C 1 6 ? 61.649 20.940 44.523 1.00 29.09 5 ALA C CA 1
ATOM 2755 C C . ALA C 1 6 ? 60.498 21.899 44.295 1.00 29.01 5 ALA C C 1
ATOM 2756 O O . ALA C 1 6 ? 60.648 23.097 44.400 1.00 29.56 5 ALA C O 1
ATOM 2758 N N . LEU C 1 7 ? 59.332 21.343 43.998 1.00 29.24 6 LEU C N 1
ATOM 2759 C CA . LEU C 1 7 ? 58.078 22.099 43.942 1.00 27.81 6 LEU C CA 1
ATOM 2760 C C . LEU C 1 7 ? 57.450 21.974 45.308 1.00 27.55 6 LEU C C 1
ATOM 2761 O O . LEU C 1 7 ? 57.218 20.861 45.776 1.00 26.71 6 LEU C O 1
ATOM 2766 N N . LEU C 1 8 ? 57.179 23.116 45.937 1.00 25.94 7 LEU C N 1
ATOM 2767 C CA . LEU C 1 8 ? 56.701 23.133 47.336 1.00 25.13 7 LEU C CA 1
ATOM 2768 C C . LEU C 1 8 ? 55.298 23.731 47.346 1.00 24.46 7 LEU C C 1
ATOM 2769 O O . LEU C 1 8 ? 55.123 24.930 47.124 1.00 24.64 7 LEU C O 1
ATOM 2774 N N . LEU C 1 9 ? 54.303 22.878 47.509 1.00 24.59 8 LEU C N 1
ATOM 2775 C CA . LEU C 1 9 ? 52.897 23.294 47.342 1.00 25.86 8 LEU C CA 1
ATOM 2776 C C . LEU C 1 9 ? 52.134 23.343 48.667 1.00 25.56 8 LEU C C 1
ATOM 2777 O O . LEU C 1 9 ? 51.826 22.329 49.306 1.00 26.62 8 LEU C O 1
ATOM 2782 N N . ILE C 1 10 ? 51.813 24.557 49.055 1.00 25.53 9 ILE C N 1
ATOM 2783 C CA . ILE C 1 10 ? 51.385 24.832 50.437 1.00 25.00 9 ILE C CA 1
ATOM 2784 C C . ILE C 1 10 ? 49.861 24.879 50.595 1.00 24.49 9 ILE C C 1
ATOM 2785 O O . ILE C 1 10 ? 49.161 25.736 50.065 1.00 23.13 9 ILE C O 1
ATOM 2790 N N . ASP C 1 11 ? 49.355 23.898 51.342 1.00 28.17 10 ASP C N 1
ATOM 2791 C CA . ASP C 1 11 ? 48.005 23.978 51.981 1.00 28.58 10 ASP C CA 1
ATOM 2792 C C . ASP C 1 11 ? 46.850 24.039 50.986 1.00 29.17 10 ASP C C 1
ATOM 2793 O O . ASP C 1 11 ? 45.791 24.686 51.235 1.00 30.04 10 ASP C O 1
ATOM 2798 N N . PHE C 1 12 ? 47.026 23.305 49.893 1.00 27.95 11 PHE C N 1
ATOM 2799 C CA . PHE C 1 12 ? 46.022 23.231 48.869 1.00 28.10 11 PHE C CA 1
ATOM 2800 C C . PHE C 1 12 ? 44.911 22.286 49.281 1.00 28.73 11 PHE C C 1
ATOM 2801 O O . PHE C 1 12 ? 44.687 21.268 48.624 1.00 29.25 11 PHE C O 1
ATOM 2809 N N . GLN C 1 13 ? 44.179 22.676 50.335 1.00 27.80 12 GLN C N 1
ATOM 2810 C CA . GLN C 1 13 ? 43.264 21.745 51.039 1.00 28.61 12 GLN C CA 1
ATOM 2811 C C . GLN C 1 13 ? 41.842 22.268 50.997 1.00 28.65 12 GLN C C 1
ATOM 2812 O O . GLN C 1 13 ? 41.617 23.486 51.102 1.00 27.68 12 GLN C O 1
ATOM 2818 N N . LYS C 1 14 ? 40.895 21.338 50.897 1.00 29.32 13 LYS C N 1
ATOM 2819 C CA . LYS C 1 14 ? 39.477 21.670 50.675 1.00 30.99 13 LYS C CA 1
ATOM 2820 C C . LYS C 1 14 ? 38.890 22.590 51.742 1.00 30.56 13 LYS C C 1
ATOM 2821 O O . LYS C 1 14 ? 38.159 23.515 51.400 1.00 31.28 13 LYS C O 1
ATOM 2827 N N . GLY C 1 15 ? 39.238 22.356 53.015 1.00 29.69 14 GLY C N 1
ATOM 2828 C CA . GLY C 1 15 ? 38.637 23.091 54.144 1.00 28.32 14 GLY C CA 1
ATOM 2829 C C . GLY C 1 15 ? 39.262 24.460 54.343 1.00 28.28 14 GLY C C 1
ATOM 2830 O O . GLY C 1 15 ? 38.888 25.197 55.236 1.00 26.46 14 GLY C O 1
ATOM 2831 N N . ILE C 1 16 ? 40.197 24.857 53.465 1.00 28.64 15 ILE C N 1
ATOM 2832 C CA . ILE C 1 16 ? 40.608 26.266 53.540 1.00 28.35 15 ILE C CA 1
ATOM 2833 C C . ILE C 1 16 ? 39.612 27.346 52.999 1.00 29.20 15 ILE C C 1
ATOM 2834 O O . ILE C 1 16 ? 39.576 28.478 53.510 1.00 28.67 15 ILE C O 1
ATOM 2839 N N . GLU C 1 17 ? 38.793 27.040 51.999 1.00 29.65 16 GLU C N 1
ATOM 2840 C CA . GLU C 1 17 ? 37.374 27.341 51.841 1.00 31.21 16 GLU C CA 1
ATOM 2841 C C . GLU C 1 17 ? 36.140 26.833 52.560 1.00 33.44 16 GLU C C 1
ATOM 2842 O O . GLU C 1 17 ? 36.159 25.835 53.268 1.00 34.57 16 GLU C O 1
ATOM 2848 N N . SER C 1 18 ? 35.074 27.602 52.352 1.00 33.85 17 SER C N 1
ATOM 2849 C CA . SER C 1 18 ? 33.740 27.309 52.822 1.00 35.45 17 SER C CA 1
ATOM 2850 C C . SER C 1 18 ? 32.797 27.731 51.708 1.00 36.47 17 SER C C 1
ATOM 2851 O O . SER C 1 18 ? 33.200 28.519 50.799 1.00 34.27 17 SER C O 1
ATOM 2854 N N . PRO C 1 19 ? 31.523 27.249 51.760 1.00 37.44 18 PRO C N 1
ATOM 2855 C CA . PRO C 1 19 ? 30.582 27.678 50.698 1.00 37.99 18 PRO C CA 1
ATOM 2856 C C . PRO C 1 19 ? 30.473 29.218 50.586 1.00 37.86 18 PRO C C 1
ATOM 2857 O O . PRO C 1 19 ? 30.302 29.761 49.487 1.00 37.77 18 PRO C O 1
ATOM 2861 N N . THR C 1 20 ? 30.655 29.892 51.714 1.00 36.52 19 THR C N 1
ATOM 2862 C CA . THR C 1 20 ? 30.581 31.327 51.835 1.00 37.60 19 THR C CA 1
ATOM 2863 C C . THR C 1 20 ? 31.892 32.056 51.493 1.00 37.89 19 THR C C 1
ATOM 2864 O O . THR C 1 20 ? 31.880 33.240 51.149 1.00 38.13 19 THR C O 1
ATOM 2868 N N . GLN C 1 21 ? 33.014 31.351 51.564 1.00 37.79 20 GLN C N 1
ATOM 2869 C CA . GLN C 1 21 ? 34.342 31.970 51.401 1.00 38.41 20 GLN C CA 1
ATOM 2870 C C . GLN C 1 21 ? 35.212 31.203 50.433 1.00 37.16 20 GLN C C 1
ATOM 2871 O O . GLN C 1 21 ? 35.936 30.287 50.818 1.00 36.47 20 GLN C O 1
ATOM 2877 N N . GLN C 1 22 ? 35.127 31.582 49.164 1.00 35.87 21 GLN C N 1
ATOM 2878 C CA . GLN C 1 22 ? 35.902 30.937 48.101 1.00 35.57 21 GLN C CA 1
ATOM 2879 C C . GLN C 1 22 ? 37.307 31.535 47.963 1.00 33.47 21 GLN C C 1
ATOM 2880 O O . GLN C 1 22 ? 37.451 32.753 48.021 1.00 34.53 21 GLN C O 1
ATOM 2886 N N . LEU C 1 23 ? 38.322 30.699 47.747 1.00 30.88 22 LEU C N 1
ATOM 2887 C CA . LEU C 1 23 ? 39.672 31.226 47.450 1.00 29.01 22 LEU C CA 1
ATOM 2888 C C . LEU C 1 23 ? 39.662 31.983 46.095 1.00 30.02 22 LEU C C 1
ATOM 2889 O O . LEU C 1 23 ? 39.044 31.522 45.159 1.00 29.22 22 LEU C O 1
ATOM 2894 N N . TYR C 1 24 ? 40.300 33.142 46.047 1.00 29.53 23 TYR C N 1
ATOM 2895 C CA . TYR C 1 24 ? 40.230 34.032 44.888 1.00 29.88 23 TYR C CA 1
ATOM 2896 C C . TYR C 1 24 ? 40.855 33.367 43.658 1.00 28.11 23 TYR C C 1
ATOM 2897 O O . TYR C 1 24 ? 42.037 32.993 43.679 1.00 27.73 23 TYR C O 1
ATOM 2906 N N . ARG C 1 25 ? 40.028 33.140 42.628 1.00 28.54 24 ARG C N 1
ATOM 2907 C CA . ARG C 1 25 ? 40.468 32.566 41.332 1.00 27.70 24 ARG C CA 1
ATOM 2908 C C . ARG C 1 25 ? 41.241 31.309 41.495 1.00 28.10 24 ARG C C 1
ATOM 2909 O O . ARG C 1 25 ? 42.246 31.083 40.810 1.00 26.86 24 ARG C O 1
ATOM 2917 N N . LEU C 1 26 ? 40.808 30.476 42.441 1.00 27.92 25 LEU C N 1
ATOM 2918 C CA . LEU C 1 26 ? 41.432 29.158 42.641 1.00 27.69 25 LEU C CA 1
ATOM 2919 C C . LEU C 1 26 ? 41.557 28.191 41.394 1.00 27.38 25 LEU C C 1
ATOM 2920 O O . LEU C 1 26 ? 42.576 27.557 41.227 1.00 27.76 25 LEU C O 1
ATOM 2925 N N . PRO C 1 27 ? 40.525 28.068 40.542 1.00 27.63 26 PRO C N 1
ATOM 2926 C CA . PRO C 1 27 ? 40.716 27.124 39.427 1.00 27.90 26 PRO C CA 1
ATOM 2927 C C . PRO C 1 27 ? 41.933 27.408 38.534 1.00 27.93 26 PRO C C 1
ATOM 2928 O O . PRO C 1 27 ? 42.632 26.469 38.156 1.00 28.33 26 PRO C O 1
ATOM 2932 N N . ALA C 1 28 ? 42.172 28.673 38.180 1.00 28.26 27 ALA C N 1
ATOM 2933 C CA . ALA C 1 28 ? 43.354 29.037 37.374 1.00 28.09 27 ALA C CA 1
ATOM 2934 C C . ALA C 1 28 ? 44.683 28.766 38.125 1.00 28.43 27 ALA C C 1
ATOM 2935 O O . ALA C 1 28 ? 45.697 28.382 37.516 1.00 28.04 27 ALA C O 1
ATOM 2937 N N . VAL C 1 29 ? 44.704 28.981 39.447 1.00 26.06 28 VAL C N 1
ATOM 2938 C CA . VAL C 1 29 ? 45.876 28.628 40.254 1.00 25.38 28 VAL C CA 1
ATOM 2939 C C . VAL C 1 29 ? 46.083 27.135 40.181 1.00 25.05 28 VAL C C 1
ATOM 2940 O O . VAL C 1 29 ? 47.203 26.653 40.035 1.00 25.92 28 VAL C O 1
ATOM 2944 N N . LEU C 1 30 ? 45.014 26.361 40.318 1.00 24.93 29 LEU C N 1
ATOM 2945 C CA . LEU C 1 30 ? 45.223 24.898 40.297 1.00 25.76 29 LEU C CA 1
ATOM 2946 C C . LEU C 1 30 ? 45.682 24.421 38.934 1.00 26.58 29 LEU C C 1
ATOM 2947 O O . LEU C 1 30 ? 46.473 23.495 38.839 1.00 26.57 29 LEU C O 1
ATOM 2952 N N . ASP C 1 31 ? 45.182 25.069 37.892 1.00 28.65 30 ASP C N 1
ATOM 2953 C CA . ASP C 1 31 ? 45.659 24.776 36.536 1.00 30.15 30 ASP C CA 1
ATOM 2954 C C . ASP C 1 31 ? 47.147 25.013 36.346 1.00 29.87 30 ASP C C 1
ATOM 2955 O O . ASP C 1 31 ? 47.848 24.121 35.898 1.00 30.42 30 ASP C O 1
ATOM 2960 N N . LYS C 1 32 ? 47.637 26.206 36.692 1.00 30.73 31 LYS C N 1
ATOM 2961 C CA . LYS C 1 32 ? 49.067 26.515 36.581 1.00 30.41 31 LYS C CA 1
ATOM 2962 C C . LYS C 1 32 ? 49.946 25.618 37.455 1.00 29.83 31 LYS C C 1
ATOM 2963 O O . LYS C 1 32 ? 51.087 25.233 37.052 1.00 28.91 31 LYS C O 1
ATOM 2969 N N . VAL C 1 33 ? 49.443 25.260 38.643 1.00 28.01 32 VAL C N 1
ATOM 2970 C CA . VAL C 1 33 ? 50.186 24.350 39.487 1.00 26.84 32 VAL C CA 1
ATOM 2971 C C . VAL C 1 33 ? 50.264 22.965 38.871 1.00 27.80 32 VAL C C 1
ATOM 2972 O O . VAL C 1 33 ? 51.340 22.365 38.870 1.00 27.90 32 VAL C O 1
ATOM 2976 N N . ASN C 1 34 ? 49.141 22.436 38.378 1.00 29.27 33 ASN C N 1
ATOM 2977 C CA . ASN C 1 34 ? 49.138 21.113 37.689 1.00 31.05 33 ASN C CA 1
ATOM 2978 C C . ASN C 1 34 ? 50.089 21.054 36.508 1.00 30.24 33 ASN C C 1
ATOM 2979 O O . ASN C 1 34 ? 50.658 20.004 36.239 1.00 30.65 33 ASN C O 1
ATOM 2984 N N . GLN C 1 35 ? 50.265 22.196 35.848 1.00 31.82 34 GLN C N 1
ATOM 2985 C CA . GLN C 1 35 ? 51.213 22.380 34.709 1.00 33.08 34 GLN C CA 1
ATOM 2986 C C . GLN C 1 35 ? 52.631 22.269 35.252 1.00 32.69 34 GLN C C 1
ATOM 2987 O O . GLN C 1 35 ? 53.463 21.676 34.637 1.00 29.14 34 GLN C O 1
ATOM 2993 N N . ARG C 1 36 ? 52.873 22.787 36.471 1.00 32.40 35 ARG C N 1
ATOM 2994 C CA . ARG C 1 36 ? 54.213 22.712 37.054 1.00 31.59 35 ARG C CA 1
ATOM 2995 C C . ARG C 1 36 ? 54.438 21.310 37.581 1.00 31.67 35 ARG C C 1
ATOM 2996 O O . ARG C 1 36 ? 55.521 20.763 37.446 1.00 31.60 35 ARG C O 1
ATOM 3004 N N . ILE C 1 37 ? 53.403 20.694 38.153 1.00 31.61 36 ILE C N 1
ATOM 3005 C CA . ILE C 1 37 ? 53.530 19.290 38.542 1.00 31.49 36 ILE C CA 1
ATOM 3006 C C . ILE C 1 37 ? 54.059 18.508 37.295 1.00 32.31 36 ILE C C 1
ATOM 3007 O O . ILE C 1 37 ? 55.085 17.826 37.361 1.00 33.64 36 ILE C O 1
ATOM 3012 N N . ALA C 1 38 ? 53.368 18.645 36.164 1.00 33.13 37 ALA C N 1
ATOM 3013 C CA . ALA C 1 38 ? 53.795 17.965 34.925 1.00 32.68 37 ALA C CA 1
ATOM 3014 C C . ALA C 1 38 ? 55.297 18.207 34.668 1.00 32.45 37 ALA C C 1
ATOM 3015 O O . ALA C 1 38 ? 56.057 17.281 34.538 1.00 34.62 37 ALA C O 1
ATOM 3017 N N . VAL C 1 39 ? 55.746 19.450 34.617 1.00 33.74 38 VAL C N 1
ATOM 3018 C CA . VAL C 1 39 ? 57.186 19.728 34.494 1.00 34.11 38 VAL C CA 1
ATOM 3019 C C . VAL C 1 39 ? 58.074 18.972 35.511 1.00 34.30 38 VAL C C 1
ATOM 3020 O O . VAL C 1 39 ? 59.103 18.381 35.124 1.00 35.49 38 VAL C O 1
ATOM 3024 N N . TYR C 1 40 ? 57.699 18.961 36.809 1.00 34.71 39 TYR C N 1
ATOM 3025 C CA . TYR C 1 40 ? 58.560 18.368 37.832 1.00 31.41 39 TYR C CA 1
ATOM 3026 C C . TYR C 1 40 ? 58.644 16.884 37.628 1.00 31.88 39 TYR C C 1
ATOM 3027 O O . TYR C 1 40 ? 59.709 16.298 37.824 1.00 31.58 39 TYR C O 1
ATOM 3036 N N . ARG C 1 41 ? 57.523 16.267 37.265 1.00 32.54 40 ARG C N 1
ATOM 3037 C CA . ARG C 1 41 ? 57.504 14.811 37.011 1.00 34.73 40 ARG C CA 1
ATOM 3038 C C . ARG C 1 41 ? 58.366 14.362 35.788 1.00 35.27 40 ARG C C 1
ATOM 3039 O O . ARG C 1 41 ? 58.977 13.290 35.835 1.00 34.22 40 ARG C O 1
ATOM 3047 N N . GLN C 1 42 ? 58.430 15.220 34.768 1.00 36.86 41 GLN C N 1
ATOM 3048 C CA . GLN C 1 42 ? 59.219 15.015 33.503 1.00 39.03 41 GLN C CA 1
ATOM 3049 C C . GLN C 1 42 ? 60.706 15.010 33.835 1.00 38.68 41 GLN C C 1
ATOM 3050 O O . GLN C 1 42 ? 61.487 14.328 33.169 1.00 39.02 41 GLN C O 1
ATOM 3056 N N . HIS C 1 43 ? 61.098 15.793 34.852 1.00 38.12 42 HIS C N 1
ATOM 3057 C CA . HIS C 1 43 ? 62.505 15.957 35.217 1.00 37.63 42 HIS C CA 1
ATOM 3058 C C . HIS C 1 43 ? 62.870 15.129 36.398 1.00 37.58 42 HIS C C 1
ATOM 3059 O O . HIS C 1 43 ? 63.986 15.258 36.927 1.00 37.38 42 HIS C O 1
ATOM 3066 N N . HIS C 1 44 ? 61.920 14.278 36.794 1.00 36.93 43 HIS C N 1
ATOM 3067 C CA . HIS C 1 44 ? 62.037 13.448 37.983 1.00 38.39 43 HIS C CA 1
ATOM 3068 C C . HIS C 1 44 ? 62.465 14.263 39.204 1.00 37.51 43 HIS C C 1
ATOM 3069 O O . HIS C 1 44 ? 63.368 13.874 39.938 1.00 37.51 43 HIS C O 1
ATOM 3076 N N . ALA C 1 45 ? 61.808 15.418 39.383 1.00 35.96 44 ALA C N 1
ATOM 3077 C CA . ALA C 1 45 ? 62.130 16.391 40.438 1.00 34.34 44 ALA C CA 1
ATOM 3078 C C . ALA C 1 45 ? 61.077 16.325 41.571 1.00 33.96 44 ALA C C 1
ATOM 3079 O O . ALA C 1 45 ? 59.884 16.131 41.277 1.00 34.67 44 ALA C O 1
ATOM 3081 N N . PRO C 1 46 ? 61.526 16.432 42.848 1.00 31.72 45 PRO C N 1
ATOM 3082 C CA . PRO C 1 46 ? 60.649 16.264 44.010 1.00 31.34 45 PRO C CA 1
ATOM 3083 C C . PRO C 1 46 ? 59.517 17.257 44.032 1.00 30.01 45 PRO C C 1
ATOM 3084 O O . PRO C 1 46 ? 59.703 18.446 43.781 1.00 29.28 45 PRO C O 1
ATOM 3088 N N . ILE C 1 47 ? 58.319 16.728 44.269 1.00 29.94 46 ILE C N 1
ATOM 3089 C CA . ILE C 1 47 ? 57.147 17.532 44.498 1.00 27.53 46 ILE C CA 1
ATOM 3090 C C . ILE C 1 47 ? 56.732 17.257 45.970 1.00 27.28 46 ILE C C 1
ATOM 3091 O O . ILE C 1 47 ? 56.629 16.105 46.410 1.00 27.49 46 ILE C O 1
ATOM 3096 N N . ILE C 1 48 ? 56.536 18.334 46.698 1.00 27.54 47 ILE C N 1
ATOM 3097 C CA . ILE C 1 48 ? 56.262 18.300 48.150 1.00 26.95 47 ILE C CA 1
ATOM 3098 C C . ILE C 1 48 ? 54.986 19.074 48.427 1.00 27.72 47 ILE C C 1
ATOM 3099 O O . ILE C 1 48 ? 54.950 20.281 48.207 1.00 28.07 47 ILE C O 1
ATOM 3104 N N . PHE C 1 49 ? 53.949 18.352 48.891 1.00 28.52 48 PHE C N 1
ATOM 3105 C CA . PHE C 1 49 ? 52.687 18.913 49.361 1.00 27.04 48 PHE C CA 1
ATOM 3106 C C . PHE C 1 49 ? 52.750 19.097 50.904 1.00 27.44 48 PHE C C 1
ATOM 3107 O O . PHE C 1 49 ? 53.102 18.169 51.655 1.00 28.88 48 PHE C O 1
ATOM 3115 N N . VAL C 1 50 ? 52.485 20.315 51.340 1.00 26.89 49 VAL C N 1
ATOM 3116 C CA . VAL C 1 50 ? 52.338 20.655 52.786 1.00 25.46 49 VAL C CA 1
ATOM 3117 C C . VAL C 1 50 ? 50.851 20.695 53.094 1.00 26.33 49 VAL C C 1
ATOM 3118 O O . VAL C 1 50 ? 50.086 21.350 52.371 1.00 27.23 49 VAL C O 1
ATOM 3122 N N . GLN C 1 51 ? 50.434 20.014 54.191 1.00 26.01 50 GLN C N 1
ATOM 3123 C CA . GLN C 1 51 ? 49.063 20.063 54.652 1.00 24.51 50 GLN C CA 1
ATOM 3124 C C . GLN C 1 51 ? 49.049 20.475 56.097 1.00 24.21 50 GLN C C 1
ATOM 3125 O O . GLN C 1 51 ? 49.716 19.869 56.902 1.00 22.93 50 GLN C O 1
ATOM 3131 N N . HIS C 1 52 ? 48.287 21.510 56.373 1.00 24.62 51 HIS C N 1
ATOM 3132 C CA . HIS C 1 52 ? 48.066 22.060 57.716 1.00 25.85 51 HIS C CA 1
ATOM 3133 C C . HIS C 1 52 ? 47.039 21.206 58.435 1.00 25.82 51 HIS C C 1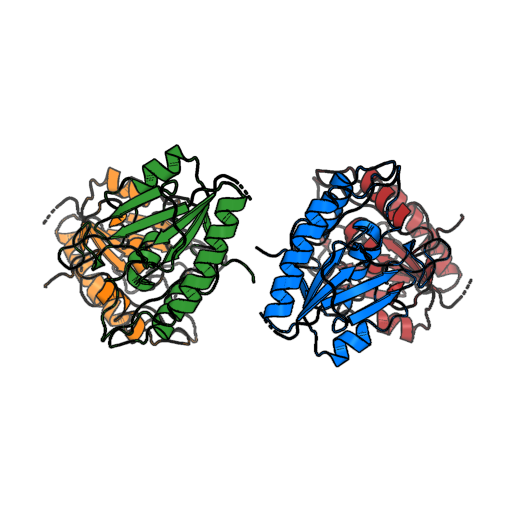
ATOM 3134 O O . HIS C 1 52 ? 46.104 20.680 57.822 1.00 26.05 51 HIS C O 1
ATOM 3141 N N . GLU C 1 53 ? 47.180 21.113 59.755 1.00 26.51 52 GLU C N 1
ATOM 3142 C CA . GLU C 1 53 ? 46.176 20.454 60.552 1.00 26.60 52 GLU C CA 1
ATOM 3143 C C . GLU C 1 53 ? 45.903 21.313 61.816 1.00 27.24 52 GLU C C 1
ATOM 3144 O O . GLU C 1 53 ? 46.809 21.941 62.371 1.00 25.65 52 GLU C O 1
ATOM 3150 N N . GLU C 1 54 ? 44.644 21.347 62.208 1.00 27.87 53 GLU C N 1
ATOM 3151 C CA . GLU C 1 54 ? 44.228 22.105 63.394 1.00 30.03 53 GLU C CA 1
ATOM 3152 C C . GLU C 1 54 ? 42.773 21.746 63.714 1.00 30.21 53 GLU C C 1
ATOM 3153 O O . GLU C 1 54 ? 42.088 21.059 62.935 1.00 28.77 53 GLU C O 1
ATOM 3159 N N . THR C 1 55 ? 42.263 22.211 64.847 1.00 31.76 54 THR C N 1
ATOM 3160 C CA . THR C 1 55 ? 40.958 21.702 65.259 1.00 33.53 54 THR C CA 1
ATOM 3161 C C . THR C 1 55 ? 39.912 21.927 64.139 1.00 34.17 54 THR C C 1
ATOM 3162 O O . THR C 1 55 ? 39.095 21.062 63.865 1.00 33.15 54 THR C O 1
ATOM 3166 N N . GLU C 1 56 ? 40.003 23.048 63.433 1.00 36.44 55 GLU C N 1
ATOM 3167 C CA . GLU C 1 56 ? 39.109 23.320 62.306 1.00 38.74 55 GLU C CA 1
ATOM 3168 C C . GLU C 1 56 ? 39.560 22.691 60.975 1.00 38.75 55 GLU C C 1
ATOM 3169 O O . GLU C 1 56 ? 38.901 22.843 59.951 1.00 40.48 55 GLU C O 1
ATOM 3175 N N . LEU C 1 57 ? 40.690 21.989 60.972 1.00 37.61 56 LEU C N 1
ATOM 3176 C CA . LEU C 1 57 ? 41.113 21.218 59.796 1.00 34.81 56 LEU C CA 1
ATOM 3177 C C . LEU C 1 57 ? 41.659 19.860 60.270 1.00 32.34 56 LEU C C 1
ATOM 3178 O O . LEU C 1 57 ? 42.866 19.619 60.193 1.00 32.27 56 LEU C O 1
ATOM 3183 N N . PRO C 1 58 ? 40.785 18.995 60.809 1.00 31.21 57 PRO C N 1
ATOM 3184 C CA . PRO C 1 58 ? 41.341 17.822 61.526 1.00 29.40 57 PRO C CA 1
ATOM 3185 C C . PRO C 1 58 ? 42.162 16.871 60.627 1.00 27.60 57 PRO C C 1
ATOM 3186 O O . PRO C 1 58 ? 41.739 16.552 59.518 1.00 27.07 57 PRO C O 1
ATOM 3190 N N . PHE C 1 59 ? 43.305 16.427 61.119 1.00 25.96 58 PHE C N 1
ATOM 3191 C CA . PHE C 1 59 ? 44.164 15.586 60.345 1.00 27.81 58 PHE C CA 1
ATOM 3192 C C . PHE C 1 59 ? 43.377 14.417 59.750 1.00 27.75 58 PHE C C 1
ATOM 3193 O O . PHE C 1 59 ? 42.650 13.733 60.466 1.00 26.51 58 PHE C O 1
ATOM 3201 N N . GLY C 1 60 ? 43.579 14.163 58.456 1.00 26.62 59 GLY C N 1
ATOM 3202 C CA . GLY C 1 60 ? 42.966 13.022 57.777 1.00 26.86 59 GLY C CA 1
ATOM 3203 C C . GLY C 1 60 ? 41.502 13.174 57.406 1.00 28.19 59 GLY C C 1
ATOM 3204 O O . GLY C 1 60 ? 40.940 12.259 56.839 1.00 29.19 59 GLY C O 1
ATOM 3205 N N . SER C 1 61 ? 40.850 14.272 57.812 1.00 29.40 60 SER C N 1
ATOM 3206 C CA . SER C 1 61 ? 39.425 14.497 57.524 1.00 28.59 60 SER C CA 1
ATOM 3207 C C . SER C 1 61 ? 39.248 14.851 56.025 1.00 29.41 60 SER C C 1
ATOM 3208 O O . SER C 1 61 ? 40.234 15.128 55.311 1.00 28.60 60 SER C O 1
ATOM 3211 N N . ASP C 1 62 ? 37.992 14.834 55.568 1.00 29.65 61 ASP C N 1
ATOM 3212 C CA . ASP C 1 62 ? 37.654 15.227 54.190 1.00 31.21 61 ASP C CA 1
ATOM 3213 C C . ASP C 1 62 ? 38.121 16.646 53.947 1.00 30.89 61 ASP C C 1
ATOM 3214 O O . ASP C 1 62 ? 38.641 16.925 52.892 1.00 31.96 61 ASP C O 1
ATOM 3219 N N . SER C 1 63 ? 37.972 17.532 54.925 1.00 29.87 62 SER C N 1
ATOM 3220 C CA . SER C 1 63 ? 38.302 18.942 54.739 1.00 31.03 62 SER C CA 1
ATOM 3221 C C . SER C 1 63 ? 39.826 19.211 54.728 1.00 30.72 62 SER C C 1
ATOM 3222 O O . SER C 1 63 ? 40.307 20.176 54.114 1.00 30.74 62 SER C O 1
ATOM 3225 N N . TRP C 1 64 ? 40.566 18.349 55.403 1.00 28.31 63 TRP C N 1
ATOM 3226 C CA . TRP C 1 64 ? 42.036 18.395 55.396 1.00 27.36 63 TRP C CA 1
ATOM 3227 C C . TRP C 1 64 ? 42.682 17.911 54.087 1.00 27.34 63 TRP C C 1
ATOM 3228 O O . TRP C 1 64 ? 43.827 18.261 53.810 1.00 27.90 63 TRP C O 1
ATOM 3239 N N . GLN C 1 65 ? 41.953 17.099 53.325 1.00 27.43 64 GLN C N 1
ATOM 3240 C CA . GLN C 1 65 ? 42.445 16.514 52.083 1.00 28.79 64 GLN C CA 1
ATOM 3241 C C . GLN C 1 65 ? 42.718 17.587 51.009 1.00 29.70 64 GLN C C 1
ATOM 3242 O O . GLN C 1 65 ? 42.106 18.662 50.983 1.00 29.94 64 GLN C O 1
ATOM 3248 N N . LEU C 1 66 ? 43.669 17.283 50.139 1.00 31.35 65 LEU C N 1
ATOM 3249 C CA . LEU C 1 66 ? 44.009 18.152 49.045 1.00 31.56 65 LEU C CA 1
ATOM 3250 C C . LEU C 1 66 ? 42.826 18.211 48.073 1.00 32.60 65 LEU C C 1
ATOM 3251 O O . LEU C 1 66 ? 42.113 17.208 47.893 1.00 33.89 65 LEU C O 1
ATOM 3256 N N . PHE C 1 67 ? 42.613 19.392 47.498 1.00 32.54 66 PHE C N 1
ATOM 3257 C CA . PHE C 1 67 ? 41.758 19.593 46.323 1.00 33.29 66 PHE C CA 1
ATOM 3258 C C . PHE C 1 67 ? 41.921 18.441 45.344 1.00 33.64 66 PHE C C 1
ATOM 3259 O O . PHE C 1 67 ? 43.038 18.067 44.966 1.00 32.70 66 PHE C O 1
ATOM 3267 N N . GLU C 1 68 ? 40.805 17.840 44.959 1.00 35.11 67 GLU C N 1
ATOM 3268 C CA . GLU C 1 68 ? 40.874 16.665 44.084 1.00 37.04 67 GLU C CA 1
ATOM 3269 C C . GLU C 1 68 ? 41.392 16.988 42.675 1.00 36.63 67 GLU C C 1
ATOM 3270 O O . GLU C 1 68 ? 41.856 16.084 41.988 1.00 35.54 67 GLU C O 1
ATOM 3276 N N . LYS C 1 69 ? 41.340 18.265 42.283 1.00 35.96 68 LYS C N 1
ATOM 3277 C CA . LYS C 1 69 ? 41.847 18.696 40.975 1.00 36.38 68 LYS C CA 1
ATOM 3278 C C . LYS C 1 69 ? 43.367 18.527 40.836 1.00 36.12 68 LYS C C 1
ATOM 3279 O O . LYS C 1 69 ? 43.857 18.324 39.739 1.00 35.11 68 LYS C O 1
ATOM 3285 N N . LEU C 1 70 ? 44.105 18.600 41.948 1.00 34.83 69 LEU C N 1
ATOM 3286 C CA . LEU C 1 70 ? 45.558 18.412 41.924 1.00 34.76 69 LEU C CA 1
ATOM 3287 C C . LEU C 1 70 ? 45.971 17.003 41.516 1.00 35.41 69 LEU C C 1
ATOM 3288 O O . LEU C 1 70 ? 45.384 16.009 41.990 1.00 35.65 69 LEU C O 1
ATOM 3293 N N . ASP C 1 71 ? 46.980 16.930 40.640 1.00 36.94 70 ASP C N 1
ATOM 3294 C CA . ASP C 1 71 ? 47.534 15.664 40.154 1.00 37.61 70 ASP C CA 1
ATOM 3295 C C . ASP C 1 71 ? 48.648 15.264 41.109 1.00 37.63 70 ASP C C 1
ATOM 3296 O O . ASP C 1 71 ? 49.793 15.682 40.934 1.00 37.99 70 ASP C O 1
ATOM 3301 N N . THR C 1 72 ? 48.328 14.436 42.088 1.00 37.88 71 THR C N 1
ATOM 3302 C CA . THR C 1 72 ? 49.299 13.961 43.054 1.00 38.97 71 THR C CA 1
ATOM 3303 C C . THR C 1 72 ? 49.649 12.509 42.772 1.00 40.51 71 THR C C 1
ATOM 3304 O O . THR C 1 72 ? 48.960 11.806 42.012 1.00 41.39 71 THR C O 1
ATOM 3308 N N . GLN C 1 73 ? 50.730 12.042 43.370 1.00 41.53 72 GLN C N 1
ATOM 3309 C CA . GLN C 1 73 ? 51.082 10.645 43.218 1.00 42.71 72 GLN C CA 1
ATOM 3310 C C . GLN C 1 73 ? 51.502 10.140 44.561 1.00 42.55 72 GLN C C 1
ATOM 3311 O O . GLN C 1 73 ? 52.029 10.916 45.374 1.00 42.81 72 GLN C O 1
ATOM 3317 N N . PRO C 1 74 ? 51.226 8.849 44.836 1.00 42.70 73 PRO C N 1
ATOM 3318 C CA . PRO C 1 74 ? 51.678 8.243 46.076 1.00 42.05 73 PRO C CA 1
ATOM 3319 C C . PRO C 1 74 ? 53.175 8.463 46.344 1.00 41.41 73 PRO C C 1
ATOM 3320 O O . PRO C 1 74 ? 53.602 8.456 47.527 1.00 41.99 73 PRO C O 1
ATOM 3324 N N . THR C 1 75 ? 53.918 8.703 45.260 1.00 40.38 74 THR C N 1
ATOM 3325 C CA . THR C 1 75 ? 55.370 8.919 45.245 1.00 39.08 74 THR C CA 1
ATOM 3326 C C . THR C 1 75 ? 55.889 10.333 45.548 1.00 36.88 74 THR C C 1
ATOM 3327 O O . THR C 1 75 ? 57.066 10.527 45.849 1.00 35.95 74 THR C O 1
ATOM 3331 N N . ASP C 1 76 ? 55.007 11.308 45.463 1.00 35.03 75 ASP C N 1
ATOM 3332 C CA . ASP C 1 76 ? 55.273 12.662 45.975 1.00 33.93 75 ASP C CA 1
ATOM 3333 C C . ASP C 1 76 ? 55.526 12.658 47.493 1.00 32.41 75 ASP C C 1
ATOM 3334 O O . ASP C 1 76 ? 55.291 11.630 48.126 1.00 33.14 75 ASP C O 1
ATOM 3339 N N . PHE C 1 77 ? 56.057 13.763 48.036 1.00 30.63 76 PHE C N 1
ATOM 3340 C CA . PHE C 1 77 ? 56.325 13.900 49.496 1.00 30.04 76 PHE C CA 1
ATOM 3341 C C . PHE C 1 77 ? 55.202 14.688 50.138 1.00 29.20 76 PHE C C 1
ATOM 3342 O O . PHE C 1 77 ? 54.575 15.511 49.473 1.00 27.01 76 PHE C O 1
ATOM 3350 N N . PHE C 1 78 ? 54.892 14.380 51.402 1.00 28.17 77 PHE C N 1
ATOM 3351 C CA . PHE C 1 78 ? 53.772 15.036 52.089 1.00 28.37 77 PHE C CA 1
ATOM 3352 C C . PHE C 1 78 ? 54.271 15.442 53.442 1.00 26.75 77 PHE C C 1
ATOM 3353 O O . PHE C 1 78 ? 54.863 14.630 54.119 1.00 26.46 77 PHE C O 1
ATOM 3361 N N . ILE C 1 79 ? 54.110 16.732 53.762 1.00 27.75 78 ILE C N 1
ATOM 3362 C CA . ILE C 1 79 ? 54.580 17.330 55.017 1.00 27.90 78 ILE C CA 1
ATOM 3363 C C . ILE C 1 79 ? 53.372 17.776 55.864 1.00 27.86 78 ILE C C 1
ATOM 3364 O O . ILE C 1 79 ? 52.549 18.567 55.429 1.00 26.95 78 ILE C O 1
ATOM 3369 N N . ARG C 1 80 ? 53.301 17.306 57.108 1.00 27.64 79 ARG C N 1
ATOM 3370 C CA . ARG C 1 80 ? 52.266 17.803 58.010 1.00 28.02 79 ARG C CA 1
ATOM 3371 C C . ARG C 1 80 ? 52.835 19.011 58.737 1.00 29.65 79 ARG C C 1
ATOM 3372 O O . ARG C 1 80 ? 53.986 18.979 59.211 1.00 30.70 79 ARG C O 1
ATOM 3380 N N . LYS C 1 81 ? 51.991 20.015 58.946 1.00 30.08 80 LYS C N 1
ATOM 3381 C CA . LYS C 1 81 ? 52.354 21.170 59.747 1.00 29.21 80 LYS C CA 1
ATOM 3382 C C . LYS C 1 81 ? 51.189 21.664 60.577 1.00 29.69 80 LYS C C 1
ATOM 3383 O O . LYS C 1 81 ? 50.030 21.433 60.253 1.00 28.24 80 LYS C O 1
ATOM 3389 N N . THR C 1 82 ? 51.531 22.416 61.620 1.00 31.13 81 THR C N 1
ATOM 3390 C CA . THR C 1 82 ? 50.544 22.963 62.561 1.00 33.07 81 THR C CA 1
ATOM 3391 C C . THR C 1 82 ? 50.593 24.525 62.726 1.00 34.60 81 THR C C 1
ATOM 3392 O O . THR C 1 82 ? 49.668 25.107 63.305 1.00 34.72 81 THR C O 1
ATOM 3396 N N . HIS C 1 83 ? 51.643 25.186 62.213 1.00 33.98 82 HIS C N 1
ATOM 3397 C CA . HIS C 1 83 ? 51.789 26.655 62.227 1.00 33.63 82 HIS C CA 1
ATOM 3398 C C . HIS C 1 83 ? 51.863 27.232 60.810 1.00 33.58 82 HIS C C 1
ATOM 3399 O O . HIS C 1 83 ? 52.151 26.473 59.857 1.00 33.30 82 HIS C O 1
ATOM 3406 N N . ALA C 1 84 ? 51.653 28.554 60.630 1.00 32.38 83 ALA C N 1
ATOM 3407 C CA . ALA C 1 84 ? 51.835 29.172 59.259 1.00 31.60 83 ALA C CA 1
ATOM 3408 C C . ALA C 1 84 ? 53.176 28.833 58.693 1.00 30.97 83 ALA C C 1
ATOM 3409 O O . ALA C 1 84 ? 53.302 28.599 57.466 1.00 31.41 83 ALA C O 1
ATOM 3411 N N . ASN C 1 85 ? 54.193 28.798 59.543 1.00 29.51 84 ASN C N 1
ATOM 3412 C CA . ASN C 1 85 ? 55.543 28.405 59.053 1.00 30.27 84 ASN C CA 1
ATOM 3413 C C . ASN C 1 85 ? 55.656 26.893 58.709 1.00 30.20 84 ASN C C 1
ATOM 3414 O O . ASN C 1 85 ? 55.654 26.042 59.623 1.00 29.55 84 ASN C O 1
ATOM 3419 N N . ALA C 1 86 ? 55.812 26.540 57.416 1.00 29.41 85 ALA C N 1
ATOM 3420 C CA . ALA C 1 86 ? 55.976 25.126 57.000 1.00 27.22 85 ALA C CA 1
ATOM 3421 C C . ALA C 1 86 ? 57.228 24.464 57.548 1.00 26.43 85 ALA C C 1
ATOM 3422 O O . ALA C 1 86 ? 57.374 23.237 57.454 1.00 28.51 85 ALA C O 1
ATOM 3424 N N . PHE C 1 87 ? 58.157 25.234 58.104 1.00 25.94 86 PHE C N 1
ATOM 3425 C CA . PHE C 1 87 ? 59.378 24.651 58.666 1.00 26.71 86 PHE C CA 1
ATOM 3426 C C . PHE C 1 87 ? 59.247 24.416 60.192 1.00 27.10 86 PHE C C 1
ATOM 3427 O O . PHE C 1 87 ? 60.005 23.660 60.771 1.00 28.59 86 PHE C O 1
ATOM 3435 N N . TYR C 1 88 ? 58.290 25.081 60.812 1.00 27.68 87 TYR C N 1
ATOM 3436 C CA . TYR C 1 88 ? 58.206 25.174 62.283 1.00 29.80 87 TYR C CA 1
ATOM 3437 C C . TYR C 1 88 ? 57.683 23.874 62.880 1.00 29.15 87 TYR C C 1
ATOM 3438 O O . TYR C 1 88 ? 56.499 23.564 62.713 1.00 29.99 87 TYR C O 1
ATOM 3447 N N . GLN C 1 89 ? 58.591 23.125 63.522 1.00 31.35 88 GLN C N 1
ATOM 3448 C CA . GLN C 1 89 ? 58.313 21.813 64.170 1.00 31.86 88 GLN C CA 1
ATOM 3449 C C . GLN C 1 89 ? 57.838 20.737 63.166 1.00 31.80 88 GLN C C 1
ATOM 3450 O O . GLN C 1 89 ? 57.026 19.881 63.488 1.00 31.63 88 GLN C O 1
ATOM 3456 N N . THR C 1 90 ? 58.359 20.799 61.935 1.00 29.93 89 THR C N 1
ATOM 3457 C CA . THR C 1 90 ? 58.048 19.810 60.921 1.00 29.20 89 THR C CA 1
ATOM 3458 C C . THR C 1 90 ? 59.335 19.151 60.457 1.00 29.27 89 THR C C 1
ATOM 3459 O O . THR C 1 90 ? 60.454 19.559 60.842 1.00 28.11 89 THR C O 1
ATOM 3463 N N . ASN C 1 91 ? 59.198 18.150 59.589 1.00 28.95 90 ASN C N 1
ATOM 3464 C CA . ASN C 1 91 ? 60.406 17.545 59.025 1.00 30.18 90 ASN C CA 1
ATOM 3465 C C . ASN C 1 91 ? 60.795 18.113 57.641 1.00 28.91 90 ASN C C 1
ATOM 3466 O O . ASN C 1 91 ? 61.597 17.502 56.907 1.00 28.06 90 ASN C O 1
ATOM 3471 N N . LEU C 1 92 ? 60.240 19.275 57.320 1.00 27.81 91 LEU C N 1
ATOM 3472 C CA . LEU C 1 92 ? 60.458 19.862 55.961 1.00 28.72 91 LEU C CA 1
ATOM 3473 C C . LEU C 1 92 ? 61.943 20.064 55.698 1.00 29.90 91 LEU C C 1
ATOM 3474 O O . LEU C 1 92 ? 62.459 19.620 54.691 1.00 31.83 91 LEU C O 1
ATOM 3479 N N . ASN C 1 93 ? 62.646 20.714 56.604 1.00 32.09 92 ASN C N 1
ATOM 3480 C CA . ASN C 1 93 ? 64.074 20.937 56.438 1.00 35.03 92 ASN C CA 1
ATOM 3481 C C . ASN C 1 93 ? 64.907 19.651 56.339 1.00 35.45 92 ASN C C 1
ATOM 3482 O O . ASN C 1 93 ? 65.923 19.621 55.626 1.00 35.20 92 ASN C O 1
ATOM 3487 N N . ASP C 1 94 ? 64.461 18.596 57.028 1.00 35.04 93 ASP C N 1
ATOM 3488 C CA . ASP C 1 94 ? 65.131 17.295 56.979 1.00 36.23 93 ASP C CA 1
ATOM 3489 C C . ASP C 1 94 ? 64.893 16.601 55.649 1.00 34.86 93 ASP C C 1
ATOM 3490 O O . ASP C 1 94 ? 65.791 15.980 55.086 1.00 36.42 93 ASP C O 1
ATOM 3495 N N . LEU C 1 95 ? 63.657 16.660 55.186 1.00 34.60 94 LEU C N 1
ATOM 3496 C CA . LEU C 1 95 ? 63.311 16.158 53.884 1.00 34.05 94 LEU C CA 1
ATOM 3497 C C . LEU C 1 95 ? 64.154 16.874 52.802 1.00 33.68 94 LEU C C 1
ATOM 3498 O O . LEU C 1 95 ? 64.751 16.203 51.940 1.00 32.84 94 LEU C O 1
ATOM 3503 N N . LEU C 1 96 ? 64.232 18.205 52.884 1.00 32.76 95 LEU C N 1
ATOM 3504 C CA . LEU C 1 96 ? 64.959 19.018 51.895 1.00 33.72 95 LEU C CA 1
ATOM 3505 C C . LEU C 1 96 ? 66.463 18.690 51.868 1.00 35.09 95 LEU C C 1
ATOM 3506 O O . LEU C 1 96 ? 67.081 18.606 50.791 1.00 33.61 95 LEU C O 1
ATOM 3511 N N . THR C 1 97 ? 67.033 18.475 53.055 1.00 35.71 96 THR C N 1
ATOM 3512 C CA . THR C 1 97 ? 68.442 18.050 53.184 1.00 38.08 96 THR C CA 1
ATOM 3513 C C . THR C 1 97 ? 68.658 16.670 52.579 1.00 38.61 96 THR C C 1
ATOM 3514 O O . THR C 1 97 ? 69.509 16.501 51.721 1.00 39.48 96 THR C O 1
ATOM 3518 N N . GLU C 1 98 ? 67.871 15.696 53.035 1.00 39.73 97 GLU C N 1
ATOM 3519 C CA . GLU C 1 98 ? 67.868 14.322 52.522 1.00 41.22 97 GLU C CA 1
ATOM 3520 C C . GLU C 1 98 ? 67.770 14.266 50.996 1.00 39.56 97 GLU C C 1
ATOM 3521 O O . GLU C 1 98 ? 68.363 13.386 50.368 1.00 38.81 97 GLU C O 1
ATOM 3527 N N . GLN C 1 99 ? 67.021 15.203 50.413 1.00 37.69 98 GLN C N 1
ATOM 3528 C CA . GLN C 1 99 ? 66.788 15.242 48.968 1.00 36.55 98 GLN C CA 1
ATOM 3529 C C . GLN C 1 99 ? 67.835 16.111 48.219 1.00 35.91 98 GLN C C 1
ATOM 3530 O O . GLN C 1 99 ? 67.767 16.300 46.983 1.00 35.41 98 GLN C O 1
ATOM 3536 N N . ALA C 1 100 ? 68.800 16.640 48.978 1.00 34.48 99 ALA C N 1
ATOM 3537 C CA . ALA C 1 100 ? 69.769 17.614 48.484 1.00 33.44 99 ALA C CA 1
ATOM 3538 C C . ALA C 1 100 ? 69.115 18.732 47.635 1.00 33.04 99 ALA C C 1
ATOM 3539 O O . ALA C 1 100 ? 69.514 19.005 46.482 1.00 33.21 99 ALA C O 1
ATOM 3541 N N . VAL C 1 101 ? 68.098 19.377 48.215 1.00 32.76 100 VAL C N 1
ATOM 3542 C CA . VAL C 1 101 ? 67.345 20.466 47.569 1.00 32.26 100 VAL C CA 1
ATOM 3543 C C . VAL C 1 101 ? 67.891 21.840 48.033 1.00 33.05 100 VAL C C 1
ATOM 3544 O O . VAL C 1 101 ? 67.892 22.141 49.230 1.00 32.59 100 VAL C O 1
ATOM 3548 N N . GLN C 1 102 ? 68.371 22.655 47.084 1.00 33.20 101 GLN C N 1
ATOM 3549 C CA . GLN C 1 102 ? 68.791 24.051 47.359 1.00 33.21 101 GLN C CA 1
ATOM 3550 C C . GLN C 1 102 ? 67.727 25.101 46.893 1.00 31.96 101 GLN C C 1
ATOM 3551 O O . GLN C 1 102 ? 67.627 26.227 47.426 1.00 31.52 101 GLN C O 1
ATOM 3557 N N . THR C 1 103 ? 66.908 24.711 45.909 1.00 31.08 102 THR C N 1
ATOM 3558 C CA . THR C 1 103 ? 66.015 25.653 45.254 1.00 28.96 102 THR C CA 1
ATOM 3559 C C . THR C 1 103 ? 64.588 25.202 45.447 1.00 27.92 102 THR C C 1
ATOM 3560 O O . THR C 1 103 ? 64.276 24.018 45.256 1.00 26.37 102 THR C O 1
ATOM 3564 N N . LEU C 1 104 ? 63.734 26.165 45.843 1.00 26.23 103 LEU C N 1
ATOM 3565 C CA . LEU C 1 104 ? 62.332 25.892 46.087 1.00 25.85 103 LEU C CA 1
ATOM 3566 C C . LEU C 1 104 ? 61.458 26.718 45.191 1.00 24.97 103 LEU C C 1
ATOM 3567 O O . LEU C 1 104 ? 61.533 27.937 45.207 1.00 26.63 103 LEU C O 1
ATOM 3572 N N . GLU C 1 105 ? 60.597 26.065 44.423 1.00 25.09 104 GLU C N 1
ATOM 3573 C CA . GLU C 1 105 ? 59.570 26.825 43.688 1.00 26.47 104 GLU C CA 1
ATOM 3574 C C . GLU C 1 105 ? 58.281 26.685 44.535 1.00 25.64 104 GLU C C 1
ATOM 3575 O O . GLU C 1 105 ? 57.752 25.583 44.630 1.00 25.51 104 GLU C O 1
ATOM 3581 N N . ILE C 1 106 ? 57.791 27.792 45.084 1.00 25.10 105 ILE C N 1
ATOM 3582 C CA . ILE C 1 106 ? 56.752 27.780 46.132 1.00 26.74 105 ILE C CA 1
ATOM 3583 C C . ILE C 1 106 ? 55.436 28.262 45.568 1.00 27.48 105 ILE C C 1
ATOM 3584 O O . ILE C 1 106 ? 55.427 29.229 44.822 1.00 26.21 105 ILE C O 1
ATOM 3589 N N . ALA C 1 107 ? 54.334 27.561 45.885 1.00 26.39 106 ALA C N 1
ATOM 3590 C CA . ALA C 1 107 ? 52.973 27.995 45.535 1.00 25.27 106 ALA C CA 1
ATOM 3591 C C . ALA C 1 107 ? 52.115 27.618 46.718 1.00 25.33 106 ALA C C 1
ATOM 3592 O O . ALA C 1 107 ? 52.545 26.771 47.538 1.00 23.80 106 ALA C O 1
ATOM 3594 N N . GLY C 1 108 ? 50.944 28.233 46.818 1.00 25.29 107 GLY C N 1
ATOM 3595 C CA . GLY C 1 108 ? 49.976 27.769 47.823 1.00 26.69 107 GLY C CA 1
ATOM 3596 C C . GLY C 1 108 ? 49.032 28.834 48.310 1.00 26.13 107 GLY C C 1
ATOM 3597 O O . GLY C 1 108 ? 48.941 29.922 47.732 1.00 26.11 107 GLY C O 1
ATOM 3598 N N . VAL C 1 109 ? 48.351 28.499 49.416 1.00 26.92 108 VAL C N 1
ATOM 3599 C CA . VAL C 1 109 ? 47.368 29.379 50.078 1.00 26.18 108 VAL C CA 1
ATOM 3600 C C . VAL C 1 109 ? 47.658 29.264 51.601 1.00 26.30 108 VAL C C 1
ATOM 3601 O O . VAL C 1 109 ? 48.284 28.299 52.013 1.00 24.73 108 VAL C O 1
ATOM 3605 N N . GLN C 1 110 ? 47.319 30.267 52.410 1.00 25.19 109 GLN C N 1
ATOM 3606 C CA . GLN C 1 110 ? 46.841 31.576 51.986 1.00 25.37 109 GLN C CA 1
ATOM 3607 C C . GLN C 1 110 ? 48.041 32.467 51.881 1.00 24.67 109 GLN C C 1
ATOM 3608 O O . GLN C 1 110 ? 48.937 32.381 52.707 1.00 25.61 109 GLN C O 1
ATOM 3614 N N . THR C 1 111 ? 48.035 33.336 50.886 1.00 26.11 110 THR C N 1
ATOM 3615 C CA . THR C 1 111 ? 49.109 34.295 50.542 1.00 26.22 110 THR C CA 1
ATOM 3616 C C . THR C 1 111 ? 49.801 34.931 51.768 1.00 26.27 110 THR C C 1
ATOM 3617 O O . THR C 1 111 ? 51.026 34.893 51.872 1.00 25.72 110 THR C O 1
ATOM 3621 N N . GLU C 1 112 ? 49.011 35.517 52.681 1.00 24.01 111 GLU C N 1
ATOM 3622 C CA . GLU C 1 112 ? 49.593 36.382 53.697 1.00 23.42 111 GLU C CA 1
ATOM 3623 C C . GLU C 1 112 ? 49.999 35.589 54.935 1.00 23.06 111 GLU C C 1
ATOM 3624 O O . GLU C 1 112 ? 50.653 36.150 55.829 1.00 23.69 111 GLU C O 1
ATOM 3630 N N . PHE C 1 113 ? 49.572 34.331 55.007 1.00 22.65 112 PHE C N 1
ATOM 3631 C CA . PHE C 1 113 ? 49.795 33.530 56.219 1.00 26.17 112 PHE C CA 1
ATOM 3632 C C . PHE C 1 113 ? 50.878 32.529 55.869 1.00 26.27 112 PHE C C 1
ATOM 3633 O O . PHE C 1 113 ? 52.072 32.856 55.905 1.00 26.86 112 PHE C O 1
ATOM 3641 N N . CYS C 1 114 ? 50.466 31.313 55.552 1.00 26.70 113 CYS C N 1
ATOM 3642 C CA . CYS C 1 114 ? 51.398 30.208 55.397 1.00 28.38 113 CYS C CA 1
ATOM 3643 C C . CYS C 1 114 ? 52.406 30.436 54.300 1.00 26.24 113 CYS C C 1
ATOM 3644 O O . CYS C 1 114 ? 53.607 30.055 54.409 1.00 24.25 113 CYS C O 1
ATOM 3647 N N . VAL C 1 115 ? 51.946 31.076 53.231 1.00 26.14 114 VAL C N 1
ATOM 3648 C CA . VAL C 1 115 ? 52.807 31.185 52.020 1.00 23.88 114 VAL C CA 1
ATOM 3649 C C . VAL C 1 115 ? 53.865 32.241 52.304 1.00 23.79 114 VAL C C 1
ATOM 3650 O O . VAL C 1 115 ? 55.052 31.975 52.186 1.00 24.05 114 VAL C O 1
ATOM 3654 N N . ASP C 1 116 ? 53.430 33.434 52.670 1.00 22.95 115 ASP C N 1
ATOM 3655 C CA . ASP C 1 116 ? 54.343 34.494 53.044 1.00 24.53 115 ASP C CA 1
ATOM 3656 C C . ASP C 1 116 ? 55.343 34.003 54.100 1.00 24.48 115 ASP C C 1
ATOM 3657 O O . ASP C 1 116 ? 56.545 34.126 53.927 1.00 23.56 115 ASP C O 1
ATOM 3662 N N . THR C 1 117 ? 54.836 33.483 55.230 1.00 23.40 116 THR C N 1
ATOM 3663 C CA . THR C 1 117 ? 55.750 32.957 56.260 1.00 22.43 116 THR C CA 1
ATOM 3664 C C . THR C 1 117 ? 56.815 31.970 55.707 1.00 23.95 116 THR C C 1
ATOM 3665 O O . THR C 1 117 ? 58.019 32.068 55.996 1.00 24.26 116 THR C O 1
ATOM 3669 N N . THR C 1 118 ? 56.341 30.983 54.959 1.00 24.35 117 THR C N 1
ATOM 3670 C CA . THR C 1 118 ? 57.218 29.933 54.479 1.00 25.38 117 THR C CA 1
ATOM 3671 C C . THR C 1 118 ? 58.289 30.466 53.488 1.00 24.09 117 THR C C 1
ATOM 3672 O O . THR C 1 118 ? 59.411 29.993 53.477 1.00 24.45 117 THR C O 1
ATOM 3676 N N . ILE C 1 119 ? 57.930 31.459 52.700 1.00 25.24 118 ILE C N 1
ATOM 3677 C CA . ILE C 1 119 ? 58.875 32.170 51.770 1.00 25.81 118 ILE C CA 1
ATOM 3678 C C . ILE C 1 119 ? 59.942 32.974 52.553 1.00 25.83 118 ILE C C 1
ATOM 3679 O O . ILE C 1 119 ? 61.137 32.871 52.314 1.00 24.21 118 ILE C O 1
ATOM 3684 N N . ARG C 1 120 ? 59.508 33.767 53.530 1.00 25.51 119 ARG C N 1
ATOM 3685 C CA . ARG C 1 120 ? 60.473 34.528 54.340 1.00 25.72 119 ARG C CA 1
ATOM 3686 C C . ARG C 1 120 ? 61.402 33.594 55.132 1.00 26.19 119 ARG C C 1
ATOM 3687 O O . ARG C 1 120 ? 62.662 33.817 55.224 1.00 26.77 119 ARG C O 1
ATOM 3703 N N . ALA C 1 122 ? 62.162 30.304 54.292 1.00 26.79 121 ALA C N 1
ATOM 3704 C CA . ALA C 1 122 ? 63.040 29.551 53.356 1.00 26.76 121 ALA C CA 1
ATOM 3705 C C . ALA C 1 122 ? 64.184 30.429 52.918 1.00 27.08 121 ALA C C 1
ATOM 3706 O O . ALA C 1 122 ? 65.331 29.968 52.807 1.00 28.64 121 ALA C O 1
ATOM 3708 N N . HIS C 1 123 ? 63.874 31.686 52.613 1.00 27.34 122 HIS C N 1
ATOM 3709 C CA . HIS C 1 123 ? 64.904 32.592 52.097 1.00 27.45 122 HIS C CA 1
ATOM 3710 C C . HIS C 1 123 ? 65.939 32.821 53.221 1.00 27.87 122 HIS C C 1
ATOM 3711 O O . HIS C 1 123 ? 67.166 32.741 53.010 1.00 26.11 122 HIS C O 1
ATOM 3718 N N . GLY C 1 124 ? 65.438 33.071 54.433 1.00 26.36 123 GLY C N 1
ATOM 3719 C CA . GLY C 1 124 ? 66.255 33.260 55.623 1.00 25.08 123 GLY C CA 1
ATOM 3720 C C . GLY C 1 124 ? 67.143 32.096 56.014 1.00 26.17 123 GLY C C 1
ATOM 3721 O O . GLY C 1 124 ? 68.209 32.308 56.570 1.00 26.66 123 GLY C O 1
ATOM 3722 N N . LEU C 1 125 ? 66.706 30.877 55.731 1.00 25.99 124 LEU C N 1
ATOM 3723 C CA . LEU C 1 125 ? 67.464 29.680 55.926 1.00 27.35 124 LEU C CA 1
ATOM 3724 C C . LEU C 1 125 ? 68.499 29.432 54.824 1.00 28.60 124 LEU C C 1
ATOM 3725 O O . LEU C 1 125 ? 69.309 28.533 54.947 1.00 28.05 124 LEU C O 1
ATOM 3730 N N . GLY C 1 126 ? 68.453 30.240 53.766 1.00 29.42 125 GLY C N 1
ATOM 3731 C CA . GLY C 1 126 ? 69.420 30.155 52.665 1.00 30.92 125 GLY C CA 1
ATOM 3732 C C . GLY C 1 126 ? 68.988 29.356 51.448 1.00 31.86 125 GLY C C 1
ATOM 3733 O O . GLY C 1 126 ? 69.806 29.095 50.555 1.00 31.71 125 GLY C O 1
ATOM 3734 N N . TYR C 1 127 ? 67.711 28.971 51.373 1.00 30.82 126 TYR C N 1
ATOM 3735 C CA . TYR C 1 127 ? 67.210 28.365 50.143 1.00 30.23 126 TYR C CA 1
ATOM 3736 C C . TYR C 1 127 ? 67.038 29.422 49.089 1.00 29.75 126 TYR C C 1
ATOM 3737 O O . TYR C 1 127 ? 66.736 30.587 49.402 1.00 29.88 126 TYR C O 1
ATOM 3746 N N . THR C 1 128 ? 67.271 29.035 47.830 1.00 29.97 127 THR C N 1
ATOM 3747 C CA . THR C 1 128 ? 66.982 29.908 46.688 1.00 29.05 127 THR C CA 1
ATOM 3748 C C . THR C 1 128 ? 65.533 29.711 46.316 1.00 28.54 127 THR C C 1
ATOM 3749 O O . THR C 1 128 ? 65.111 28.589 46.039 1.00 29.32 127 THR C O 1
ATOM 3753 N N . CYS C 1 129 ? 64.749 30.793 46.321 1.00 28.04 128 CYS C N 1
ATOM 3754 C CA . CYS C 1 129 ? 63.295 30.637 46.127 1.00 27.78 128 CYS C CA 1
ATOM 3755 C C . CYS C 1 129 ? 62.802 31.149 44.770 1.00 25.97 128 CYS C C 1
ATOM 3756 O O . CYS C 1 129 ? 63.179 32.196 44.313 1.00 25.56 128 CYS C O 1
ATOM 3759 N N . LEU C 1 130 ? 61.887 30.403 44.168 1.00 27.58 129 LEU C N 1
ATOM 3760 C CA . LEU C 1 130 ? 61.241 30.784 42.920 1.00 27.39 129 LEU C CA 1
ATOM 3761 C C . LEU C 1 130 ? 59.731 30.726 43.057 1.00 27.88 129 LEU C C 1
ATOM 3762 O O . LEU C 1 130 ? 59.184 30.043 43.950 1.00 27.95 129 LEU C O 1
ATOM 3775 N N . THR C 1 132 ? 56.188 30.688 40.258 1.00 29.30 131 THR C N 1
ATOM 3776 C CA . THR C 1 132 ? 55.416 30.870 39.027 1.00 28.73 131 THR C CA 1
ATOM 3777 C C . THR C 1 132 ? 54.333 31.965 39.228 1.00 29.15 131 THR C C 1
ATOM 3778 O O . THR C 1 132 ? 53.588 31.935 40.242 1.00 29.16 131 THR C O 1
ATOM 3782 N N . PRO C 1 133 ? 54.283 32.974 38.337 1.00 28.83 132 PRO C N 1
ATOM 3783 C CA . PRO C 1 133 ? 53.259 33.983 38.503 1.00 28.64 132 PRO C CA 1
ATOM 3784 C C . PRO C 1 133 ? 51.855 33.382 38.627 1.00 28.75 132 PRO C C 1
ATOM 3785 O O . PRO C 1 133 ? 51.572 32.327 38.033 1.00 27.28 132 PRO C O 1
ATOM 3789 N N . LYS C 1 134 ? 51.035 34.041 39.458 1.00 27.84 133 LYS C N 1
ATOM 3790 C CA . LYS C 1 134 ? 49.636 33.637 39.763 1.00 28.85 133 LYS C CA 1
ATOM 3791 C C . LYS C 1 134 ? 49.474 32.248 40.369 1.00 27.92 133 LYS C C 1
ATOM 3792 O O . LYS C 1 134 ? 48.612 31.481 39.956 1.00 29.04 133 LYS C O 1
ATOM 3798 N N . THR C 1 135 ? 50.297 31.877 41.341 1.00 26.11 134 THR C N 1
ATOM 3799 C CA . THR C 1 135 ? 50.105 30.561 41.917 1.00 25.73 134 THR C CA 1
ATOM 3800 C C . THR C 1 135 ? 49.864 30.687 43.466 1.00 25.02 134 THR C C 1
ATOM 3801 O O . THR C 1 135 ? 50.067 29.741 44.189 1.00 25.83 134 THR C O 1
ATOM 3805 N N . THR C 1 136 ? 49.477 31.863 43.926 1.00 25.24 135 THR C N 1
ATOM 3806 C CA . THR C 1 136 ? 48.954 31.997 45.325 1.00 25.17 135 THR C CA 1
ATOM 3807 C C . THR C 1 136 ? 47.527 32.515 45.352 1.00 24.88 135 THR C C 1
ATOM 3808 O O . THR C 1 136 ? 47.067 33.196 44.430 1.00 23.98 135 THR C O 1
ATOM 3812 N N . SER C 1 137 ? 46.791 32.202 46.433 1.00 23.47 136 SER C N 1
ATOM 3813 C CA . SER C 1 137 ? 45.471 32.752 46.525 1.00 24.10 136 SER C CA 1
ATOM 3814 C C . SER C 1 137 ? 45.171 32.938 48.015 1.00 24.52 136 SER C C 1
ATOM 3815 O O . SER C 1 137 ? 45.883 32.388 48.884 1.00 24.29 136 SER C O 1
ATOM 3818 N N . THR C 1 138 ? 44.141 33.726 48.298 1.00 25.26 137 THR C N 1
ATOM 3819 C CA . THR C 1 138 ? 43.727 33.907 49.725 1.00 25.30 137 THR C CA 1
ATOM 3820 C C . THR C 1 138 ? 42.250 34.296 49.655 1.00 26.51 137 THR C C 1
ATOM 3821 O O . THR C 1 138 ? 41.631 34.236 48.531 1.00 26.27 137 THR C O 1
ATOM 3825 N N . LEU C 1 139 ? 41.697 34.734 50.787 1.00 26.90 138 LEU C N 1
ATOM 3826 C CA . LEU C 1 139 ? 40.310 35.178 50.912 1.00 26.71 138 LEU C CA 1
ATOM 3827 C C . LEU C 1 139 ? 40.225 36.673 51.169 1.00 27.93 138 LEU C C 1
ATOM 3828 O O . LEU C 1 139 ? 41.179 37.276 51.684 1.00 27.92 138 LEU C O 1
ATOM 3833 N N . ASP C 1 140 ? 39.087 37.293 50.837 1.00 27.35 139 ASP C N 1
ATOM 3834 C CA . ASP C 1 140 ? 38.783 38.636 51.295 1.00 30.74 139 ASP C CA 1
ATOM 3835 C C . ASP C 1 140 ? 38.727 38.592 52.844 1.00 30.94 139 ASP C C 1
ATOM 3836 O O . ASP C 1 140 ? 38.253 37.610 53.413 1.00 31.20 139 ASP C O 1
ATOM 3841 N N . ASN C 1 141 ? 39.216 39.621 53.523 1.00 32.08 140 ASN C N 1
ATOM 3842 C CA . ASN C 1 141 ? 39.400 39.530 54.971 1.00 33.09 140 ASN C CA 1
ATOM 3843 C C . ASN C 1 141 ? 38.570 40.541 55.745 1.00 34.76 140 ASN C C 1
ATOM 3844 O O . ASN C 1 141 ? 38.695 40.672 56.997 1.00 35.67 140 ASN C O 1
ATOM 3849 N N . GLY C 1 142 ? 37.738 41.281 55.032 1.00 33.97 141 GLY C N 1
ATOM 3850 C CA . GLY C 1 142 ? 36.934 42.289 55.709 1.00 34.35 141 GLY C CA 1
ATOM 3851 C C . GLY C 1 142 ? 37.574 43.656 55.754 1.00 33.77 141 GLY C C 1
ATOM 3852 O O . GLY C 1 142 ? 36.903 44.637 56.016 1.00 33.91 141 GLY C O 1
ATOM 3853 N N . HIS C 1 143 ? 38.872 43.739 55.524 1.00 32.39 142 HIS C N 1
ATOM 3854 C CA . HIS C 1 143 ? 39.561 45.032 55.460 1.00 32.30 142 HIS C CA 1
ATOM 3855 C C . HIS C 1 143 ? 40.102 45.254 54.053 1.00 32.24 142 HIS C C 1
ATOM 3856 O O . HIS C 1 143 ? 40.062 46.366 53.475 1.00 32.08 142 HIS C O 1
ATOM 3863 N N . LEU C 1 144 ? 40.595 44.155 53.489 1.00 31.31 143 LEU C N 1
ATOM 3864 C CA . LEU C 1 144 ? 41.212 44.145 52.197 1.00 29.63 143 LEU C CA 1
ATOM 3865 C C . LEU C 1 144 ? 40.611 42.981 51.385 1.00 29.95 143 LEU C C 1
ATOM 3866 O O . LEU C 1 144 ? 40.260 41.947 51.950 1.00 29.99 143 LEU C O 1
ATOM 3871 N N . THR C 1 145 ? 40.497 43.151 50.061 1.00 29.49 144 THR C N 1
ATOM 3872 C CA . THR C 1 145 ? 40.140 42.035 49.182 1.00 28.07 144 THR C CA 1
ATOM 3873 C C . THR C 1 145 ? 41.342 41.123 48.955 1.00 27.57 144 THR C C 1
ATOM 3874 O O . THR C 1 145 ? 42.501 41.548 49.106 1.00 27.07 144 THR C O 1
ATOM 3878 N N . ALA C 1 146 ? 41.063 39.875 48.575 1.00 27.40 145 ALA C N 1
ATOM 3879 C CA . ALA C 1 146 ? 42.073 38.940 48.189 1.00 27.69 145 ALA C CA 1
ATOM 3880 C C . ALA C 1 146 ? 43.010 39.541 47.169 1.00 27.70 145 ALA C C 1
ATOM 3881 O O . ALA C 1 146 ? 44.208 39.386 47.306 1.00 28.58 145 ALA C O 1
ATOM 3883 N N . ALA C 1 147 ? 42.498 40.255 46.156 1.00 28.20 146 ALA C N 1
ATOM 3884 C CA . ALA C 1 147 ? 43.383 40.836 45.134 1.00 27.15 146 ALA C CA 1
ATOM 3885 C C . ALA C 1 147 ? 44.347 41.849 45.721 1.00 27.07 146 ALA C C 1
ATOM 3886 O O . ALA C 1 147 ? 45.503 41.949 45.300 1.00 26.55 146 ALA C O 1
ATOM 3888 N N . GLN C 1 148 ? 43.850 42.680 46.619 1.00 25.62 147 GLN C N 1
ATOM 3889 C CA . GLN C 1 148 ? 44.715 43.642 47.295 1.00 27.33 147 GLN C CA 1
ATOM 3890 C C . GLN C 1 148 ? 45.801 42.920 48.122 1.00 26.79 147 GLN C C 1
ATOM 3891 O O . GLN C 1 148 ? 46.993 43.267 48.066 1.00 27.52 147 GLN C O 1
ATOM 3897 N N . ILE C 1 149 ? 45.371 41.906 48.857 1.00 27.98 148 ILE C N 1
ATOM 3898 C CA . ILE C 1 149 ? 46.307 41.069 49.664 1.00 26.48 148 ILE C CA 1
ATOM 3899 C C . ILE C 1 149 ? 47.351 40.448 48.766 1.00 27.79 148 ILE C C 1
ATOM 3900 O O . ILE C 1 149 ? 48.570 40.576 49.020 1.00 26.42 148 ILE C O 1
ATOM 3905 N N . ILE C 1 150 ? 46.890 39.783 47.698 1.00 26.54 149 ILE C N 1
ATOM 3906 C CA . ILE C 1 150 ? 47.803 39.142 46.781 1.00 27.27 149 ILE C CA 1
ATOM 3907 C C . ILE C 1 150 ? 48.810 40.154 46.198 1.00 27.32 149 ILE C C 1
ATOM 3908 O O . ILE C 1 150 ? 49.995 39.928 46.243 1.00 25.31 149 ILE C O 1
ATOM 3913 N N . GLN C 1 151 ? 48.317 41.297 45.704 1.00 28.82 150 GLN C N 1
ATOM 3914 C CA . GLN C 1 151 ? 49.183 42.332 45.102 1.00 28.82 150 GLN C CA 1
ATOM 3915 C C . GLN C 1 151 ? 50.266 42.784 46.094 1.00 28.42 150 GLN C C 1
ATOM 3916 O O . GLN C 1 151 ? 51.457 42.953 45.737 1.00 28.75 150 GLN C O 1
ATOM 3922 N N . HIS C 1 152 ? 49.838 43.021 47.332 1.00 25.27 151 HIS C N 1
ATOM 3923 C CA . HIS C 1 152 ? 50.701 43.563 48.379 1.00 25.31 151 HIS C CA 1
ATOM 3924 C C . HIS C 1 152 ? 51.843 42.605 48.703 1.00 24.65 151 HIS C C 1
ATOM 3925 O O . HIS C 1 152 ? 53.022 42.999 48.716 1.00 24.74 151 HIS C O 1
ATOM 3932 N N . HIS C 1 153 ? 51.496 41.343 48.932 1.00 24.27 152 HIS C N 1
ATOM 3933 C CA . HIS C 1 153 ? 52.476 40.389 49.396 1.00 24.33 152 HIS C CA 1
ATOM 3934 C C . HIS C 1 153 ? 53.410 40.016 48.274 1.00 24.83 152 HIS C C 1
ATOM 3935 O O . HIS C 1 153 ? 54.609 39.929 48.489 1.00 25.38 152 HIS C O 1
ATOM 3942 N N . GLU C 1 154 ? 52.860 39.809 47.091 1.00 25.03 153 GLU C N 1
ATOM 3943 C CA . GLU C 1 154 ? 53.707 39.382 45.942 1.00 26.77 153 GLU C CA 1
ATOM 3944 C C . GLU C 1 154 ? 54.738 40.445 45.534 1.00 25.97 153 GLU C C 1
ATOM 3945 O O . GLU C 1 154 ? 55.860 40.095 45.138 1.00 27.09 153 GLU C O 1
ATOM 3951 N N . ALA C 1 155 ? 54.362 41.723 45.607 1.00 26.50 154 ALA C N 1
ATOM 3952 C CA . ALA C 1 155 ? 55.276 42.872 45.476 1.00 26.01 154 ALA C CA 1
ATOM 3953 C C . ALA C 1 155 ? 56.423 42.871 46.504 1.00 26.71 154 ALA C C 1
ATOM 3954 O O . ALA C 1 155 ? 57.586 43.213 46.207 1.00 25.40 154 ALA C O 1
ATOM 3956 N N . ILE C 1 156 ? 56.098 42.542 47.747 1.00 26.27 155 ILE C N 1
ATOM 3957 C CA . ILE C 1 156 ? 57.153 42.388 48.736 1.00 25.86 155 ILE C CA 1
ATOM 3958 C C . ILE C 1 156 ? 58.080 41.239 48.351 1.00 25.11 155 ILE C C 1
ATOM 3959 O O . ILE C 1 156 ? 59.308 41.358 48.444 1.00 25.62 155 ILE C O 1
ATOM 3964 N N . TRP C 1 157 ? 57.522 40.098 47.956 1.00 24.11 156 TRP C N 1
ATOM 3965 C CA . TRP C 1 157 ? 58.399 38.964 47.716 1.00 24.19 156 TRP C CA 1
ATOM 3966 C C . TRP C 1 157 ? 59.350 39.129 46.541 1.00 26.04 156 TRP C C 1
ATOM 3967 O O . TRP C 1 157 ? 60.477 38.671 46.630 1.00 24.97 156 TRP C O 1
ATOM 3978 N N . ALA C 1 158 ? 58.868 39.766 45.477 1.00 25.85 157 ALA C N 1
ATOM 3979 C CA . ALA C 1 158 ? 59.639 39.991 44.209 1.00 28.37 157 ALA C CA 1
ATOM 3980 C C . ALA C 1 158 ? 60.981 40.647 44.447 1.00 29.15 157 ALA C C 1
ATOM 3981 O O . ALA C 1 158 ? 61.045 41.799 44.871 1.00 31.12 157 ALA C O 1
ATOM 3983 N N . GLY C 1 159 ? 62.049 39.897 44.227 1.00 31.77 158 GLY C N 1
ATOM 3984 C CA . GLY C 1 159 ? 63.397 40.482 44.184 1.00 32.52 158 GLY C CA 1
ATOM 3985 C C . GLY C 1 159 ? 64.025 40.347 45.539 1.00 33.86 158 GLY C C 1
ATOM 3986 O O . GLY C 1 159 ? 65.206 40.011 45.672 1.00 36.59 158 GLY C O 1
ATOM 3987 N N . ARG C 1 160 ? 63.190 40.467 46.562 1.00 32.55 159 ARG C N 1
ATOM 3988 C CA . ARG C 1 160 ? 63.627 40.462 47.948 1.00 31.39 159 ARG C CA 1
ATOM 3989 C C . ARG C 1 160 ? 63.774 39.060 48.545 1.00 29.07 159 ARG C C 1
ATOM 3990 O O . ARG C 1 160 ? 64.824 38.731 49.078 1.00 28.14 159 ARG C O 1
ATOM 3998 N N . PHE C 1 161 ? 62.769 38.208 48.408 1.00 27.25 160 PHE C N 1
ATOM 3999 C CA . PHE C 1 161 ? 62.873 36.842 48.904 1.00 27.54 160 PHE C CA 1
ATOM 4000 C C . PHE C 1 161 ? 62.948 35.797 47.806 1.00 26.97 160 PHE C C 1
ATOM 4001 O O . PHE C 1 161 ? 63.369 34.672 48.056 1.00 27.22 160 PHE C O 1
ATOM 4009 N N . LEU C 1 162 ? 62.473 36.125 46.605 1.00 26.60 161 LEU C N 1
ATOM 4010 C CA . LEU C 1 162 ? 62.391 35.103 45.566 1.00 26.84 161 LEU C CA 1
ATOM 4011 C C . LEU C 1 162 ? 62.429 35.774 44.191 1.00 26.99 161 LEU C C 1
ATOM 4012 O O . LEU C 1 162 ? 62.304 37.002 44.094 1.00 28.72 161 LEU C O 1
ATOM 4017 N N . THR C 1 163 ? 62.533 34.952 43.155 1.00 26.50 162 THR C N 1
ATOM 4018 C CA . THR C 1 163 ? 62.380 35.429 41.747 1.00 26.66 162 THR C CA 1
ATOM 4019 C C . THR C 1 163 ? 61.144 34.827 41.120 1.00 24.57 162 THR C C 1
ATOM 4020 O O . THR C 1 163 ? 60.949 33.613 41.130 1.00 23.93 162 THR C O 1
ATOM 4024 N N . PHE C 1 164 ? 60.297 35.680 40.592 1.00 24.67 163 PHE C N 1
ATOM 4025 C CA . PHE C 1 164 ? 59.197 35.207 39.770 1.00 26.55 163 PHE C CA 1
ATOM 4026 C C . PHE C 1 164 ? 59.689 34.634 38.437 1.00 27.82 163 PHE C C 1
ATOM 4027 O O . PHE C 1 164 ? 60.536 35.244 37.798 1.00 27.92 163 PHE C O 1
ATOM 4035 N N . LEU C 1 165 ? 59.122 33.490 38.037 1.00 28.82 164 LEU C N 1
ATOM 4036 C CA . LEU C 1 165 ? 59.372 32.847 36.722 1.00 28.66 164 LEU C CA 1
ATOM 4037 C C . LEU C 1 165 ? 58.561 33.501 35.560 1.00 30.60 164 LEU C C 1
ATOM 4038 O O . LEU C 1 165 ? 57.652 34.258 35.782 1.00 29.79 164 LEU C O 1
ATOM 4043 N N . SER C 1 166 ? 58.932 33.209 34.307 1.00 31.22 165 SER C N 1
ATOM 4044 C CA . SER C 1 166 ? 58.382 33.898 33.101 1.00 32.77 165 SER C CA 1
ATOM 4045 C C . SER C 1 166 ? 57.216 33.107 32.528 1.00 32.96 165 SER C C 1
ATOM 4046 O O . SER C 1 166 ? 57.164 31.907 32.689 1.00 34.42 165 SER C O 1
ATOM 4049 N N . LEU C 1 167 ? 56.311 33.771 31.842 1.00 33.33 166 LEU C N 1
ATOM 4050 C CA . LEU C 1 167 ? 55.392 33.063 30.953 1.00 34.64 166 LEU C CA 1
ATOM 4051 C C . LEU C 1 167 ? 56.129 32.574 29.635 1.00 35.47 166 LEU C C 1
ATOM 4052 O O . LEU C 1 167 ? 57.164 33.206 29.184 1.00 34.06 166 LEU C O 1
ATOM 4054 N N . ALA D 1 1 ? 86.742 54.095 -5.597 1.00 40.54 0 ALA D N 1
ATOM 4055 C CA . ALA D 1 1 ? 86.867 53.111 -4.471 1.00 41.12 0 ALA D CA 1
ATOM 4056 C C . ALA D 1 1 ? 87.063 53.797 -3.125 1.00 40.55 0 ALA D C 1
ATOM 4057 O O . ALA D 1 1 ? 86.723 53.223 -2.113 1.00 40.51 0 ALA D O 1
ATOM 4067 N N . LYS D 1 3 ? 85.875 57.008 -2.677 1.00 38.88 2 LYS D N 1
ATOM 4068 C CA . LYS D 1 3 ? 84.816 58.010 -2.556 1.00 38.44 2 LYS D CA 1
ATOM 4069 C C . LYS D 1 3 ? 83.604 57.440 -1.800 1.00 35.38 2 LYS D C 1
ATOM 4070 O O . LYS D 1 3 ? 83.358 56.242 -1.859 1.00 34.58 2 LYS D O 1
ATOM 4076 N N . ASN D 1 4 ? 82.863 58.312 -1.114 1.00 32.75 3 ASN D N 1
ATOM 4077 C CA . ASN D 1 4 ? 81.685 57.923 -0.298 1.00 30.68 3 ASN D CA 1
ATOM 4078 C C . ASN D 1 4 ? 82.061 56.822 0.674 1.00 28.06 3 ASN D C 1
ATOM 4079 O O . ASN D 1 4 ? 81.348 55.842 0.847 1.00 27.76 3 ASN D O 1
ATOM 4084 N N . ARG D 1 5 ? 83.208 56.984 1.290 1.00 26.46 4 ARG D N 1
ATOM 4085 C CA . ARG D 1 5 ? 83.822 55.909 2.094 1.00 26.11 4 ARG D CA 1
ATOM 4086 C C . ARG D 1 5 ? 84.393 56.511 3.362 1.00 26.23 4 ARG D C 1
ATOM 4087 O O . ARG D 1 5 ? 85.073 57.551 3.280 1.00 25.20 4 ARG D O 1
ATOM 4095 N N . ALA D 1 6 ? 84.095 55.881 4.535 1.00 27.15 5 ALA D N 1
ATOM 4096 C CA . ALA D 1 6 ? 84.605 56.312 5.815 1.00 27.05 5 ALA D CA 1
ATOM 4097 C C . ALA D 1 6 ? 85.306 55.168 6.508 1.00 27.32 5 ALA D C 1
ATOM 4098 O O . ALA D 1 6 ? 84.970 53.993 6.304 1.00 28.73 5 ALA D O 1
ATOM 4100 N N . LEU D 1 7 ? 86.270 55.536 7.331 1.00 26.52 6 LEU D N 1
ATOM 4101 C CA . LEU D 1 7 ? 86.921 54.644 8.249 1.00 26.88 6 LEU D CA 1
ATOM 4102 C C . LEU D 1 7 ? 86.205 54.795 9.627 1.00 27.38 6 LEU D C 1
ATOM 4103 O O . LEU D 1 7 ? 86.149 55.900 10.196 1.00 27.46 6 LEU D O 1
ATOM 4108 N N . LEU D 1 8 ? 85.666 53.682 10.134 1.00 27.76 7 LEU D N 1
ATOM 4109 C CA . LEU D 1 8 ? 84.901 53.690 11.342 1.00 27.98 7 LEU D CA 1
ATOM 4110 C C . LEU D 1 8 ? 85.680 52.921 12.423 1.00 28.80 7 LEU D C 1
ATOM 4111 O O . LEU D 1 8 ? 85.841 51.689 12.320 1.00 27.85 7 LEU D O 1
ATOM 4116 N N . LEU D 1 9 ? 86.153 53.646 13.452 1.00 27.47 8 LEU D N 1
ATOM 4117 C CA . LEU D 1 9 ? 87.129 53.106 14.403 1.00 28.58 8 LEU D CA 1
ATOM 4118 C C . LEU D 1 9 ? 86.485 53.019 15.784 1.00 29.81 8 LEU D C 1
ATOM 4119 O O . LEU D 1 9 ? 86.248 54.045 16.404 1.00 29.95 8 LEU D O 1
ATOM 4124 N N . ILE D 1 10 ? 86.211 51.795 16.234 1.00 30.25 9 ILE D N 1
ATOM 4125 C CA . ILE D 1 10 ? 85.275 51.569 17.320 1.00 30.12 9 ILE D CA 1
ATOM 4126 C C . ILE D 1 10 ? 85.980 51.327 18.671 1.00 29.37 9 ILE D C 1
ATOM 4127 O O . ILE D 1 10 ? 86.763 50.377 18.865 1.00 28.19 9 ILE D O 1
ATOM 4132 N N . ASP D 1 11 ? 85.681 52.218 19.602 1.00 31.19 10 ASP D N 1
ATOM 4133 C CA . ASP D 1 11 ? 86.017 52.052 21.039 1.00 31.59 10 ASP D CA 1
ATOM 4134 C C . ASP D 1 11 ? 87.479 51.789 21.312 1.00 30.61 10 ASP D C 1
ATOM 4135 O O . ASP D 1 11 ? 87.810 50.971 22.178 1.00 33.02 10 ASP D O 1
ATOM 4140 N N . PHE D 1 12 ? 88.360 52.472 20.605 1.00 30.60 11 PHE D N 1
ATOM 4141 C CA . PHE D 1 12 ? 89.784 52.430 20.874 1.00 30.47 11 PHE D CA 1
ATOM 4142 C C . PHE D 1 12 ? 90.146 53.380 22.016 1.00 30.75 11 PHE D C 1
ATOM 4143 O O . PHE D 1 12 ? 90.866 54.379 21.815 1.00 30.73 11 PHE D O 1
ATOM 4151 N N . GLN D 1 13 ? 89.690 53.027 23.217 1.00 31.23 12 GLN D N 1
ATOM 4152 C CA . GLN D 1 13 ? 89.816 53.870 24.418 1.00 30.53 12 GLN D CA 1
ATOM 4153 C C . GLN D 1 13 ? 90.677 53.201 25.525 1.00 31.75 12 GLN D C 1
ATOM 4154 O O . GLN D 1 13 ? 90.627 51.974 25.713 1.00 30.46 12 GLN D O 1
ATOM 4160 N N . LYS D 1 14 ? 91.449 54.031 26.239 1.00 31.80 13 LYS D N 1
ATOM 4161 C CA . LYS D 1 14 ? 92.435 53.568 27.229 1.00 34.23 13 LYS D CA 1
ATOM 4162 C C . LYS D 1 14 ? 91.860 52.546 28.214 1.00 34.39 13 LYS D C 1
ATOM 4163 O O . LYS D 1 14 ? 92.462 51.494 28.442 1.00 34.92 13 LYS D O 1
ATOM 4169 N N . GLY D 1 15 ? 90.665 52.821 28.722 1.00 35.11 14 GLY D N 1
ATOM 4170 C CA . GLY D 1 15 ? 90.077 51.994 29.776 1.00 38.26 14 GLY D CA 1
ATOM 4171 C C . GLY D 1 15 ? 89.392 50.696 29.387 1.00 40.56 14 GLY D C 1
ATOM 4172 O O . GLY D 1 15 ? 88.643 50.146 30.185 1.00 40.12 14 GLY D O 1
ATOM 4173 N N . ILE D 1 16 ? 89.648 50.169 28.185 1.00 42.90 15 ILE D N 1
ATOM 4174 C CA . ILE D 1 16 ? 89.047 48.865 27.815 1.00 44.73 15 ILE D CA 1
ATOM 4175 C C . ILE D 1 16 ? 89.627 47.485 28.318 1.00 46.40 15 ILE D C 1
ATOM 4176 O O . ILE D 1 16 ? 88.820 46.618 28.651 1.00 46.88 15 ILE D O 1
ATOM 4181 N N . GLU D 1 17 ? 90.920 47.183 28.445 1.00 48.43 16 GLU D N 1
ATOM 4182 C CA . GLU D 1 17 ? 92.067 47.816 29.108 1.00 50.33 16 GLU D CA 1
ATOM 4183 C C . GLU D 1 17 ? 92.147 48.183 30.608 1.00 51.57 16 GLU D C 1
ATOM 4184 O O . GLU D 1 17 ? 92.010 49.334 31.010 1.00 52.40 16 GLU D O 1
ATOM 4190 N N . SER D 1 18 ? 92.395 47.137 31.398 1.00 52.47 17 SER D N 1
ATOM 4191 C CA . SER D 1 18 ? 92.794 47.217 32.801 1.00 53.78 17 SER D CA 1
ATOM 4192 C C . SER D 1 18 ? 94.196 46.575 32.962 1.00 54.22 17 SER D C 1
ATOM 4193 O O . SER D 1 18 ? 94.674 45.878 32.047 1.00 54.53 17 SER D O 1
ATOM 4196 N N . PRO D 1 19 ? 94.875 46.809 34.111 1.00 54.69 18 PRO D N 1
ATOM 4197 C CA . PRO D 1 19 ? 96.108 46.063 34.426 1.00 54.33 18 PRO D CA 1
ATOM 4198 C C . PRO D 1 19 ? 96.042 44.530 34.238 1.00 53.55 18 PRO D C 1
ATOM 4199 O O . PRO D 1 19 ? 96.974 43.947 33.667 1.00 53.46 18 PRO D O 1
ATOM 4203 N N . THR D 1 20 ? 94.968 43.887 34.704 1.00 52.63 19 THR D N 1
ATOM 4204 C CA . THR D 1 20 ? 94.864 42.421 34.613 1.00 51.89 19 THR D CA 1
ATOM 4205 C C . THR D 1 20 ? 94.384 41.908 33.242 1.00 51.05 19 THR D C 1
ATOM 4206 O O . THR D 1 20 ? 94.535 40.726 32.935 1.00 51.19 19 THR D O 1
ATOM 4210 N N . GLN D 1 21 ? 93.811 42.791 32.425 1.00 49.19 20 GLN D N 1
ATOM 4211 C CA . GLN D 1 21 ? 93.224 42.397 31.136 1.00 47.91 20 GLN D CA 1
ATOM 4212 C C . GLN D 1 21 ? 93.785 43.229 29.972 1.00 45.29 20 GLN D C 1
ATOM 4213 O O . GLN D 1 21 ? 93.329 44.346 29.743 1.00 45.42 20 GLN D O 1
ATOM 4219 N N . GLN D 1 22 ? 94.802 42.699 29.291 1.00 42.73 21 GLN D N 1
ATOM 4220 C CA A GLN D 1 22 ? 95.384 43.336 28.105 0.50 41.72 21 GLN D CA 1
ATOM 4221 C CA B GLN D 1 22 ? 95.341 43.368 28.117 0.50 41.67 21 GLN D CA 1
ATOM 4222 C C . GLN D 1 22 ? 94.708 42.840 26.824 1.00 40.54 21 GLN D C 1
ATOM 4223 O O . GLN D 1 22 ? 94.516 41.629 26.642 1.00 40.21 21 GLN D O 1
ATOM 4234 N N . LEU D 1 23 ? 94.344 43.772 25.956 1.00 39.04 22 LEU D N 1
ATOM 4235 C CA . LEU D 1 23 ? 93.809 43.444 24.620 1.00 37.13 22 LEU D CA 1
ATOM 4236 C C . LEU D 1 23 ? 94.853 42.702 23.769 1.00 36.53 22 LEU D C 1
ATOM 4237 O O . LEU D 1 23 ? 96.019 43.064 23.770 1.00 37.42 22 LEU D O 1
ATOM 4242 N N . TYR D 1 24 ? 94.421 41.660 23.069 1.00 35.77 23 TYR D N 1
ATOM 4243 C CA . TYR D 1 24 ? 95.285 40.782 22.293 1.00 35.82 23 TYR D CA 1
ATOM 4244 C C . TYR D 1 24 ? 95.952 41.504 21.103 1.00 35.34 23 TYR D C 1
ATOM 4245 O O . TYR D 1 24 ? 95.263 42.064 20.206 1.00 33.97 23 TYR D O 1
ATOM 4254 N N . ARG D 1 25 ? 97.286 41.505 21.141 1.00 34.69 24 ARG D N 1
ATOM 4255 C CA . ARG D 1 25 ? 98.144 42.125 20.153 1.00 34.44 24 ARG D CA 1
ATOM 4256 C C . ARG D 1 25 ? 97.746 43.547 19.783 1.00 34.62 24 ARG D C 1
ATOM 4257 O O . ARG D 1 25 ? 97.767 43.898 18.605 1.00 34.33 24 ARG D O 1
ATOM 4265 N N . LEU D 1 26 ? 97.418 44.367 20.780 1.00 34.01 25 LEU D N 1
ATOM 4266 C CA . LEU D 1 26 ? 96.990 45.755 20.563 1.00 34.07 25 LEU D CA 1
ATOM 4267 C C . LEU D 1 26 ? 98.015 46.664 19.893 1.00 34.47 25 LEU D C 1
ATOM 4268 O O . LEU D 1 26 ? 97.637 47.490 19.027 1.00 35.65 25 LEU D O 1
ATOM 4273 N N . PRO D 1 27 ? 99.307 46.590 20.314 1.00 34.44 26 PRO D N 1
ATOM 4274 C CA . PRO D 1 27 ? 100.271 47.456 19.610 1.00 33.72 26 PRO D CA 1
ATOM 4275 C C . PRO D 1 27 ? 100.190 47.342 18.089 1.00 32.74 26 PRO D C 1
ATOM 4276 O O . PRO D 1 27 ? 100.114 48.372 17.437 1.00 32.80 26 PRO D O 1
ATOM 4280 N N . ALA D 1 28 ? 100.198 46.125 17.540 1.00 31.55 27 ALA D N 1
ATOM 4281 C CA . ALA D 1 28 ? 100.172 45.947 16.074 1.00 31.32 27 ALA D CA 1
ATOM 4282 C C . ALA D 1 28 ? 98.847 46.364 15.475 1.00 31.37 27 ALA D C 1
ATOM 4283 O O . ALA D 1 28 ? 98.808 46.768 14.331 1.00 30.26 27 ALA D O 1
ATOM 4285 N N . VAL D 1 29 ? 97.742 46.259 16.243 1.00 30.66 28 VAL D N 1
ATOM 4286 C CA . VAL D 1 29 ? 96.437 46.673 15.733 1.00 30.46 28 VAL D CA 1
ATOM 4287 C C . VAL D 1 29 ? 96.453 48.202 15.530 1.00 31.24 28 VAL D C 1
ATOM 4288 O O . VAL D 1 29 ? 96.100 48.709 14.478 1.00 31.48 28 VAL D O 1
ATOM 4292 N N . LEU D 1 30 ? 96.880 48.939 16.551 1.00 32.86 29 LEU D N 1
ATOM 4293 C CA . LEU D 1 30 ? 96.959 50.401 16.466 1.00 32.78 29 LEU D CA 1
ATOM 4294 C C . LEU D 1 30 ? 97.933 50.903 15.374 1.00 32.91 29 LEU D C 1
ATOM 4295 O O . LEU D 1 30 ? 97.685 51.922 14.744 1.00 32.20 29 LEU D O 1
ATOM 4300 N N . ASP D 1 31 ? 99.030 50.183 15.157 1.00 33.58 30 ASP D N 1
ATOM 4301 C CA . ASP D 1 31 ? 99.957 50.516 14.088 1.00 34.42 30 ASP D CA 1
ATOM 4302 C C . ASP D 1 31 ? 99.271 50.353 12.725 1.00 33.77 30 ASP D C 1
ATOM 4303 O O . ASP D 1 31 ? 99.394 51.228 11.866 1.00 33.80 30 ASP D O 1
ATOM 4308 N N . LYS D 1 32 ? 98.534 49.253 12.561 1.00 32.08 31 LYS D N 1
ATOM 4309 C CA . LYS D 1 32 ? 97.808 48.986 11.308 1.00 33.10 31 LYS D CA 1
ATOM 4310 C C . LYS D 1 32 ? 96.680 50.033 11.123 1.00 31.91 31 LYS D C 1
ATOM 4311 O O . LYS D 1 32 ? 96.479 50.575 10.052 1.00 32.75 31 LYS D O 1
ATOM 4317 N N . VAL D 1 33 ? 95.976 50.360 12.196 1.00 32.03 32 VAL D N 1
ATOM 4318 C CA . VAL D 1 33 ? 94.939 51.413 12.148 1.00 31.49 32 VAL D CA 1
ATOM 4319 C C . VAL D 1 33 ? 95.515 52.792 11.806 1.00 31.48 32 VAL D C 1
ATOM 4320 O O . VAL D 1 33 ? 94.957 53.507 10.964 1.00 31.22 32 VAL D O 1
ATOM 4324 N N . ASN D 1 34 ? 96.611 53.187 12.462 1.00 31.10 33 ASN D N 1
ATOM 4325 C CA . ASN D 1 34 ? 97.291 54.420 12.053 1.00 31.54 33 ASN D CA 1
ATOM 4326 C C . ASN D 1 34 ? 97.680 54.461 10.534 1.00 31.80 33 ASN D C 1
ATOM 4327 O O . ASN D 1 34 ? 97.601 55.520 9.909 1.00 30.91 33 ASN D O 1
ATOM 4332 N N . GLN D 1 35 ? 98.087 53.327 9.965 1.00 32.31 34 GLN D N 1
ATOM 4333 C CA . GLN D 1 35 ? 98.384 53.250 8.504 1.00 34.07 34 GLN D CA 1
ATOM 4334 C C . GLN D 1 35 ? 97.138 53.544 7.664 1.00 32.61 34 GLN D C 1
ATOM 4335 O O . GLN D 1 35 ? 97.206 54.274 6.657 1.00 32.16 34 GLN D O 1
ATOM 4341 N N . ARG D 1 36 ? 95.991 53.013 8.093 1.00 31.30 35 ARG D N 1
ATOM 4342 C CA . ARG D 1 36 ? 94.732 53.290 7.393 1.00 30.13 35 ARG D CA 1
ATOM 4343 C C . ARG D 1 36 ? 94.337 54.732 7.540 1.00 30.24 35 ARG D C 1
ATOM 4344 O O . ARG D 1 36 ? 93.896 55.351 6.593 1.00 30.18 35 ARG D O 1
ATOM 4352 N N . ILE D 1 37 ? 94.416 55.254 8.774 1.00 30.50 36 ILE D N 1
ATOM 4353 C CA . ILE D 1 37 ? 94.174 56.673 9.036 1.00 29.80 36 ILE D CA 1
ATOM 4354 C C . ILE D 1 37 ? 94.943 57.511 8.026 1.00 29.38 36 ILE D C 1
ATOM 4355 O O . ILE D 1 37 ? 94.398 58.422 7.424 1.00 28.86 36 ILE D O 1
ATOM 4360 N N . ALA D 1 38 ? 96.226 57.222 7.886 1.00 28.99 37 ALA D N 1
ATOM 4361 C CA . ALA D 1 38 ? 97.073 58.004 7.008 1.00 30.28 37 ALA D CA 1
ATOM 4362 C C . ALA D 1 38 ? 96.554 57.965 5.553 1.00 29.54 37 ALA D C 1
ATOM 4363 O O . ALA D 1 38 ? 96.472 59.000 4.908 1.00 30.11 37 ALA D O 1
ATOM 4365 N N . VAL D 1 39 ? 96.087 56.816 5.086 1.00 29.47 38 VAL D N 1
ATOM 4366 C CA . VAL D 1 39 ? 95.505 56.721 3.702 1.00 30.73 38 VAL D CA 1
ATOM 4367 C C . VAL D 1 39 ? 94.213 57.567 3.598 1.00 30.51 38 VAL D C 1
ATOM 4368 O O . VAL D 1 39 ? 93.975 58.263 2.627 1.00 29.63 38 VAL D O 1
ATOM 4372 N N . TYR D 1 40 ? 93.364 57.507 4.617 1.00 29.44 39 TYR D N 1
ATOM 4373 C CA . TYR D 1 40 ? 92.142 58.314 4.618 1.00 28.27 39 TYR D CA 1
ATOM 4374 C C . TYR D 1 40 ? 92.438 59.797 4.601 1.00 29.12 39 TYR D C 1
ATOM 4375 O O . TYR D 1 40 ? 91.772 60.537 3.866 1.00 29.85 39 TYR D O 1
ATOM 4384 N N . ARG D 1 41 ? 93.466 60.224 5.336 1.00 29.54 40 ARG D N 1
ATOM 4385 C CA . ARG D 1 41 ? 93.878 61.664 5.349 1.00 31.58 40 ARG D CA 1
ATOM 4386 C C . ARG D 1 41 ? 94.356 62.136 3.993 1.00 33.41 40 ARG D C 1
ATOM 4387 O O . ARG D 1 41 ? 93.916 63.180 3.499 1.00 33.47 40 ARG D O 1
ATOM 4395 N N . GLN D 1 42 ? 95.222 61.329 3.381 1.00 34.84 41 GLN D N 1
ATOM 4396 C CA . GLN D 1 42 ? 95.697 61.557 2.007 1.00 36.91 41 GLN D CA 1
ATOM 4397 C C . GLN D 1 42 ? 94.558 61.739 1.007 1.00 36.50 41 GLN D C 1
ATOM 4398 O O . GLN D 1 42 ? 94.658 62.567 0.081 1.00 36.76 41 GLN D O 1
ATOM 4404 N N . HIS D 1 43 ? 93.507 60.926 1.121 1.00 35.79 42 HIS D N 1
ATOM 4405 C CA . HIS D 1 43 ? 92.366 61.039 0.203 1.00 36.29 42 HIS D CA 1
ATOM 4406 C C . HIS D 1 43 ? 91.318 62.069 0.659 1.00 36.89 42 HIS D C 1
ATOM 4407 O O . HIS D 1 43 ? 90.342 62.270 -0.036 1.00 37.28 42 HIS D O 1
ATOM 4414 N N . HIS D 1 44 ? 91.533 62.717 1.814 1.00 37.55 43 HIS D N 1
ATOM 4415 C CA . HIS D 1 44 ? 90.543 63.606 2.471 1.00 37.78 43 HIS D CA 1
ATOM 4416 C C . HIS D 1 44 ? 89.207 62.878 2.663 1.00 37.00 43 HIS D C 1
ATOM 4417 O O . HIS D 1 44 ? 88.134 63.419 2.343 1.00 36.77 43 HIS D O 1
ATOM 4424 N N . ALA D 1 45 ? 89.299 61.629 3.147 1.00 33.86 44 ALA D N 1
ATOM 4425 C CA . ALA D 1 45 ? 88.139 60.782 3.321 1.00 31.51 44 ALA D CA 1
ATOM 4426 C C . ALA D 1 45 ? 87.819 60.785 4.844 1.00 30.07 44 ALA D C 1
ATOM 4427 O O . ALA D 1 45 ? 88.736 60.861 5.662 1.00 28.26 44 ALA D O 1
ATOM 4429 N N . PRO D 1 46 ? 86.530 60.741 5.183 1.00 29.60 45 PRO D N 1
ATOM 4430 C CA . PRO D 1 46 ? 86.124 60.887 6.605 1.00 29.18 45 PRO D CA 1
ATOM 4431 C C . PRO D 1 46 ? 86.624 59.752 7.527 1.00 28.30 45 PRO D C 1
ATOM 4432 O O . PRO D 1 46 ? 86.567 58.581 7.161 1.00 27.23 45 PRO D O 1
ATOM 4436 N N . ILE D 1 47 ? 87.081 60.111 8.729 1.00 27.31 46 ILE D N 1
ATOM 4437 C CA . ILE D 1 47 ? 87.534 59.166 9.721 1.00 26.20 46 ILE D CA 1
ATOM 4438 C C . ILE D 1 47 ? 86.643 59.449 10.961 1.00 26.55 46 ILE D C 1
ATOM 4439 O O . ILE D 1 47 ? 86.505 60.604 11.380 1.00 27.07 46 ILE D O 1
ATOM 4444 N N . ILE D 1 48 ? 85.996 58.408 11.456 1.00 25.63 47 ILE D N 1
ATOM 4445 C CA . ILE D 1 48 ? 84.972 58.529 12.526 1.00 26.72 47 ILE D CA 1
ATOM 4446 C C . ILE D 1 48 ? 85.381 57.633 13.674 1.00 28.18 47 ILE D C 1
ATOM 4447 O O . ILE D 1 48 ? 85.451 56.402 13.523 1.00 30.09 47 ILE D O 1
ATOM 4452 N N . PHE D 1 49 ? 85.651 58.236 14.840 1.00 27.87 48 PHE D N 1
ATOM 4453 C CA . PHE D 1 49 ? 85.962 57.474 16.028 1.00 29.00 48 PHE D CA 1
ATOM 4454 C C . PHE D 1 49 ? 84.685 57.300 16.847 1.00 29.62 48 PHE D C 1
ATOM 4455 O O . PHE D 1 49 ? 83.952 58.276 17.090 1.00 31.82 48 PHE D O 1
ATOM 4463 N N . VAL D 1 50 ? 84.417 56.075 17.273 1.00 29.29 49 VAL D N 1
ATOM 4464 C CA . VAL D 1 50 ? 83.280 55.810 18.191 1.00 29.13 49 VAL D CA 1
ATOM 4465 C C . VAL D 1 50 ? 83.852 55.586 19.600 1.00 29.40 49 VAL D C 1
ATOM 4466 O O . VAL D 1 50 ? 84.816 54.848 19.783 1.00 30.93 49 VAL D O 1
ATOM 4470 N N . GLN D 1 51 ? 83.299 56.299 20.570 1.00 29.54 50 GLN D N 1
ATOM 4471 C CA . GLN D 1 51 ? 83.700 56.150 21.962 1.00 28.38 50 GLN D CA 1
ATOM 4472 C C . GLN D 1 51 ? 82.488 55.790 22.806 1.00 27.27 50 GLN D C 1
ATOM 4473 O O . GLN D 1 51 ? 81.426 56.435 22.735 1.00 26.39 50 GLN D O 1
ATOM 4479 N N . HIS D 1 52 ? 82.671 54.717 23.571 1.00 27.83 51 HIS D N 1
ATOM 4480 C CA . HIS D 1 52 ? 81.653 54.178 24.463 1.00 27.46 51 HIS D CA 1
ATOM 4481 C C . HIS D 1 52 ? 81.736 54.965 25.786 1.00 26.73 51 HIS D C 1
ATOM 4482 O O . HIS D 1 52 ? 82.781 55.484 26.160 1.00 26.00 51 HIS D O 1
ATOM 4489 N N . GLU D 1 53 ? 80.609 55.116 26.437 1.00 27.85 52 GLU D N 1
ATOM 4490 C CA . GLU D 1 53 ? 80.572 55.770 27.767 1.00 28.94 52 GLU D CA 1
ATOM 4491 C C . GLU D 1 53 ? 79.637 54.956 28.636 1.00 29.41 52 GLU D C 1
ATOM 4492 O O . GLU D 1 53 ? 78.584 54.523 28.173 1.00 28.38 52 GLU D O 1
ATOM 4498 N N . GLU D 1 54 ? 80.030 54.762 29.896 1.00 31.72 53 GLU D N 1
ATOM 4499 C CA . GLU D 1 54 ? 79.213 54.032 30.868 1.00 33.36 53 GLU D CA 1
ATOM 4500 C C . GLU D 1 54 ? 79.752 54.377 32.242 1.00 32.98 53 GLU D C 1
ATOM 4501 O O . GLU D 1 54 ? 80.707 55.151 32.368 1.00 32.46 53 GLU D O 1
ATOM 4507 N N A THR D 1 55 ? 79.142 53.820 33.286 0.50 33.73 54 THR D N 1
ATOM 4508 N N B THR D 1 55 ? 79.165 53.809 33.299 0.50 33.52 54 THR D N 1
ATOM 4509 C CA A THR D 1 55 ? 79.573 54.178 34.637 0.50 33.49 54 THR D CA 1
ATOM 4510 C CA B THR D 1 55 ? 79.609 54.149 34.668 0.50 33.03 54 THR D CA 1
ATOM 4511 C C A THR D 1 55 ? 81.069 53.881 34.844 0.50 34.11 54 THR D C 1
ATOM 4512 C C B THR D 1 55 ? 81.125 53.897 34.842 0.50 33.87 54 THR D C 1
ATOM 4513 O O A THR D 1 55 ? 81.768 54.688 35.455 0.50 34.09 54 THR D O 1
ATOM 4514 O O B THR D 1 55 ? 81.848 54.712 35.413 0.50 33.73 54 THR D O 1
ATOM 4521 N N . GLU D 1 56 ? 81.587 52.773 34.310 1.00 34.91 55 GLU D N 1
ATOM 4522 C CA A GLU D 1 56 ? 83.025 52.518 34.526 0.50 36.47 55 GLU D CA 1
ATOM 4523 C CA B GLU D 1 56 ? 82.981 52.328 34.369 0.50 36.74 55 GLU D CA 1
ATOM 4524 C C . GLU D 1 56 ? 83.937 52.998 33.362 1.00 36.83 55 GLU D C 1
ATOM 4525 O O . GLU D 1 56 ? 85.146 52.711 33.339 1.00 37.89 55 GLU D O 1
ATOM 4536 N N . LEU D 1 57 ? 83.388 53.814 32.456 1.00 36.23 56 LEU D N 1
ATOM 4537 C CA . LEU D 1 57 ? 84.156 54.510 31.415 1.00 35.23 56 LEU D CA 1
ATOM 4538 C C . LEU D 1 57 ? 83.492 55.876 31.242 1.00 33.00 56 LEU D C 1
ATOM 4539 O O . LEU D 1 57 ? 82.812 56.101 30.241 1.00 31.58 56 LEU D O 1
ATOM 4544 N N . PRO D 1 58 ? 83.547 56.724 32.300 1.00 31.70 57 PRO D N 1
ATOM 4545 C CA . PRO D 1 58 ? 82.723 57.938 32.344 1.00 30.35 57 PRO D CA 1
ATOM 4546 C C . PRO D 1 58 ? 83.106 58.906 31.246 1.00 28.43 57 PRO D C 1
ATOM 4547 O O . PRO D 1 58 ? 84.279 59.025 30.946 1.00 28.11 57 PRO D O 1
ATOM 4551 N N . PHE D 1 59 ? 82.112 59.616 30.723 1.00 27.96 58 PHE D N 1
ATOM 4552 C CA . PHE D 1 59 ? 82.269 60.441 29.517 1.00 27.31 58 PHE D CA 1
ATOM 4553 C C . PHE D 1 59 ? 83.296 61.553 29.788 1.00 27.42 58 PHE D C 1
ATOM 4554 O O . PHE D 1 59 ? 83.173 62.274 30.789 1.00 25.77 58 PHE D O 1
ATOM 4562 N N . GLY D 1 60 ? 84.265 61.699 28.894 1.00 25.68 59 GLY D N 1
ATOM 4563 C CA . GLY D 1 60 ? 85.275 62.747 29.007 1.00 26.76 59 GLY D CA 1
ATOM 4564 C C . GLY D 1 60 ? 86.410 62.433 29.975 1.00 27.48 59 GLY D C 1
ATOM 4565 O O . GLY D 1 60 ? 87.385 63.194 30.032 1.00 28.79 59 GLY D O 1
ATOM 4566 N N . SER D 1 61 ? 86.309 61.333 30.731 1.00 26.07 60 SER D N 1
ATOM 4567 C CA . SER D 1 61 ? 87.385 60.971 31.690 1.00 26.19 60 SER D CA 1
ATOM 4568 C C . SER D 1 61 ? 88.651 60.497 30.982 1.00 26.65 60 SER D C 1
ATOM 4569 O O . SER D 1 61 ? 88.640 60.151 29.781 1.00 24.51 60 SER D O 1
ATOM 4572 N N . ASP D 1 62 ? 89.745 60.403 31.726 1.00 27.07 61 ASP D N 1
ATOM 4573 C CA . ASP D 1 62 ? 90.983 59.909 31.121 1.00 29.50 61 ASP D CA 1
ATOM 4574 C C . ASP D 1 62 ? 90.826 58.520 30.516 1.00 30.75 61 ASP D C 1
ATOM 4575 O O . ASP D 1 62 ? 91.360 58.249 29.448 1.00 31.83 61 ASP D O 1
ATOM 4580 N N . SER D 1 63 ? 90.086 57.659 31.196 1.00 30.82 62 SER D N 1
ATOM 4581 C CA . SER D 1 63 ? 89.917 56.276 30.755 1.00 31.88 62 SER D CA 1
ATOM 4582 C C . SER D 1 63 ? 89.048 56.162 29.464 1.00 31.77 62 SER D C 1
ATOM 4583 O O . SER D 1 63 ? 89.267 55.264 28.628 1.00 31.63 62 SER D O 1
ATOM 4586 N N . TRP D 1 64 ? 88.082 57.077 29.310 1.00 30.60 63 TRP D N 1
ATOM 4587 C CA . TRP D 1 64 ? 87.248 57.190 28.106 1.00 29.03 63 TRP D CA 1
ATOM 4588 C C . TRP D 1 64 ? 88.015 57.726 26.869 1.00 29.61 63 TRP D C 1
ATOM 4589 O O . TRP D 1 64 ? 87.556 57.545 25.707 1.00 30.46 63 TRP D O 1
ATOM 4600 N N . GLN D 1 65 ? 89.154 58.380 27.079 1.00 29.18 64 GLN D N 1
ATOM 4601 C CA . GLN D 1 65 ? 89.859 58.978 25.947 1.00 29.26 64 GLN D CA 1
ATOM 4602 C C . GLN D 1 65 ? 90.444 57.857 25.095 1.00 29.92 64 GLN D C 1
ATOM 4603 O O . GLN D 1 65 ? 90.657 56.740 25.598 1.00 28.66 64 GLN D O 1
ATOM 4609 N N . LEU D 1 66 ? 90.727 58.196 23.822 1.00 30.70 65 LEU D N 1
ATOM 4610 C CA . LEU D 1 66 ? 91.350 57.326 22.835 1.00 32.27 65 LEU D CA 1
ATOM 4611 C C . LEU D 1 66 ? 92.797 57.085 23.194 1.00 33.39 65 LEU D C 1
ATOM 4612 O O . LEU D 1 66 ? 93.475 57.957 23.759 1.00 32.89 65 LEU D O 1
ATOM 4617 N N . PHE D 1 67 ? 93.264 55.876 22.918 1.00 34.80 66 PHE D N 1
ATOM 4618 C CA . PHE D 1 67 ? 94.668 55.558 23.115 1.00 36.81 66 PHE D CA 1
ATOM 4619 C C . PHE D 1 67 ? 95.494 56.659 22.502 1.00 38.14 66 PHE D C 1
ATOM 4620 O O . PHE D 1 67 ? 95.234 57.056 21.360 1.00 38.85 66 PHE D O 1
ATOM 4628 N N . GLU D 1 68 ? 96.506 57.116 23.230 1.00 38.42 67 GLU D N 1
ATOM 4629 C CA . GLU D 1 68 ? 97.377 58.201 22.775 1.00 40.21 67 GLU D CA 1
ATOM 4630 C C . GLU D 1 68 ? 98.075 57.932 21.455 1.00 39.19 67 GLU D C 1
ATOM 4631 O O . GLU D 1 68 ? 98.350 58.864 20.716 1.00 38.49 67 GLU D O 1
ATOM 4637 N N . LYS D 1 69 ? 98.395 56.675 21.183 1.00 39.60 68 LYS D N 1
ATOM 4638 C CA . LYS D 1 69 ? 99.145 56.320 19.955 1.00 40.13 68 LYS D CA 1
ATOM 4639 C C . LYS D 1 69 ? 98.372 56.560 18.646 1.00 39.52 68 LYS D C 1
ATOM 4640 O O . LYS D 1 69 ? 98.995 56.632 17.555 1.00 39.61 68 LYS D O 1
ATOM 4646 N N . LEU D 1 70 ? 97.040 56.653 18.737 1.00 38.46 69 LEU D N 1
ATOM 4647 C CA . LEU D 1 70 ? 96.200 56.898 17.540 1.00 38.31 69 LEU D CA 1
ATOM 4648 C C . LEU D 1 70 ? 96.330 58.326 17.017 1.00 38.32 69 LEU D C 1
ATOM 4649 O O . LEU D 1 70 ? 96.270 59.277 17.791 1.00 36.61 69 LEU D O 1
ATOM 4654 N N A ASP D 1 71 ? 96.483 58.453 15.695 0.50 37.74 70 ASP D N 1
ATOM 4655 N N B ASP D 1 71 ? 96.484 58.483 15.702 0.50 37.54 70 ASP D N 1
ATOM 4656 C CA A ASP D 1 71 ? 96.581 59.746 15.012 0.50 38.09 70 ASP D CA 1
ATOM 4657 C CA B ASP D 1 71 ? 96.703 59.804 15.105 0.50 37.68 70 ASP D CA 1
ATOM 4658 C C A ASP D 1 71 ? 95.200 60.355 14.855 0.50 38.00 70 ASP D C 1
ATOM 4659 C C B ASP D 1 71 ? 95.382 60.520 14.782 0.50 37.79 70 ASP D C 1
ATOM 4660 O O A ASP D 1 71 ? 94.460 60.021 13.942 0.50 37.72 70 ASP D O 1
ATOM 4661 O O B ASP D 1 71 ? 94.873 60.415 13.678 0.50 37.38 70 ASP D O 1
ATOM 4670 N N . THR D 1 72 ? 94.842 61.258 15.753 1.00 38.17 71 THR D N 1
ATOM 4671 C CA . THR D 1 72 ? 93.545 61.955 15.623 1.00 39.39 71 THR D CA 1
ATOM 4672 C C . THR D 1 72 ? 93.769 63.401 15.194 1.00 40.15 71 THR D C 1
ATOM 4673 O O . THR D 1 72 ? 94.861 63.909 15.406 1.00 42.00 71 THR D O 1
ATOM 4677 N N . GLN D 1 73 ? 92.763 64.057 14.593 1.00 39.51 72 GLN D N 1
ATOM 4678 C CA . GLN D 1 73 ? 92.813 65.487 14.331 1.00 39.78 72 GLN D CA 1
ATOM 4679 C C . GLN D 1 73 ? 91.457 66.020 14.659 1.00 40.09 72 GLN D C 1
ATOM 4680 O O . GLN D 1 73 ? 90.519 65.237 14.701 1.00 39.39 72 GLN D O 1
ATOM 4686 N N . PRO D 1 74 ? 91.332 67.356 14.900 1.00 39.64 73 PRO D N 1
ATOM 4687 C CA . PRO D 1 74 ? 90.047 67.999 15.256 1.00 39.45 73 PRO D CA 1
ATOM 4688 C C . PRO D 1 74 ? 89.039 67.938 14.122 1.00 39.64 73 PRO D C 1
ATOM 4689 O O . PRO D 1 74 ? 87.839 68.195 14.299 1.00 40.82 73 PRO D O 1
ATOM 4693 N N . THR D 1 75 ? 89.577 67.531 12.996 1.00 39.23 74 THR D N 1
ATOM 4694 C CA . THR D 1 75 ? 88.935 67.330 11.706 1.00 39.41 74 THR D CA 1
ATOM 4695 C C . THR D 1 75 ? 88.137 66.025 11.594 1.00 37.25 74 THR D C 1
ATOM 4696 O O . THR D 1 75 ? 87.118 65.947 10.880 1.00 36.74 74 THR D O 1
ATOM 4700 N N . ASP D 1 76 ? 88.618 65.003 12.291 1.00 35.33 75 ASP D N 1
ATOM 4701 C CA . ASP D 1 76 ? 87.878 63.758 12.459 1.00 33.66 75 ASP D CA 1
ATOM 4702 C C . ASP D 1 76 ? 86.491 63.959 13.090 1.00 32.44 75 ASP D C 1
ATOM 4703 O O . ASP D 1 76 ? 86.170 65.041 13.599 1.00 30.64 75 ASP D O 1
ATOM 4708 N N . PHE D 1 77 ? 85.665 62.926 12.992 1.00 30.76 76 PHE D N 1
ATOM 4709 C CA . PHE D 1 77 ? 84.301 62.935 13.520 1.00 29.65 76 PHE D CA 1
ATOM 4710 C C . PHE D 1 77 ? 84.315 62.020 14.719 1.00 28.13 76 PHE D C 1
ATOM 4711 O O . PHE D 1 77 ? 85.160 61.115 14.799 1.00 27.00 76 PHE D O 1
ATOM 4719 N N . PHE D 1 78 ? 83.425 62.291 15.673 1.00 27.82 77 PHE D N 1
ATOM 4720 C CA . PHE D 1 78 ? 83.398 61.545 16.930 1.00 26.44 77 PHE D CA 1
ATOM 4721 C C . PHE D 1 78 ? 81.948 61.244 17.241 1.00 25.96 77 PHE D C 1
ATOM 4722 O O . PHE D 1 78 ? 81.079 62.147 17.187 1.00 25.59 77 PHE D O 1
ATOM 4730 N N . ILE D 1 79 ? 81.688 59.972 17.540 1.00 24.81 78 ILE D N 1
ATOM 4731 C CA . ILE D 1 79 ? 80.349 59.548 17.899 1.00 25.28 78 ILE D CA 1
ATOM 4732 C C . ILE D 1 79 ? 80.364 59.043 19.340 1.00 26.29 78 ILE D C 1
ATOM 4733 O O . ILE D 1 79 ? 81.208 58.224 19.660 1.00 27.02 78 ILE D O 1
ATOM 4738 N N . ARG D 1 80 ? 79.412 59.485 20.153 1.00 27.08 79 ARG D N 1
ATOM 4739 C CA . ARG D 1 80 ? 79.220 58.964 21.519 1.00 29.20 79 ARG D CA 1
ATOM 4740 C C . ARG D 1 80 ? 78.227 57.809 21.451 1.00 29.99 79 ARG D C 1
ATOM 4741 O O . ARG D 1 80 ? 77.144 57.990 20.896 1.00 30.63 79 ARG D O 1
ATOM 4749 N N . LYS D 1 81 ? 78.557 56.674 22.052 1.00 31.47 80 LYS D N 1
ATOM 4750 C CA . LYS D 1 81 ? 77.579 55.575 22.184 1.00 32.78 80 LYS D CA 1
ATOM 4751 C C . LYS D 1 81 ? 77.538 55.046 23.621 1.00 33.49 80 LYS D C 1
ATOM 4752 O O . LYS D 1 81 ? 78.498 55.163 24.367 1.00 31.40 80 LYS D O 1
ATOM 4758 N N . THR D 1 82 ? 76.402 54.450 23.958 1.00 35.65 81 THR D N 1
ATOM 4759 C CA . THR D 1 82 ? 76.188 53.813 25.232 1.00 37.97 81 THR D CA 1
ATOM 4760 C C . THR D 1 82 ? 75.964 52.264 25.150 1.00 39.56 81 THR D C 1
ATOM 4761 O O . THR D 1 82 ? 76.093 51.575 26.185 1.00 38.69 81 THR D O 1
ATOM 4765 N N . HIS D 1 83 ? 75.671 51.725 23.939 1.00 39.29 82 HIS D N 1
ATOM 4766 C CA . HIS D 1 83 ? 75.541 50.258 23.668 1.00 39.74 82 HIS D CA 1
ATOM 4767 C C . HIS D 1 83 ? 76.676 49.644 22.786 1.00 39.95 82 HIS D C 1
ATOM 4768 O O . HIS D 1 83 ? 77.423 50.394 22.127 1.00 41.53 82 HIS D O 1
ATOM 4775 N N . ALA D 1 84 ? 76.835 48.303 22.743 1.00 38.98 83 ALA D N 1
ATOM 4776 C CA . A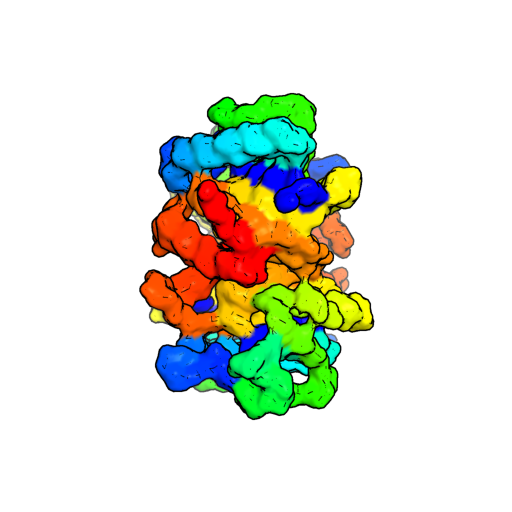LA D 1 84 ? 77.814 47.655 21.767 1.00 38.84 83 ALA D CA 1
ATOM 4777 C C . ALA D 1 84 ? 77.614 48.177 20.330 1.00 37.91 83 ALA D C 1
ATOM 4778 O O . ALA D 1 84 ? 78.620 48.477 19.585 1.00 37.91 83 ALA D O 1
ATOM 4780 N N . ASN D 1 85 ? 76.327 48.337 19.976 1.00 35.97 84 ASN D N 1
ATOM 4781 C CA . ASN D 1 85 ? 75.895 48.847 18.643 1.00 34.18 84 ASN D CA 1
ATOM 4782 C C . ASN D 1 85 ? 76.099 50.381 18.427 1.00 32.48 84 ASN D C 1
ATOM 4783 O O . ASN D 1 85 ? 75.455 51.209 19.077 1.00 28.59 84 ASN D O 1
ATOM 4788 N N . ALA D 1 86 ? 76.955 50.768 17.468 1.00 30.53 85 ALA D N 1
ATOM 4789 C CA . ALA D 1 86 ? 77.360 52.178 17.321 1.00 29.09 85 ALA D CA 1
ATOM 4790 C C . ALA D 1 86 ? 76.286 53.054 16.668 1.00 29.24 85 ALA D C 1
ATOM 4791 O O . ALA D 1 86 ? 76.432 54.287 16.620 1.00 30.10 85 ALA D O 1
ATOM 4793 N N . PHE D 1 87 ? 75.195 52.431 16.202 1.00 27.23 86 PHE D N 1
ATOM 4794 C CA . PHE D 1 87 ? 74.047 53.097 15.636 1.00 26.87 86 PHE D CA 1
ATOM 4795 C C . PHE D 1 87 ? 72.929 53.236 16.686 1.00 29.36 86 PHE D C 1
ATOM 4796 O O . PHE D 1 87 ? 72.068 54.084 16.505 1.00 29.95 86 PHE D O 1
ATOM 4804 N N . TYR D 1 88 ? 72.949 52.398 17.741 1.00 31.36 87 TYR D N 1
ATOM 4805 C CA . TYR D 1 88 ? 71.839 52.294 18.685 1.00 33.10 87 TYR D CA 1
ATOM 4806 C C . TYR D 1 88 ? 71.800 53.565 19.520 1.00 33.35 87 TYR D C 1
ATOM 4807 O O . TYR D 1 88 ? 72.717 53.804 20.322 1.00 33.03 87 TYR D O 1
ATOM 4816 N N . GLN D 1 89 ? 70.787 54.391 19.233 1.00 33.72 88 GLN D N 1
ATOM 4817 C CA . GLN D 1 89 ? 70.510 55.689 19.919 1.00 34.88 88 GLN D CA 1
ATOM 4818 C C . GLN D 1 89 ? 71.625 56.724 19.736 1.00 34.72 88 GLN D C 1
ATOM 4819 O O . GLN D 1 89 ? 71.813 57.597 20.605 1.00 34.51 88 GLN D O 1
ATOM 4825 N N . THR D 1 90 ? 72.402 56.617 18.645 1.00 32.73 89 THR D N 1
ATOM 4826 C CA . THR D 1 90 ? 73.466 57.585 18.345 1.00 30.85 89 THR D CA 1
ATOM 4827 C C . THR D 1 90 ? 73.145 58.440 17.107 1.00 31.19 89 THR D C 1
ATOM 4828 O O . THR D 1 90 ? 72.108 58.257 16.441 1.00 31.15 89 THR D O 1
ATOM 4832 N N A ASN D 1 91 ? 74.067 59.367 16.841 0.50 30.62 90 ASN D N 1
ATOM 4833 N N B ASN D 1 91 ? 74.001 59.402 16.770 0.50 30.90 90 ASN D N 1
ATOM 4834 C CA A ASN D 1 91 ? 74.038 60.216 15.674 0.50 31.01 90 ASN D CA 1
ATOM 4835 C CA B ASN D 1 91 ? 73.793 60.116 15.510 0.50 31.44 90 ASN D CA 1
ATOM 4836 C C A ASN D 1 91 ? 74.830 59.599 14.491 0.50 30.73 90 ASN D C 1
ATOM 4837 C C B ASN D 1 91 ? 74.585 59.484 14.349 0.50 30.98 90 ASN D C 1
ATOM 4838 O O A ASN D 1 91 ? 75.128 60.292 13.535 0.50 30.40 90 ASN D O 1
ATOM 4839 O O B ASN D 1 91 ? 74.668 60.064 13.277 0.50 30.78 90 ASN D O 1
ATOM 4848 N N . LEU D 1 92 ? 75.176 58.309 14.569 1.00 30.73 91 LEU D N 1
ATOM 4849 C CA . LEU D 1 92 ? 75.979 57.654 13.485 1.00 30.65 91 LEU D CA 1
ATOM 4850 C C . LEU D 1 92 ? 75.309 57.659 12.109 1.00 32.53 91 LEU D C 1
ATOM 4851 O O . LEU D 1 92 ? 75.915 58.099 11.116 1.00 33.30 91 LEU D O 1
ATOM 4856 N N . ASN D 1 93 ? 74.062 57.195 12.031 1.00 33.19 92 ASN D N 1
ATOM 4857 C CA . ASN D 1 93 ? 73.385 57.103 10.755 1.00 34.20 92 ASN D CA 1
ATOM 4858 C C . ASN D 1 93 ? 73.227 58.507 10.139 1.00 34.27 92 ASN D C 1
ATOM 4859 O O . ASN D 1 93 ? 73.498 58.723 8.921 1.00 32.19 92 ASN D O 1
ATOM 4864 N N . ASP D 1 94 ? 72.890 59.489 10.988 1.00 33.86 93 ASP D N 1
ATOM 4865 C CA . ASP D 1 94 ? 72.761 60.886 10.515 1.00 34.68 93 ASP D CA 1
ATOM 4866 C C . ASP D 1 94 ? 74.034 61.485 9.950 1.00 33.41 93 ASP D C 1
ATOM 4867 O O . ASP D 1 94 ? 73.986 62.207 8.984 1.00 34.39 93 ASP D O 1
ATOM 4872 N N . LEU D 1 95 ? 75.141 61.244 10.620 1.00 32.45 94 LEU D N 1
ATOM 4873 C CA . LEU D 1 95 ? 76.424 61.731 10.194 1.00 31.96 94 LEU D CA 1
ATOM 4874 C C . LEU D 1 95 ? 76.780 61.086 8.818 1.00 31.70 94 LEU D C 1
ATOM 4875 O O . LEU D 1 95 ? 77.110 61.798 7.854 1.00 32.38 94 LEU D O 1
ATOM 4880 N N . LEU D 1 96 ? 76.643 59.761 8.723 1.00 31.21 95 LEU D N 1
ATOM 4881 C CA . LEU D 1 96 ? 76.903 59.048 7.432 1.00 30.89 95 LEU D CA 1
ATOM 4882 C C . LEU D 1 96 ? 76.093 59.565 6.255 1.00 32.25 95 LEU D C 1
ATOM 4883 O O . LEU D 1 96 ? 76.602 59.670 5.126 1.00 32.30 95 LEU D O 1
ATOM 4888 N N . THR D 1 97 ? 74.819 59.844 6.510 1.00 34.03 96 THR D N 1
ATOM 4889 C CA . THR D 1 97 ? 73.943 60.477 5.534 1.00 36.24 96 THR D CA 1
ATOM 4890 C C . THR D 1 97 ? 74.464 61.872 5.193 1.00 37.73 96 THR D C 1
ATOM 4891 O O . THR D 1 97 ? 74.647 62.187 4.023 1.00 38.88 96 THR D O 1
ATOM 4895 N N . GLU D 1 98 ? 74.709 62.703 6.210 1.00 38.94 97 GLU D N 1
ATOM 4896 C CA . GLU D 1 98 ? 75.223 64.047 5.967 1.00 40.18 97 GLU D CA 1
ATOM 4897 C C . GLU D 1 98 ? 76.542 64.025 5.155 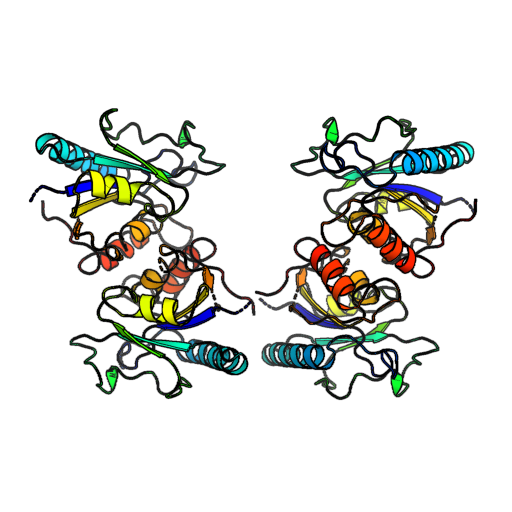1.00 39.80 97 GLU D C 1
ATOM 4898 O O . GLU D 1 98 ? 76.753 64.869 4.303 1.00 40.22 97 GLU D O 1
ATOM 4904 N N . GLN D 1 99 ? 77.402 63.048 5.424 1.00 38.71 98 GLN D N 1
ATOM 4905 C CA . GLN D 1 99 ? 78.670 62.912 4.726 1.00 37.49 98 GLN D CA 1
ATOM 4906 C C . GLN D 1 99 ? 78.603 62.120 3.415 1.00 35.67 98 GLN D C 1
ATOM 4907 O O . GLN D 1 99 ? 79.636 61.957 2.770 1.00 37.15 98 GLN D O 1
ATOM 4913 N N . ALA D 1 100 ? 77.421 61.631 3.033 1.00 33.74 99 ALA D N 1
ATOM 4914 C CA . ALA D 1 100 ? 77.208 60.886 1.764 1.00 32.91 99 ALA D CA 1
ATOM 4915 C C . ALA D 1 100 ? 78.007 59.565 1.719 1.00 32.65 99 ALA D C 1
ATOM 4916 O O . ALA D 1 100 ? 78.513 59.156 0.651 1.00 31.24 99 ALA D O 1
ATOM 4918 N N . VAL D 1 101 ? 78.126 58.904 2.883 1.00 29.73 100 VAL D N 1
ATOM 4919 C CA . VAL D 1 101 ? 78.970 57.722 3.028 1.00 29.52 100 VAL D CA 1
ATOM 4920 C C . VAL D 1 101 ? 78.107 56.512 2.803 1.00 30.80 100 VAL D C 1
ATOM 4921 O O . VAL D 1 101 ? 77.052 56.366 3.423 1.00 30.98 100 VAL D O 1
ATOM 4925 N N . GLN D 1 102 ? 78.539 55.645 1.886 1.00 28.94 101 GLN D N 1
ATOM 4926 C CA . GLN D 1 102 ? 77.852 54.409 1.645 1.00 30.01 101 GLN D CA 1
ATOM 4927 C C . GLN D 1 102 ? 78.738 53.214 2.058 1.00 28.86 101 GLN D C 1
ATOM 4928 O O . GLN D 1 102 ? 78.246 52.116 2.258 1.00 30.60 101 GLN D O 1
ATOM 4934 N N . THR D 1 103 ? 80.033 53.447 2.245 1.00 27.56 102 THR D N 1
ATOM 4935 C CA . THR D 1 103 ? 80.999 52.356 2.432 1.00 26.65 102 THR D CA 1
ATOM 4936 C C . THR D 1 103 ? 81.713 52.614 3.711 1.00 26.00 102 THR D C 1
ATOM 4937 O O . THR D 1 103 ? 82.178 53.734 3.925 1.00 25.46 102 THR D O 1
ATOM 4941 N N . LEU D 1 104 ? 81.808 51.577 4.555 1.00 24.74 103 LEU D N 1
ATOM 4942 C CA . LEU D 1 104 ? 82.417 51.728 5.872 1.00 25.08 103 LEU D CA 1
ATOM 4943 C C . LEU D 1 104 ? 83.522 50.724 5.945 1.00 24.39 103 LEU D C 1
ATOM 4944 O O . LEU D 1 104 ? 83.280 49.537 5.755 1.00 25.09 103 LEU D O 1
ATOM 4949 N N . GLU D 1 105 ? 84.718 51.193 6.263 1.00 24.90 104 GLU D N 1
ATOM 4950 C CA . GLU D 1 105 ? 85.838 50.312 6.629 1.00 26.40 104 GLU D CA 1
ATOM 4951 C C . GLU D 1 105 ? 85.932 50.292 8.161 1.00 26.19 104 GLU D C 1
ATOM 4952 O O . GLU D 1 105 ? 86.239 51.299 8.780 1.00 27.26 104 GLU D O 1
ATOM 4958 N N . ILE D 1 106 ? 85.740 49.126 8.755 1.00 26.91 105 ILE D N 1
ATOM 4959 C CA . ILE D 1 106 ? 85.546 49.024 10.206 1.00 26.41 105 ILE D CA 1
ATOM 4960 C C . ILE D 1 106 ? 86.723 48.391 10.936 1.00 26.96 105 ILE D C 1
ATOM 4961 O O . ILE D 1 106 ? 87.300 47.394 10.495 1.00 25.55 105 ILE D O 1
ATOM 4966 N N . ALA D 1 107 ? 87.057 48.945 12.099 1.00 26.32 106 ALA D N 1
ATOM 4967 C CA . ALA D 1 107 ? 88.091 48.387 12.974 1.00 26.40 106 ALA D CA 1
ATOM 4968 C C . ALA D 1 107 ? 87.658 48.712 14.418 1.00 26.24 106 ALA D C 1
ATOM 4969 O O . ALA D 1 107 ? 86.817 49.604 14.627 1.00 25.54 106 ALA D O 1
ATOM 4971 N N . GLY D 1 108 ? 88.147 47.934 15.375 1.00 27.02 107 GLY D N 1
ATOM 4972 C CA . GLY D 1 108 ? 88.043 48.358 16.798 1.00 27.29 107 GLY D CA 1
ATOM 4973 C C . GLY D 1 108 ? 88.041 47.193 17.727 1.00 27.28 107 GLY D C 1
ATOM 4974 O O . GLY D 1 108 ? 88.493 46.110 17.377 1.00 24.99 107 GLY D O 1
ATOM 4975 N N . VAL D 1 109 ? 87.484 47.432 18.920 1.00 28.39 108 VAL D N 1
ATOM 4976 C CA . VAL D 1 109 ? 87.410 46.476 20.022 1.00 29.01 108 VAL D CA 1
ATOM 4977 C C . VAL D 1 109 ? 86.039 46.688 20.683 1.00 28.95 108 VAL D C 1
ATOM 4978 O O . VAL D 1 109 ? 85.453 47.766 20.525 1.00 28.99 108 VAL D O 1
ATOM 4982 N N . GLN D 1 110 ? 85.488 45.669 21.343 1.00 27.85 109 GLN D N 1
ATOM 4983 C CA . GLN D 1 110 ? 86.030 44.308 21.300 1.00 28.53 109 GLN D CA 1
ATOM 4984 C C . GLN D 1 110 ? 85.395 43.567 20.126 1.00 27.86 109 GLN D C 1
ATOM 4985 O O . GLN D 1 110 ? 84.228 43.766 19.847 1.00 28.40 109 GLN D O 1
ATOM 4991 N N . THR D 1 111 ? 86.159 42.656 19.528 1.00 27.55 110 THR D N 1
ATOM 4992 C CA . THR D 1 111 ? 85.736 41.811 18.370 1.00 28.31 110 THR D CA 1
ATOM 4993 C C . THR D 1 111 ? 84.304 41.309 18.439 1.00 27.61 110 THR D C 1
ATOM 4994 O O . THR D 1 111 ? 83.504 41.523 17.520 1.00 26.05 110 THR D O 1
ATOM 4998 N N . GLU D 1 112 ? 84.004 40.567 19.507 1.00 26.72 111 GLU D N 1
ATOM 4999 C CA . GLU D 1 112 ? 82.744 39.851 19.564 1.00 26.92 111 GLU D CA 1
ATOM 5000 C C . GLU D 1 112 ? 81.573 40.694 20.084 1.00 26.51 111 GLU D C 1
ATOM 5001 O O . GLU D 1 112 ? 80.433 40.282 19.979 1.00 27.66 111 GLU D O 1
ATOM 5007 N N . PHE D 1 113 ? 81.852 41.876 20.600 1.00 26.44 112 PHE D N 1
ATOM 5008 C CA . PHE D 1 113 ? 80.802 42.712 21.154 1.00 27.79 112 PHE D CA 1
ATOM 5009 C C . PHE D 1 113 ? 80.509 43.870 20.207 1.00 26.74 112 PHE D C 1
ATOM 5010 O O . PHE D 1 113 ? 79.803 43.672 19.253 1.00 27.77 112 PHE D O 1
ATOM 5018 N N . CYS D 1 114 ? 81.081 45.040 20.460 1.00 27.58 113 CYS D N 1
ATOM 5019 C CA . CYS D 1 114 ? 80.747 46.265 19.745 1.00 29.85 113 CYS D CA 1
ATOM 5020 C C . CYS D 1 114 ? 81.103 46.206 18.262 1.00 26.25 113 CYS D C 1
ATOM 5021 O O . CYS D 1 114 ? 80.417 46.834 17.446 1.00 25.73 113 CYS D O 1
ATOM 5024 N N . VAL D 1 115 ? 82.174 45.504 17.937 1.00 25.22 114 VAL D N 1
ATOM 5025 C CA . VAL D 1 115 ? 82.616 45.417 16.543 1.00 25.34 114 VAL D CA 1
ATOM 5026 C C . VAL D 1 115 ? 81.642 44.508 15.764 1.00 25.34 114 VAL D C 1
ATOM 5027 O O . VAL D 1 115 ? 81.085 44.920 14.727 1.00 26.20 114 VAL D O 1
ATOM 5031 N N . ASP D 1 116 ? 81.464 43.275 16.255 1.00 23.63 115 ASP D N 1
ATOM 5032 C CA . ASP D 1 116 ? 80.535 42.362 15.626 1.00 24.10 115 ASP D CA 1
ATOM 5033 C C . ASP D 1 116 ? 79.164 42.971 15.439 1.00 24.00 115 ASP D C 1
ATOM 5034 O O . ASP D 1 116 ? 78.572 42.914 14.348 1.00 23.49 115 ASP D O 1
ATOM 5039 N N . THR D 1 117 ? 78.655 43.616 16.485 1.00 23.53 116 THR D N 1
ATOM 5040 C CA . THR D 1 117 ? 77.324 44.197 16.393 1.00 22.58 116 THR D CA 1
ATOM 5041 C C . THR D 1 117 ? 77.251 45.299 15.368 1.00 22.79 116 THR D C 1
ATOM 5042 O O . THR D 1 117 ? 76.316 45.358 14.601 1.00 24.62 116 THR D O 1
ATOM 5046 N N . THR D 1 118 ? 78.197 46.217 15.378 1.00 23.24 117 THR D N 1
ATOM 5047 C CA . THR D 1 118 ? 78.167 47.355 14.455 1.00 25.75 117 THR D CA 1
ATOM 5048 C C . THR D 1 118 ? 78.277 46.877 12.930 1.00 24.96 117 THR D C 1
ATOM 5049 O O . THR D 1 118 ? 77.641 47.446 12.062 1.00 26.26 117 THR D O 1
ATOM 5053 N N . ILE D 1 119 ? 79.009 45.799 12.695 1.00 24.73 118 ILE D N 1
ATOM 5054 C CA . ILE D 1 119 ? 79.189 45.180 11.335 1.00 25.35 118 ILE D CA 1
ATOM 5055 C C . ILE D 1 119 ? 77.848 44.586 10.856 1.00 25.25 118 ILE D C 1
ATOM 5056 O O . ILE D 1 119 ? 77.373 44.944 9.794 1.00 25.45 118 ILE D O 1
ATOM 5061 N N . ARG D 1 120 ? 77.209 43.769 11.695 1.00 24.82 119 ARG D N 1
ATOM 5062 C CA . ARG D 1 120 ? 75.881 43.175 11.394 1.00 25.47 119 ARG D CA 1
ATOM 5063 C C . ARG D 1 120 ? 74.834 44.244 11.222 1.00 25.65 119 ARG D C 1
ATOM 5064 O O . ARG D 1 120 ? 74.047 44.180 10.275 1.00 26.05 119 ARG D O 1
ATOM 5080 N N . ALA D 1 122 ? 75.435 47.616 10.373 1.00 22.62 121 ALA D N 1
ATOM 5081 C CA . ALA D 1 122 ? 75.771 48.435 9.249 1.00 22.95 121 ALA D CA 1
ATOM 5082 C C . ALA D 1 122 ? 75.376 47.645 7.989 1.00 22.31 121 ALA D C 1
ATOM 5083 O O . ALA D 1 122 ? 74.787 48.220 7.114 1.00 23.71 121 ALA D O 1
ATOM 5085 N N . HIS D 1 123 ? 75.693 46.356 7.915 1.00 21.83 122 HIS D N 1
ATOM 5086 C CA . HIS D 1 123 ? 75.332 45.565 6.707 1.00 23.96 122 HIS D CA 1
ATOM 5087 C C . HIS D 1 123 ? 73.789 45.590 6.567 1.00 24.92 122 HIS D C 1
ATOM 5088 O O . HIS D 1 123 ? 73.173 45.773 5.476 1.00 22.04 122 HIS D O 1
ATOM 5095 N N . GLY D 1 124 ? 73.123 45.418 7.712 1.00 24.47 123 GLY D N 1
ATOM 5096 C CA . GLY D 1 124 ? 71.687 45.271 7.682 1.00 24.35 123 GLY D CA 1
ATOM 5097 C C . GLY D 1 124 ? 70.955 46.547 7.304 1.00 25.47 123 GLY D C 1
ATOM 5098 O O . GLY D 1 124 ? 69.836 46.477 6.795 1.00 26.31 123 GLY D O 1
ATOM 5099 N N . LEU D 1 125 ? 71.556 47.699 7.589 1.00 24.45 124 LEU D N 1
ATOM 5100 C CA . LEU D 1 125 ? 71.041 49.011 7.193 1.00 25.48 124 LEU D CA 1
ATOM 5101 C C . LEU D 1 125 ? 71.356 49.354 5.728 1.00 25.74 124 LEU D C 1
ATOM 5102 O O . LEU D 1 125 ? 70.798 50.298 5.184 1.00 26.09 124 LEU D O 1
ATOM 5107 N N . GLY D 1 126 ? 72.241 48.597 5.096 1.00 25.72 125 GLY D N 1
ATOM 5108 C CA . GLY D 1 126 ? 72.428 48.764 3.631 1.00 25.13 125 GLY D CA 1
ATOM 5109 C C . GLY D 1 126 ? 73.804 49.347 3.334 1.00 26.61 125 GLY D C 1
ATOM 5110 O O . GLY D 1 126 ? 74.080 49.703 2.167 1.00 25.49 125 GLY D O 1
ATOM 5111 N N . TYR D 1 127 ? 74.699 49.443 4.323 1.00 23.91 126 TYR D N 1
ATOM 5112 C CA . TYR D 1 127 ? 76.068 49.944 4.030 1.00 24.81 126 TYR D CA 1
ATOM 5113 C C . TYR D 1 127 ? 76.905 48.835 3.499 1.00 25.51 126 TYR D C 1
ATOM 5114 O O . TYR D 1 127 ? 76.697 47.656 3.861 1.00 25.41 126 TYR D O 1
ATOM 5123 N N . THR D 1 128 ? 77.844 49.220 2.622 1.00 24.99 127 THR D N 1
ATOM 5124 C CA . THR D 1 128 ? 78.883 48.322 2.127 1.00 26.08 127 THR D CA 1
ATOM 5125 C C . THR D 1 128 ? 80.038 48.269 3.127 1.00 26.34 127 THR D C 1
ATOM 5126 O O . THR D 1 128 ? 80.628 49.297 3.432 1.00 28.59 127 THR D O 1
ATOM 5130 N N . CYS D 1 129 ? 80.339 47.091 3.678 1.00 25.89 128 CYS D N 1
ATOM 5131 C CA . CYS D 1 129 ? 81.336 47.043 4.757 1.00 26.81 128 CYS D CA 1
ATOM 5132 C C . CYS D 1 129 ? 82.619 46.407 4.265 1.00 26.52 128 CYS D C 1
ATOM 5133 O O . CYS D 1 129 ? 82.571 45.467 3.438 1.00 24.50 128 CYS D O 1
ATOM 5136 N N . LEU D 1 130 ? 83.733 46.957 4.768 1.00 25.32 129 LEU D N 1
ATOM 5137 C CA . LEU D 1 130 ? 85.110 46.535 4.449 1.00 25.90 129 LEU D CA 1
ATOM 5138 C C . LEU D 1 130 ? 85.894 46.401 5.749 1.00 27.31 129 LEU D C 1
ATOM 5139 O O . LEU D 1 130 ? 85.551 47.020 6.717 1.00 27.14 129 LEU D O 1
ATOM 5152 N N . THR D 1 132 ? 90.232 45.920 7.106 1.00 28.05 131 THR D N 1
ATOM 5153 C CA . THR D 1 132 ? 91.647 45.568 6.950 1.00 29.15 131 THR D CA 1
ATOM 5154 C C . THR D 1 132 ? 91.894 44.408 7.913 1.00 29.57 131 THR D C 1
ATOM 5155 O O . THR D 1 132 ? 91.540 44.493 9.103 1.00 30.67 131 THR D O 1
ATOM 5159 N N . PRO D 1 133 ? 92.513 43.333 7.421 1.00 30.64 132 PRO D N 1
ATOM 5160 C CA . PRO D 1 133 ? 92.883 42.244 8.310 1.00 31.51 132 PRO D CA 1
ATOM 5161 C C . PRO D 1 133 ? 93.661 42.721 9.545 1.00 32.61 132 PRO D C 1
ATOM 5162 O O . PRO D 1 133 ? 94.403 43.696 9.461 1.00 33.23 132 PRO D O 1
ATOM 5166 N N . LYS D 1 134 ? 93.507 42.020 10.666 1.00 32.86 133 LYS D N 1
ATOM 5167 C CA . LYS D 1 134 ? 94.212 42.325 11.921 1.00 33.10 133 LYS D CA 1
ATOM 5168 C C . LYS D 1 134 ? 93.977 43.708 12.501 1.00 32.95 133 LYS D C 1
ATOM 5169 O O . LYS D 1 134 ? 94.912 44.388 12.959 1.00 32.77 133 LYS D O 1
ATOM 5175 N N . THR D 1 135 ? 92.719 44.166 12.463 1.00 31.47 134 THR D N 1
ATOM 5176 C CA . THR D 1 135 ? 92.453 45.487 13.014 1.00 29.90 134 THR D CA 1
ATOM 5177 C C . THR D 1 135 ? 91.336 45.380 14.088 1.00 29.66 134 THR D C 1
ATOM 5178 O O . THR D 1 135 ? 90.670 46.345 14.400 1.00 30.30 134 THR D O 1
ATOM 5182 N N . THR D 1 136 ? 91.105 44.178 14.602 1.00 30.08 135 THR D N 1
ATOM 5183 C CA . THR D 1 136 ? 90.232 44.043 15.802 1.00 30.12 135 THR D CA 1
ATOM 5184 C C . THR D 1 136 ? 90.980 43.300 16.897 1.00 29.78 135 THR D C 1
ATOM 5185 O O . THR D 1 136 ? 91.950 42.585 16.635 1.00 29.47 135 THR D O 1
ATOM 5189 N N . SER D 1 137 ? 90.530 43.474 18.140 1.00 29.08 136 SER D N 1
ATOM 5190 C CA . SER D 1 137 ? 91.148 42.728 19.227 1.00 29.35 136 SER D CA 1
ATOM 5191 C C . SER D 1 137 ? 90.091 42.569 20.313 1.00 28.99 136 SER D C 1
ATOM 5192 O O . SER D 1 137 ? 89.041 43.226 20.269 1.00 28.27 136 SER D O 1
ATOM 5195 N N . THR D 1 138 ? 90.389 41.673 21.249 1.00 29.80 137 THR D N 1
ATOM 5196 C CA . THR D 1 138 ? 89.510 41.318 22.370 1.00 29.12 137 THR D CA 1
ATOM 5197 C C . THR D 1 138 ? 90.368 40.641 23.458 1.00 30.99 137 THR D C 1
ATOM 5198 O O . THR D 1 138 ? 91.603 40.651 23.376 1.00 30.17 137 THR D O 1
ATOM 5202 N N . LEU D 1 139 ? 89.699 40.085 24.474 1.00 33.50 138 LEU D N 1
ATOM 5203 C CA . LEU D 1 139 ? 90.310 39.534 25.700 1.00 34.85 138 LEU D CA 1
ATOM 5204 C C . LEU D 1 139 ? 90.009 38.049 25.788 1.00 35.97 138 LEU D C 1
ATOM 5205 O O . LEU D 1 139 ? 88.976 37.601 25.264 1.00 35.40 138 LEU D O 1
ATOM 5210 N N . ASP D 1 140 ? 90.889 37.274 26.441 1.00 36.58 139 ASP D N 1
ATOM 5211 C CA . ASP D 1 140 ? 90.567 35.888 26.753 1.00 38.83 139 ASP D CA 1
ATOM 5212 C C . ASP D 1 140 ? 89.330 36.049 27.605 1.00 39.07 139 ASP D C 1
ATOM 5213 O O . ASP D 1 140 ? 89.273 36.966 28.417 1.00 40.30 139 ASP D O 1
ATOM 5218 N N . ASN D 1 141 ? 88.329 35.199 27.418 1.00 39.31 140 ASN D N 1
ATOM 5219 C CA . ASN D 1 141 ? 87.089 35.354 28.177 1.00 39.40 140 ASN D CA 1
ATOM 5220 C C . ASN D 1 141 ? 86.855 34.251 29.208 1.00 40.35 140 ASN D C 1
ATOM 5221 O O . ASN D 1 141 ? 85.739 34.126 29.721 1.00 41.20 140 ASN D O 1
ATOM 5226 N N . GLY D 1 142 ? 87.874 33.441 29.502 1.00 40.06 141 GLY D N 1
ATOM 5227 C CA . GLY D 1 142 ? 87.705 32.345 30.470 1.00 40.03 141 GLY D CA 1
ATOM 5228 C C . GLY D 1 142 ? 87.151 31.075 29.836 1.00 39.77 141 GLY D C 1
ATOM 5229 O O . GLY D 1 142 ? 87.185 30.011 30.436 1.00 39.74 141 GLY D O 1
ATOM 5230 N N . HIS D 1 143 ? 86.620 31.168 28.623 1.00 38.87 142 HIS D N 1
ATOM 5231 C CA . HIS D 1 143 ? 86.216 29.949 27.888 1.00 38.72 142 HIS D CA 1
ATOM 5232 C C . HIS D 1 143 ? 87.006 29.757 26.577 1.00 37.50 142 HIS D C 1
ATOM 5233 O O . HIS D 1 143 ? 87.251 28.640 26.140 1.00 37.66 142 HIS D O 1
ATOM 5240 N N . LEU D 1 144 ? 87.386 30.864 25.949 1.00 35.65 143 LEU D N 1
ATOM 5241 C CA . LEU D 1 144 ? 88.050 30.857 24.661 1.00 34.03 143 LEU D CA 1
ATOM 5242 C C . LEU D 1 144 ? 89.133 31.910 24.737 1.00 33.77 143 LEU D C 1
ATOM 5243 O O . LEU D 1 144 ? 88.976 32.892 25.446 1.00 34.18 143 LEU D O 1
ATOM 5248 N N . THR D 1 145 ? 90.246 31.712 24.037 1.00 32.35 144 THR D N 1
ATOM 5249 C CA . THR D 1 145 ? 91.291 32.747 24.015 1.00 32.13 144 THR D CA 1
ATOM 5250 C C . THR D 1 145 ? 90.851 33.855 23.062 1.00 31.89 144 THR D C 1
ATOM 5251 O O . THR D 1 145 ? 89.977 33.620 22.228 1.00 31.31 144 THR D O 1
ATOM 5255 N N . ALA D 1 146 ? 91.470 35.031 23.172 1.00 32.12 145 ALA D N 1
ATOM 5256 C CA . ALA D 1 146 ? 91.269 36.134 22.223 1.00 32.24 145 ALA D CA 1
ATOM 5257 C C . ALA D 1 146 ? 91.485 35.671 20.796 1.00 32.03 145 ALA D C 1
ATOM 5258 O O . ALA D 1 146 ? 90.677 35.986 19.932 1.00 30.48 145 ALA D O 1
ATOM 5260 N N . ALA D 1 147 ? 92.553 34.898 20.574 1.00 31.45 146 ALA D N 1
ATOM 5261 C CA . ALA D 1 147 ? 92.859 34.324 19.248 1.00 31.29 146 ALA D CA 1
ATOM 5262 C C . ALA D 1 147 ? 91.692 33.484 18.650 1.00 30.96 146 ALA D C 1
ATOM 5263 O O . ALA D 1 147 ? 91.364 33.596 17.474 1.00 29.94 146 ALA D O 1
ATOM 5265 N N . GLN D 1 148 ? 91.056 32.651 19.471 1.00 30.34 147 GLN D N 1
ATOM 5266 C CA . GLN D 1 148 ? 89.954 31.797 19.016 1.00 29.26 147 GLN D CA 1
ATOM 5267 C C . GLN D 1 148 ? 88.699 32.612 18.714 1.00 29.41 147 GLN D C 1
ATOM 5268 O O . GLN D 1 148 ? 87.973 32.328 17.735 1.00 29.00 147 GLN D O 1
ATOM 5274 N N . ILE D 1 149 ? 88.439 33.605 19.569 1.00 29.06 148 ILE D N 1
ATOM 5275 C CA . ILE D 1 149 ? 87.303 34.540 19.396 1.00 29.16 148 ILE D CA 1
ATOM 5276 C C . ILE D 1 149 ? 87.444 35.354 18.110 1.00 29.85 148 ILE D C 1
ATOM 5277 O O . ILE D 1 149 ? 86.480 35.483 17.339 1.00 29.94 148 ILE D O 1
ATOM 5282 N N . ILE D 1 150 ? 88.643 35.904 17.902 1.00 30.53 149 ILE D N 1
ATOM 5283 C CA . ILE D 1 150 ? 88.973 36.637 16.685 1.00 30.49 149 ILE D CA 1
ATOM 5284 C C . ILE D 1 150 ? 88.833 35.780 15.445 1.00 31.61 149 ILE D C 1
ATOM 5285 O O . ILE D 1 150 ? 88.210 36.212 14.470 1.00 31.83 149 ILE D O 1
ATOM 5290 N N . GLN D 1 151 ? 89.427 34.587 15.454 1.00 31.45 150 GLN D N 1
ATOM 5291 C CA . GLN D 1 151 ? 89.274 33.643 14.343 1.00 33.76 150 GLN D CA 1
ATOM 5292 C C . GLN D 1 151 ? 87.783 33.364 14.011 1.00 31.94 150 GLN D C 1
ATOM 5293 O O . GLN D 1 151 ? 87.330 33.420 12.841 1.00 30.54 150 GLN D O 1
ATOM 5299 N N . HIS D 1 152 ? 87.028 33.045 15.052 1.00 28.63 151 HIS D N 1
ATOM 5300 C CA . HIS D 1 152 ? 85.612 32.733 14.918 1.00 27.77 151 HIS D CA 1
ATOM 5301 C C . HIS D 1 152 ? 84.807 33.853 14.248 1.00 26.43 151 HIS D C 1
ATOM 5302 O O . HIS D 1 152 ? 84.090 33.583 13.312 1.00 27.32 151 HIS D O 1
ATOM 5309 N N . HIS D 1 153 ? 84.905 35.074 14.753 1.00 26.05 152 HIS D N 1
ATOM 5310 C CA . HIS D 1 153 ? 84.036 36.153 14.303 1.00 26.35 152 HIS D CA 1
ATOM 5311 C C . HIS D 1 153 ? 84.471 36.671 12.928 1.00 26.64 152 HIS D C 1
ATOM 5312 O O . HIS D 1 153 ? 83.645 36.959 12.074 1.00 28.14 152 HIS D O 1
ATOM 5319 N N . GLU D 1 154 ? 85.772 36.802 12.716 1.00 27.53 153 GLU D N 1
ATOM 5320 C CA . GLU D 1 154 ? 86.291 37.240 11.426 1.00 29.55 153 GLU D CA 1
ATOM 5321 C C . GLU D 1 154 ? 85.903 36.283 10.325 1.00 28.49 153 GLU D C 1
ATOM 5322 O O . GLU D 1 154 ? 85.598 36.700 9.212 1.00 28.37 153 GLU D O 1
ATOM 5328 N N . ALA D 1 155 ? 85.866 34.986 10.631 1.00 28.13 154 ALA D N 1
ATOM 5329 C CA . ALA D 1 155 ? 85.391 34.008 9.624 1.00 28.17 154 ALA D CA 1
ATOM 5330 C C . ALA D 1 155 ? 83.901 34.159 9.327 1.00 27.69 154 ALA D C 1
ATOM 5331 O O . ALA D 1 155 ? 83.456 33.953 8.185 1.00 25.85 154 ALA D O 1
ATOM 5333 N N . ILE D 1 156 ? 83.110 34.506 10.342 1.00 26.56 155 ILE D N 1
ATOM 5334 C CA . ILE D 1 156 ? 81.685 34.789 10.084 1.00 25.08 155 ILE D CA 1
ATOM 5335 C C . ILE D 1 156 ? 81.506 36.047 9.194 1.00 25.26 155 ILE D C 1
ATOM 5336 O O . ILE D 1 156 ? 80.674 36.072 8.299 1.00 25.25 155 ILE D O 1
ATOM 5341 N N . TRP D 1 157 ? 82.262 37.099 9.465 1.00 25.07 156 TRP D N 1
ATOM 5342 C CA . TRP D 1 157 ? 82.092 38.344 8.741 1.00 24.80 156 TRP D CA 1
ATOM 5343 C C . TRP D 1 157 ? 82.532 38.238 7.256 1.00 25.53 156 TRP D C 1
ATOM 5344 O O . TRP D 1 157 ? 81.892 38.826 6.398 1.00 25.92 156 TRP D O 1
ATOM 5355 N N . ALA D 1 158 ? 83.587 37.498 6.990 1.00 25.79 157 ALA D N 1
ATOM 5356 C CA . ALA D 1 158 ? 84.179 37.452 5.624 1.00 27.10 157 ALA D CA 1
ATOM 5357 C C . ALA D 1 158 ? 83.133 37.024 4.631 1.00 28.23 157 ALA D C 1
ATOM 5358 O O . ALA D 1 158 ? 82.546 35.937 4.760 1.00 28.59 157 ALA D O 1
ATOM 5360 N N . GLY D 1 159 ? 82.844 37.897 3.670 1.00 28.63 158 GLY D N 1
ATOM 5361 C CA . GLY D 1 159 ? 81.943 37.511 2.589 1.00 30.96 158 GLY D CA 1
ATOM 5362 C C . GLY D 1 159 ? 80.479 37.728 2.938 1.00 32.42 158 GLY D C 1
ATOM 5363 O O . GLY D 1 159 ? 79.709 38.303 2.154 1.00 33.80 158 GLY D O 1
ATOM 5364 N N . ARG D 1 160 ? 80.048 37.366 4.149 1.00 32.77 159 ARG D N 1
ATOM 5365 C CA . ARG D 1 160 ? 78.628 37.572 4.399 1.00 30.11 159 ARG D CA 1
ATOM 5366 C C . ARG D 1 160 ? 78.240 38.955 4.865 1.00 28.18 159 ARG D C 1
ATOM 5367 O O . ARG D 1 160 ? 77.164 39.457 4.485 1.00 27.00 159 ARG D O 1
ATOM 5375 N N . PHE D 1 161 ? 79.120 39.631 5.590 1.00 25.25 160 PHE D N 1
ATOM 5376 C CA . PHE D 1 161 ? 78.805 40.990 5.992 1.00 25.52 160 PHE D CA 1
ATOM 5377 C C . PHE D 1 161 ? 79.744 42.028 5.388 1.00 24.68 160 PHE D C 1
ATOM 5378 O O . PHE D 1 161 ? 79.384 43.218 5.326 1.00 24.77 160 PHE D O 1
ATOM 5386 N N . LEU D 1 162 ? 80.972 41.609 5.075 1.00 24.39 161 LEU D N 1
ATOM 5387 C CA . LEU D 1 162 ? 82.021 42.570 4.667 1.00 24.51 161 LEU D CA 1
ATOM 5388 C C . LEU D 1 162 ? 83.050 41.867 3.767 1.00 24.96 161 LEU D C 1
ATOM 5389 O O . LEU D 1 162 ? 83.038 40.652 3.618 1.00 26.29 161 LEU D O 1
ATOM 5394 N N . THR D 1 163 ? 83.901 42.657 3.130 1.00 25.66 162 THR D N 1
ATOM 5395 C CA . THR D 1 163 ? 85.016 42.122 2.382 1.00 24.15 162 THR D CA 1
ATOM 5396 C C . THR D 1 163 ? 86.272 42.484 3.124 1.00 23.66 162 THR D C 1
ATOM 5397 O O . THR D 1 163 ? 86.470 43.662 3.417 1.00 23.44 162 THR D O 1
ATOM 5401 N N . PHE D 1 164 ? 87.175 41.513 3.324 1.00 23.90 163 PHE D N 1
ATOM 5402 C CA . PHE D 1 164 ? 88.501 41.827 3.829 1.00 24.20 163 PHE D CA 1
ATOM 5403 C C . PHE D 1 164 ? 89.339 42.400 2.733 1.00 26.94 163 PHE D C 1
ATOM 5404 O O . PHE D 1 164 ? 89.351 41.868 1.641 1.00 23.73 163 PHE D O 1
ATOM 5412 N N . LEU D 1 165 ? 90.011 43.506 3.043 1.00 28.23 164 LEU D N 1
ATOM 5413 C CA . LEU D 1 165 ? 90.841 44.190 2.095 1.00 29.37 164 LEU D CA 1
ATOM 5414 C C . LEU D 1 165 ? 92.181 43.488 1.890 1.00 30.70 164 LEU D C 1
ATOM 5415 O O . LEU D 1 165 ? 92.681 42.794 2.786 1.00 28.50 164 LEU D O 1
ATOM 5420 N N . SER D 1 166 ? 92.715 43.638 0.664 1.00 31.37 165 SER D N 1
ATOM 5421 C CA . SER D 1 166 ? 94.135 43.357 0.358 1.00 33.76 165 SER D CA 1
ATOM 5422 C C . SER D 1 166 ? 95.015 44.557 0.762 1.00 33.17 165 SER D C 1
ATOM 5423 O O . SER D 1 166 ? 94.556 45.741 0.794 1.00 33.24 165 SER D O 1
ATOM 5426 N N . LEU D 1 167 ? 96.295 44.280 1.020 1.00 35.14 166 LEU D N 1
ATOM 5427 C CA . LEU D 1 167 ? 97.267 45.363 1.334 1.00 36.48 166 LEU D CA 1
ATOM 5428 C C . LEU D 1 167 ? 97.768 46.015 0.034 1.00 36.71 166 LEU D C 1
ATOM 5429 O O . LEU D 1 167 ? 97.995 45.277 -0.962 1.00 37.22 166 LEU D O 1
#

Radius of gyration: 30.73 Å; Cα contacts (8 Å, |Δi|>4): 1235; chains: 4; bounding box: 70×60×89 Å

Organism: Enterococcus faecalis (strain ATCC 700802 / V583) (NCBI:txid226185)

B-factor: mean 32.77, std 9.18, range [17.54, 359.03]

CATH classification: 3.40.50.850